Protein 2Y8U (pdb70)

Secondary structure (DSSP, 8-state):
--SSSEE-S--STTEEEEEEES---TTHHHHHHHHHHTT---EEEE-HHHHHH-HHHHHHHHHTT-EEEE--SS---GGGS-HHHHHHHHHHHHHHHHHHHSS-BSEE--GGG---HHHHHHHHHTT-EEE--SEE--GGG--STTHIIIIIIHHHHHHHHTT--EEEE-TTSHHIIIIIHHHHHHHHHHTT-EEE-HHHHTT--GGGGB-/---SSSEE-S--STTEEEEEEES---TTHHHHHHHHHHTT---EEEE-HHHHHH-HHHHHHHHHTT-EEEE--SS---GGGS-HHHHHHHHHHHHHHHHHHHSS-BSEE--GGG---HHHHHHHHHTT-EEE--SEE--GGG--STTHIIIIIIHHHHHHHHTT--EEEE-TTSHHIIIIIHHHHHHHHHHTT-EE--HHHHTT--GGGGB-

InterPro domains:
  IPR002509 NodB homology domain [PF01522] (35-156)
  IPR002509 NodB homology domain [PS51677] (40-222)
  IPR011330 Glycoside hydrolase/deacetylase, beta/alpha-barrel [SSF88713] (28-235)

Organism: Emericella nidulans (strain FGSC A4 / ATCC 38163 / CBS 112.46 / NRRL 194 / M139) (NCBI:txid227321)

B-factor: mean 22.29, std 7.25, range [7.7, 86.78]

Nearest PDB structures (foldseek):
  2y8u-assembly1_A  TM=1.003E+00  e=2.908E-46  Aspergillus nidulans FGSC A4
  7bly-assembly1_A  TM=9.953E-01  e=9.443E-36  Aspergillus niger CBS 513.88
  5o6y-assembly1_A  TM=8.747E-01  e=4.244E-19  Bacillus cereus ATCC 14579
  5o6y-assembly4_D  TM=8.738E-01  e=5.170E-19  Bacillus cereus ATCC 14579
  2cc0-assembly1_B  TM=8.963E-01  e=4.527E-17  Streptomyces lividans

Radius of gyration: 22.56 Å; Cα contacts (8 Å, |Δi|>4): 964; chains: 2; bounding box: 37×63×47 Å

GO terms:
  GO:0004099 chitin deacetylase activity (F, IDA)
  GO:0006032 chitin catabolic process (P, IDA)

Foldseek 3Di:
DAWLDEDAAFPDPQAFAEEAEAADAPQLVLLLVLCVVLVFEHEYAYEAVRLLVCLVSVVSNVVSAYFYAHAFHPLDQLVVDALVVLLCRQVSRQVSNCVSPVWGFQEHEGRVNHDDSRSSVSRNVVNHHYYYYQQELVCVVQQDLCSSVVGSVVSNVVSVVVRTGYYYHHSNGDCCSVPVSNSVSVVSVVPVHHRHYRCVSHVHDPVSRTD/DLAWLDEDAAFDAPQAFAEEAEAADAPQVVLLLVLCVVLVFAHEYAYEAPRLLVCLVSVVVSVVSAHHYAHAFHPLDQLVVDALVVLLCSQVSRQVSRCVSPVWAFQEHEYRVNHDDNSNSVSRNVVNHHYYYYQQELVCVVQQDLVSSCVGSVVSNVVSVVVVTGHYYHHSNGDCCSPPVSNSVSVVSVVDSHHRHYSCVSHVHDPVSRTD

Sequence (423 aa):
VPTGQVITQCTTPNTIALTFDDGPSEYTPQLLDLLSRYSARATFFVLGDAAAQNPGLLQRMRDEGHQVGAHTYDHVSLPSLGYDGIASQMTRLEEVIRPALGVAPAYMRPPYLETNELVLQVMRDLDYRVISASVDTKDYENQDADAIINTSFQLFLDQLDAGGNIVLAHDIHYWTVASLAERMLQEVNARGLIATTVGDCLGDGEIAWYHRVPTGQVITQCTTPNTIALTFDDGPSEYTPQLLDLLSRYSARATFFVLGDAAAQNPGLLQRMRDEGHQVGAHTYDHVSLPSLGYDGIASQMTRLEEVIRPALGVAPAYMRPPYLETNELVLQVMRDLDYRVISASVDTKDYENQDADAIINTSFQLFLDQLDAGGNIVLAHDIHYWTVASLAERMLQEVNARGLIATTVGDCLGDGEIAWYH

CATH classification: 3.20.20.370

Solvent-accessible surface area: 15630 Å² total; per-residue (Å²): 67,71,34,8,97,64,20,54,73,13,103,50,115,78,9,0,0,1,0,2,4,18,2,6,19,125,61,0,48,60,0,0,59,29,0,68,175,68,103,5,77,0,0,2,0,0,31,0,88,21,1,46,133,45,64,40,20,0,78,75,0,78,123,69,24,2,0,0,0,0,3,0,32,60,33,0,6,0,44,9,13,42,96,117,28,0,18,43,8,0,60,87,0,22,118,37,0,95,110,12,26,59,45,0,0,1,0,0,0,1,0,70,61,43,43,61,85,60,0,39,82,0,0,124,81,49,55,0,30,0,0,12,16,29,0,32,0,74,0,73,14,0,30,32,53,91,0,0,43,84,33,0,15,86,50,0,40,70,46,16,98,91,46,7,24,0,0,10,0,20,0,62,44,104,76,0,14,56,22,0,1,64,91,0,1,52,32,8,107,85,84,64,39,100,7,3,0,0,0,58,0,16,66,21,51,64,170,43,5,18,62,148,19,76,38,16,39,66,21,53,80,13,103,52,117,79,11,0,0,1,1,2,4,22,2,6,28,96,78,0,45,81,0,0,63,15,0,67,165,61,106,6,82,0,0,2,0,0,31,0,88,22,1,46,140,46,56,43,32,0,81,63,0,76,122,70,19,1,0,0,0,1,3,0,30,55,32,0,4,0,44,9,14,38,96,116,26,0,17,47,6,0,49,89,0,21,115,40,0,97,108,24,27,60,40,0,0,2,0,0,0,0,0,70,59,56,44,63,86,58,0,44,77,0,0,132,68,51,55,1,35,0,0,13,16,28,1,35,0,69,0,76,22,1,32,32,52,92,0,0,43,78,35,0,22,86,50,0,40,72,51,18,98,92,41,6,28,0,0,11,1,18,0,65,40,107,79,0,11,57,21,0,1,67,100,0,1,84,35,7,69,85,84,65,44,101,9,2,0,0,0,54,0,18,64,18,51,57,170,44,4,17,60

Structure (mmCIF, N/CA/C/O backbone):
data_2Y8U
#
_entry.id   2Y8U
#
_cell.length_a   35.640
_cell.length_b   64.520
_cell.length_c   86.540
_cell.angle_alpha   90.00
_cell.angle_beta   101.16
_cell.angle_gamma   90.00
#
_symmetry.space_group_name_H-M   'P 1 21 1'
#
loop_
_entity.id
_entity.type
_entity.pdbx_description
1 polymer 'CHITIN DEACETYLASE'
2 non-polymer 'PHOSPHATE ION'
3 non-polymer 'COBALT (II) ION'
4 non-polymer 'SODIUM ION'
5 non-polymer 'CHLORIDE ION'
6 water water
#
loop_
_atom_site.group_PDB
_atom_site.id
_atom_site.type_symbol
_atom_site.label_atom_id
_atom_site.label_alt_id
_atom_site.label_comp_id
_atom_site.label_asym_id
_atom_site.label_entity_id
_atom_site.label_seq_id
_atom_site.pdbx_PDB_ins_code
_atom_site.Cartn_x
_atom_site.Cartn_y
_atom_site.Cartn_z
_atom_site.occupancy
_atom_site.B_iso_or_equiv
_atom_site.auth_seq_id
_atom_site.auth_comp_id
_atom_site.auth_asym_id
_atom_site.auth_atom_id
_atom_site.pdbx_PDB_model_num
ATOM 1 N N . VAL A 1 20 ? 4.038 -4.843 8.483 1.00 30.74 27 VAL A N 1
ATOM 2 C CA . VAL A 1 20 ? 4.123 -6.236 9.053 1.00 29.31 27 VAL A CA 1
ATOM 3 C C . VAL A 1 20 ? 4.000 -7.262 7.910 1.00 28.99 27 VAL A C 1
ATOM 4 O O . VAL A 1 20 ? 2.947 -7.339 7.268 1.00 28.28 27 VAL A O 1
ATOM 8 N N . PRO A 1 21 ? 5.069 -8.048 7.644 1.00 29.29 28 PRO A N 1
ATOM 9 C CA . PRO A 1 21 ? 4.946 -8.992 6.512 1.00 29.34 28 PRO A CA 1
ATOM 10 C C . PRO A 1 21 ? 3.908 -10.095 6.771 1.00 28.18 28 PRO A C 1
ATOM 11 O O . PRO A 1 21 ? 3.668 -10.502 7.941 1.00 26.64 28 PRO A O 1
ATOM 15 N N . THR A 1 22 ? 3.313 -10.562 5.669 1.00 28.13 29 THR A N 1
ATOM 16 C CA . THR A 1 22 ? 2.387 -11.706 5.645 1.00 26.31 29 THR A CA 1
ATOM 17 C C . THR A 1 22 ? 3.223 -12.948 5.265 1.00 26.85 29 THR A C 1
ATOM 18 O O . THR A 1 22 ? 4.352 -12.800 4.663 1.00 26.86 29 THR A O 1
ATOM 22 N N . GLY A 1 23 ? 2.696 -14.158 5.588 1.00 25.10 30 GLY A N 1
ATOM 23 C CA . GLY A 1 23 ? 3.359 -15.452 5.236 1.00 24.57 30 GLY A CA 1
ATOM 24 C C . GLY A 1 23 ? 4.820 -15.574 5.668 1.00 25.16 30 GLY A C 1
ATOM 25 O O . GLY A 1 23 ? 5.674 -16.186 4.977 1.00 25.06 30 GLY A O 1
ATOM 26 N N . GLN A 1 24 ? 5.109 -14.957 6.813 1.00 24.63 31 GLN A N 1
ATOM 27 C CA . GLN A 1 24 ? 6.411 -15.047 7.453 1.00 24.86 31 GLN A CA 1
ATOM 28 C C . GLN A 1 24 ? 6.233 -15.233 8.977 1.00 22.21 31 GLN A C 1
ATOM 29 O O . GLN A 1 24 ? 5.588 -14.416 9.617 1.00 22.16 31 GLN A O 1
ATOM 35 N N . VAL A 1 25 ? 6.744 -16.345 9.527 1.00 21.69 32 VAL A N 1
ATOM 36 C CA . VAL A 1 25 ? 6.681 -16.658 10.972 1.00 20.87 32 VAL A CA 1
ATOM 37 C C . VAL A 1 25 ? 7.166 -15.497 11.845 1.00 20.97 32 VAL A C 1
ATOM 38 O O . VAL A 1 25 ? 8.285 -15.023 11.711 1.00 19.87 32 VAL A O 1
ATOM 42 N N . ILE A 1 26 ? 6.283 -14.966 12.668 1.00 17.65 33 ILE A N 1
ATOM 43 C CA . ILE A 1 26 ? 6.693 -13.907 13.588 1.00 17.11 33 ILE A CA 1
ATOM 44 C C . ILE A 1 26 ? 6.648 -14.486 15.037 1.00 17.31 33 ILE A C 1
ATOM 45 O O . ILE A 1 26 ? 5.616 -15.052 15.460 1.00 15.71 33 ILE A O 1
ATOM 50 N N . THR A 1 27 ? 7.747 -14.327 15.791 1.00 17.34 34 THR A N 1
ATOM 51 C CA . THR A 1 27 ? 7.887 -14.847 17.160 1.00 18.28 34 THR A CA 1
ATOM 52 C C . THR A 1 27 ? 8.175 -13.748 18.211 1.00 18.21 34 THR A C 1
ATOM 53 O O . THR A 1 27 ? 7.958 -13.971 19.378 1.00 18.61 34 THR A O 1
ATOM 57 N N . GLN A 1 28 ? 8.624 -12.567 17.797 1.00 18.96 35 GLN A N 1
ATOM 58 C CA . GLN A 1 28 ? 9.075 -11.485 18.695 1.00 18.42 35 GLN A CA 1
ATOM 59 C C . GLN A 1 28 ? 8.319 -10.183 18.396 1.00 19.68 35 GLN A C 1
ATOM 60 O O . GLN A 1 28 ? 8.154 -9.841 17.209 1.00 20.31 35 GLN A O 1
ATOM 66 N N . CYS A 1 29 ? 7.838 -9.480 19.429 1.00 20.79 36 CYS A N 1
ATOM 67 C CA . CYS A 1 29 ? 7.341 -8.087 19.298 1.00 23.08 36 CYS A CA 1
ATOM 68 C C . CYS A 1 29 ? 8.433 -7.148 18.757 1.00 24.33 36 CYS A C 1
ATOM 69 O O . CYS A 1 29 ? 9.636 -7.376 18.916 1.00 23.42 36 CYS A O 1
ATOM 72 N N . THR A 1 30 ? 8.029 -6.052 18.140 1.00 24.58 37 THR A N 1
ATOM 73 C CA . THR A 1 30 ? 9.060 -5.149 17.660 1.00 27.82 37 THR A CA 1
ATOM 74 C C . THR A 1 30 ? 8.971 -3.820 18.428 1.00 28.27 37 THR A C 1
ATOM 75 O O . THR A 1 30 ? 9.845 -3.004 18.315 1.00 30.28 37 THR A O 1
ATOM 79 N N . THR A 1 31 ? 7.910 -3.596 19.193 1.00 28.50 38 THR A N 1
ATOM 80 C CA . THR A 1 31 ? 7.818 -2.378 20.075 1.00 28.62 38 THR A CA 1
ATOM 81 C C . THR A 1 31 ? 8.499 -2.600 21.456 1.00 28.09 38 THR A C 1
ATOM 82 O O . THR A 1 31 ? 8.195 -3.608 22.131 1.00 27.04 38 THR A O 1
ATOM 86 N N . PRO A 1 32 ? 9.433 -1.686 21.868 1.00 28.79 39 PRO A N 1
ATOM 87 C CA . PRO A 1 32 ? 10.105 -1.773 23.184 1.00 27.51 39 PRO A CA 1
ATOM 88 C C . PRO A 1 32 ? 9.118 -1.826 24.360 1.00 25.17 39 PRO A C 1
ATOM 89 O O . PRO A 1 32 ? 8.030 -1.191 24.323 1.00 22.25 39 PRO A O 1
ATOM 93 N N . ASN A 1 33 ? 9.440 -2.648 25.347 1.00 23.25 40 ASN A N 1
ATOM 94 C CA . ASN A 1 33 ? 8.647 -2.666 26.608 1.00 22.40 40 ASN A CA 1
ATOM 95 C C . ASN A 1 33 ? 7.227 -3.236 26.474 1.00 20.02 40 ASN A C 1
ATOM 96 O O . ASN A 1 33 ? 6.397 -3.037 27.358 1.00 19.09 40 ASN A O 1
ATOM 101 N N . THR A 1 34 ? 6.963 -3.978 25.388 1.00 19.35 41 THR A N 1
ATOM 102 C CA . THR A 1 34 ? 5.668 -4.594 25.193 1.00 19.48 41 THR A CA 1
ATOM 103 C C . THR A 1 34 ? 5.750 -6.136 25.376 1.00 17.91 41 THR A C 1
ATOM 104 O O . THR A 1 34 ? 6.809 -6.774 25.204 1.00 16.70 41 THR A O 1
ATOM 108 N N . ILE A 1 35 ? 4.631 -6.730 25.745 1.00 14.28 42 ILE A N 1
ATOM 109 C CA . ILE A 1 35 ? 4.563 -8.199 25.770 1.00 14.95 42 ILE A CA 1
ATOM 110 C C . ILE A 1 35 ? 3.150 -8.548 25.257 1.00 14.18 42 ILE A C 1
ATOM 111 O O . ILE A 1 35 ? 2.185 -7.843 25.608 1.00 14.28 42 ILE A O 1
ATOM 116 N N . ALA A 1 36 ? 3.056 -9.598 24.432 1.00 11.62 43 ALA A N 1
ATOM 117 C CA . ALA A 1 36 ? 1.806 -9.964 23.824 1.00 11.74 43 ALA A CA 1
ATOM 118 C C . ALA A 1 36 ? 1.381 -11.252 24.509 1.00 11.85 43 ALA A C 1
ATOM 119 O O . ALA A 1 36 ? 1.969 -12.299 24.307 1.00 11.70 43 ALA A O 1
ATOM 121 N N . LEU A 1 37 ? 0.408 -11.115 25.399 1.00 10.58 44 LEU A N 1
ATOM 122 C CA . LEU A 1 37 ? -0.255 -12.301 25.977 1.00 11.83 44 LEU A CA 1
ATOM 123 C C . LEU A 1 37 ? -1.244 -12.820 24.985 1.00 12.14 44 LEU A C 1
ATOM 124 O O . LEU A 1 37 ? -2.149 -12.094 24.524 1.00 12.82 44 LEU A O 1
ATOM 129 N N . THR A 1 38 ? -1.073 -14.077 24.593 1.00 11.92 45 THR A N 1
ATOM 130 C CA . THR A 1 38 ? -1.932 -14.599 23.558 1.00 11.77 45 THR A CA 1
ATOM 131 C C . THR A 1 38 ? -2.531 -15.930 24.029 1.00 12.72 45 THR A C 1
ATOM 132 O O . THR A 1 38 ? -1.896 -16.677 24.824 1.00 12.45 45 THR A O 1
ATOM 136 N N . PHE A 1 39 ? -3.797 -16.182 23.613 1.00 11.84 46 PHE A N 1
ATOM 137 C CA . PHE A 1 39 ? -4.547 -17.328 24.129 1.00 12.34 46 PHE A CA 1
ATOM 138 C C . PHE A 1 39 ? -5.202 -18.090 22.943 1.00 13.93 46 PHE A C 1
ATOM 139 O O . PHE A 1 39 ? -5.942 -17.467 22.126 1.00 13.04 46 PHE A O 1
ATOM 147 N N . ASP A 1 40 ? -4.841 -19.368 22.795 1.00 12.35 47 ASP A N 1
ATOM 148 C CA . ASP A 1 40 ? -5.346 -20.155 21.714 1.00 13.34 47 ASP A CA 1
ATOM 149 C C . ASP A 1 40 ? -6.537 -21.078 22.134 1.00 14.35 47 ASP A C 1
ATOM 150 O O . ASP A 1 40 ? -6.669 -21.510 23.300 1.00 13.49 47 ASP A O 1
ATOM 155 N N . ASP A 1 41 ? -7.306 -21.443 21.093 1.00 14.76 48 ASP A N 1
ATOM 156 C CA . ASP A 1 41 ? -8.254 -22.565 21.022 1.00 15.47 48 ASP A CA 1
ATOM 157 C C . ASP A 1 41 ? -9.650 -22.171 21.566 1.00 17.20 48 ASP A C 1
ATOM 158 O O . ASP A 1 41 ? -10.535 -22.972 21.538 1.00 16.55 48 ASP A O 1
ATOM 163 N N . GLY A 1 42 ? -9.830 -20.928 22.000 1.00 15.73 49 GLY A N 1
ATOM 164 C CA . GLY A 1 42 ? -11.125 -20.489 22.394 1.00 17.91 49 GLY A CA 1
ATOM 165 C C . GLY A 1 42 ? -11.985 -19.936 21.300 1.00 16.86 49 GLY A C 1
ATOM 166 O O . GLY A 1 42 ? -11.727 -20.179 20.119 1.00 18.09 49 GLY A O 1
ATOM 167 N N . PRO A 1 43 ? -13.066 -19.264 21.690 1.00 19.50 50 PRO A N 1
ATOM 168 C CA . PRO A 1 43 ? -13.419 -18.971 23.080 1.00 20.03 50 PRO A CA 1
ATOM 169 C C . PRO A 1 43 ? -13.986 -20.171 23.869 1.00 20.69 50 PRO A C 1
ATOM 170 O O . PRO A 1 43 ? -14.475 -21.194 23.267 1.00 21.59 50 PRO A O 1
ATOM 174 N N . SER A 1 44 ? -13.905 -20.069 25.193 1.00 18.50 51 SER A N 1
ATOM 175 C CA . SER A 1 44 ? -14.328 -21.187 26.042 1.00 19.84 51 SER A CA 1
ATOM 176 C C . SER A 1 44 ? -15.136 -20.679 27.206 1.00 19.94 51 SER A C 1
ATOM 177 O O . SER A 1 44 ? -15.304 -19.45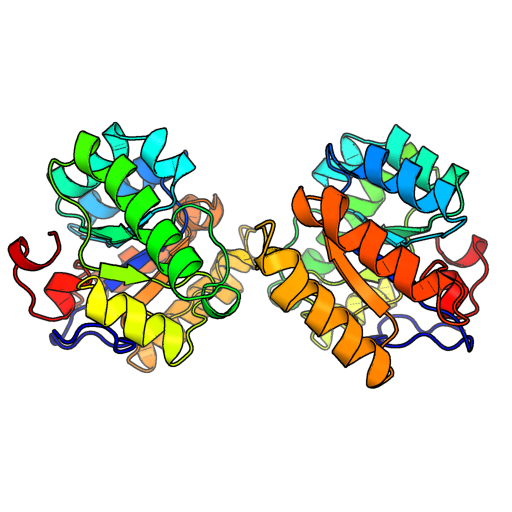9 27.377 1.00 20.13 51 SER A O 1
ATOM 180 N N . GLU A 1 45 ? -15.615 -21.591 28.042 1.00 21.07 52 GLU A N 1
ATOM 181 C CA . GLU A 1 45 ? -16.393 -21.145 29.226 1.00 22.19 52 GLU A CA 1
ATOM 182 C C . GLU A 1 45 ? -15.540 -20.299 30.203 1.00 20.75 52 GLU A C 1
ATOM 183 O O . GLU A 1 45 ? -16.074 -19.685 31.112 1.00 21.11 52 GLU A O 1
ATOM 187 N N . TYR A 1 46 ? -14.197 -20.299 30.036 1.00 17.59 53 TYR A N 1
ATOM 188 C CA . TYR A 1 46 ? -13.329 -19.553 30.969 1.00 17.62 53 TYR A CA 1
ATOM 189 C C . TYR A 1 46 ? -12.908 -18.186 30.418 1.00 16.70 53 TYR A C 1
ATOM 190 O O . TYR A 1 46 ? -12.388 -17.334 31.167 1.00 17.86 53 TYR A O 1
ATOM 199 N N . THR A 1 47 ? -13.112 -17.983 29.128 1.00 14.82 54 THR A N 1
ATOM 200 C CA . THR A 1 47 ? -12.870 -16.683 28.525 1.00 14.93 54 THR A CA 1
ATOM 201 C C . THR A 1 47 ? -13.472 -15.461 29.203 1.00 15.54 54 THR A C 1
ATOM 202 O O . THR A 1 47 ? -12.789 -14.465 29.371 1.00 13.82 54 THR A O 1
ATOM 206 N N . PRO A 1 48 ? -14.781 -15.508 29.636 1.00 16.36 55 PRO A N 1
ATOM 207 C CA . PRO A 1 48 ? -15.318 -14.364 30.334 1.00 17.46 55 PRO A CA 1
ATOM 208 C C . PRO A 1 48 ? -14.489 -13.955 31.608 1.00 18.54 55 PRO A C 1
ATOM 209 O O . PRO A 1 48 ? -14.180 -12.760 31.795 1.00 19.02 55 PRO A O 1
ATOM 213 N N . GLN A 1 49 ? -14.124 -14.920 32.445 1.00 17.44 56 GLN A N 1
ATOM 214 C CA . GLN A 1 49 ? -13.347 -14.604 33.658 1.00 17.57 56 GLN A CA 1
ATOM 215 C C . GLN A 1 49 ? -11.977 -14.049 33.214 1.00 17.93 56 GLN A C 1
ATOM 216 O O . GLN A 1 49 ? -11.470 -13.076 33.809 1.00 19.53 56 GLN A O 1
ATOM 218 N N . LEU A 1 50 ? -11.379 -14.655 32.198 1.00 14.48 57 LEU A N 1
ATOM 219 C CA . LEU A 1 50 ? -10.096 -14.093 31.693 1.00 14.62 57 LEU A CA 1
ATOM 220 C C . LEU A 1 50 ? -10.202 -12.610 31.203 1.00 15.43 57 LEU A C 1
ATOM 221 O O . LEU A 1 50 ? -9.355 -11.780 31.540 1.00 17.54 57 LEU A O 1
ATOM 226 N N . LEU A 1 51 ? -11.238 -12.244 30.443 1.00 16.62 58 LEU A N 1
ATOM 227 C CA . LEU A 1 51 ? -11.411 -10.827 30.025 1.00 16.52 58 LEU A CA 1
ATOM 228 C C . LEU A 1 51 ? -11.548 -9.895 31.191 1.00 18.97 58 LEU A C 1
ATOM 229 O O . LEU A 1 51 ? -10.974 -8.815 31.159 1.00 18.27 58 LEU A O 1
ATOM 234 N N . ASP A 1 52 ? -12.317 -10.299 32.221 1.00 20.57 59 ASP A N 1
ATOM 235 C CA . ASP A 1 52 ? -12.453 -9.460 33.424 1.00 23.42 59 ASP A CA 1
ATOM 236 C C . ASP A 1 52 ? -11.096 -9.257 34.080 1.00 21.93 59 ASP A C 1
ATOM 237 O O . ASP A 1 52 ? -10.689 -8.105 34.437 1.00 21.95 59 ASP A O 1
ATOM 242 N N . LEU A 1 53 ? -10.361 -10.349 34.212 1.00 21.48 60 LEU A N 1
ATOM 243 C CA . LEU A 1 53 ? -9.015 -10.280 34.799 1.00 21.44 60 LEU A CA 1
ATOM 244 C C . LEU A 1 53 ? -8.087 -9.331 34.001 1.00 21.01 60 LEU A C 1
ATOM 245 O O . LEU A 1 53 ? -7.421 -8.465 34.603 1.00 21.22 60 LEU A O 1
ATOM 250 N N . LEU A 1 54 ? -8.052 -9.478 32.669 1.00 18.23 61 LEU A N 1
ATOM 251 C CA . LEU A 1 54 ? -7.251 -8.563 31.827 1.00 18.49 61 LEU A CA 1
ATOM 252 C C . LEU A 1 54 ? -7.618 -7.050 31.975 1.00 20.27 61 LEU A C 1
ATOM 253 O O . LEU A 1 54 ? -6.741 -6.180 32.030 1.00 17.97 61 LEU A O 1
ATOM 258 N N . SER A 1 55 ? -8.906 -6.732 32.040 1.00 22.21 62 SER A N 1
ATOM 259 C CA . SER A 1 55 ? -9.307 -5.338 32.099 1.00 25.02 62 SER A CA 1
ATOM 260 C C . SER A 1 55 ? -8.885 -4.751 33.435 1.00 26.17 62 SER A C 1
ATOM 261 O O . SER A 1 55 ? -8.536 -3.595 33.556 1.00 27.73 62 SER A O 1
ATOM 264 N N . ARG A 1 56 ? -8.823 -5.586 34.444 1.00 27.05 63 ARG A N 1
ATOM 265 C CA . ARG A 1 56 ? -8.379 -5.170 35.734 1.00 28.86 63 ARG A CA 1
ATOM 266 C C . ARG A 1 56 ? -6.948 -4.639 35.702 1.00 29.13 63 ARG A C 1
ATOM 267 O O . ARG A 1 56 ? -6.600 -3.787 36.509 1.00 30.23 63 ARG A O 1
ATOM 275 N N . TYR A 1 57 ? -6.112 -5.197 34.817 1.00 27.19 64 TYR A N 1
ATOM 276 C CA . TYR A 1 57 ? -4.718 -4.807 34.697 1.00 24.94 64 TYR A CA 1
ATOM 277 C C . TYR A 1 57 ? -4.483 -3.874 33.522 1.00 25.53 64 TYR A C 1
ATOM 278 O O . TYR A 1 57 ? -3.333 -3.709 33.124 1.00 24.59 64 TYR A O 1
ATOM 287 N N . SER A 1 58 ? -5.545 -3.277 32.969 1.00 24.35 65 SER A N 1
ATOM 288 C CA . SER A 1 58 ? -5.474 -2.533 31.694 1.00 25.87 65 SER A CA 1
ATOM 289 C C . SER A 1 58 ? -4.663 -3.270 30.628 1.00 24.86 65 SER A C 1
ATOM 290 O O . SER A 1 58 ? -3.921 -2.644 29.865 1.00 24.82 65 SER A O 1
ATOM 293 N N . ALA A 1 59 ? -4.792 -4.593 30.592 1.00 22.04 66 ALA A N 1
ATOM 294 C CA . ALA A 1 59 ? -4.010 -5.394 29.679 1.00 21.29 66 ALA A CA 1
ATOM 295 C C . ALA A 1 59 ? -4.875 -5.775 28.492 1.00 19.97 66 ALA A C 1
ATOM 296 O O . ALA A 1 59 ? -6.050 -6.121 28.647 1.00 17.02 66 ALA A O 1
ATOM 298 N N . ARG A 1 60 ? -4.301 -5.683 27.300 1.00 18.44 67 ARG A N 1
ATOM 299 C CA . ARG A 1 60 ? -4.982 -6.105 26.090 1.00 18.15 67 ARG A CA 1
ATOM 300 C C . ARG A 1 60 ? -4.355 -7.399 25.571 1.00 17.54 67 ARG A C 1
ATOM 301 O O . ARG A 1 60 ? -3.127 -7.519 25.468 1.00 15.85 67 ARG A O 1
ATOM 309 N N . ALA A 1 61 ? -5.178 -8.401 25.258 1.00 16.75 68 ALA A N 1
ATOM 310 C CA . ALA A 1 61 ? -4.576 -9.665 24.786 1.00 14.08 68 ALA A CA 1
ATOM 311 C C . ALA A 1 61 ? -5.021 -10.010 23.322 1.00 14.55 68 ALA A C 1
ATOM 312 O O . ALA A 1 61 ? -5.862 -9.281 22.695 1.00 13.46 68 ALA A O 1
ATOM 314 N N . THR A 1 62 ? -4.565 -11.169 22.833 1.00 13.77 69 THR A N 1
ATOM 315 C CA . THR A 1 62 ? -4.925 -11.635 21.502 1.00 13.51 69 THR A CA 1
ATOM 316 C C . THR A 1 62 ? -5.448 -13.046 21.643 1.00 13.86 69 THR A C 1
ATOM 317 O O . THR A 1 62 ? -4.816 -13.880 22.311 1.00 12.51 69 THR A O 1
ATOM 321 N N . PHE A 1 63 ? -6.631 -13.284 21.044 1.00 12.08 70 PHE A N 1
ATOM 322 C CA . PHE A 1 63 ? -7.280 -14.558 21.124 1.00 13.38 70 PHE A CA 1
ATOM 323 C C . PHE A 1 63 ? -7.268 -15.156 19.733 1.00 13.37 70 PHE A C 1
ATOM 324 O O . PHE A 1 63 ? -7.851 -14.603 18.805 1.00 13.09 70 PHE A O 1
ATOM 332 N N . PHE A 1 64 ? -6.551 -16.265 19.579 1.00 12.75 71 PHE A N 1
ATOM 333 C CA . PHE A 1 64 ? -6.560 -16.971 18.317 1.00 14.21 71 PHE A CA 1
ATOM 334 C C . PHE A 1 64 ? -7.607 -18.092 18.401 1.00 15.67 71 PHE A C 1
ATOM 335 O O . PHE A 1 64 ? -7.399 -19.169 19.047 1.00 14.89 71 PHE A O 1
ATOM 343 N N . VAL A 1 65 ? -8.741 -17.841 17.735 1.00 15.04 72 VAL A N 1
ATOM 344 C CA . VAL A 1 65 ? -9.933 -18.606 17.950 1.00 14.94 72 VAL A CA 1
ATOM 345 C C . VAL A 1 65 ? -10.162 -19.732 16.923 1.00 15.80 72 VAL A C 1
ATOM 346 O O . VAL A 1 65 ? -9.624 -19.691 15.804 1.00 14.85 72 VAL A O 1
ATOM 350 N N . LEU A 1 66 ? -10.985 -20.708 17.326 1.00 17.67 73 LEU A N 1
ATOM 351 C CA . LEU A 1 66 ? -11.346 -21.911 16.528 1.00 18.70 73 LEU A CA 1
ATOM 352 C C . LEU A 1 66 ? -12.771 -21.808 15.981 1.00 19.08 73 LEU A C 1
ATOM 353 O O . LEU A 1 66 ? -13.579 -20.998 16.489 1.00 19.81 73 LEU A O 1
ATOM 358 N N . GLY A 1 67 ? -13.065 -22.631 14.968 1.00 17.54 74 GLY A N 1
ATOM 359 C CA . GLY A 1 67 ? -14.300 -22.540 14.176 1.00 18.91 74 GLY A CA 1
ATOM 360 C C . GLY A 1 67 ? -15.560 -22.666 15.027 1.00 19.57 74 GLY A C 1
ATOM 361 O O . GLY A 1 67 ? -16.338 -21.691 15.133 1.00 18.42 74 GLY A O 1
ATOM 362 N N . ASP A 1 68 ? -15.755 -23.870 15.586 1.00 19.88 75 ASP A N 1
ATOM 363 C CA . ASP A 1 68 ? -16.986 -24.200 16.340 1.00 22.76 75 ASP A CA 1
ATOM 364 C C . ASP A 1 68 ? -17.155 -23.317 17.562 1.00 21.76 75 ASP A C 1
ATOM 365 O O . ASP A 1 68 ? -18.264 -22.838 17.815 1.00 23.17 75 ASP A O 1
ATOM 370 N N . ALA A 1 69 ? -16.061 -23.088 18.282 1.00 19.52 76 ALA A N 1
ATOM 371 C CA . ALA A 1 69 ? -16.033 -22.213 19.430 1.00 19.35 76 ALA A CA 1
ATOM 372 C C . ALA A 1 69 ? -16.456 -20.788 19.000 1.00 20.75 76 ALA A C 1
ATOM 373 O O . ALA A 1 69 ? -17.321 -20.206 19.659 1.00 18.04 76 ALA A O 1
ATOM 375 N N . ALA A 1 70 ? -15.831 -20.213 17.933 1.00 20.06 77 ALA A N 1
ATOM 376 C CA . ALA A 1 70 ? -16.268 -18.910 17.406 1.00 20.32 77 ALA A CA 1
ATOM 377 C C . ALA A 1 70 ? -17.764 -18.910 16.966 1.00 21.95 77 ALA A C 1
ATOM 378 O O . ALA A 1 70 ? -18.482 -17.979 17.310 1.00 21.84 77 ALA A O 1
ATOM 380 N N . ALA A 1 71 ? -18.204 -19.900 16.177 1.00 22.85 78 ALA A N 1
ATOM 381 C CA . ALA A 1 71 ? -19.615 -19.982 15.719 1.00 25.39 78 ALA A CA 1
ATOM 382 C C . ALA A 1 71 ? -20.534 -19.929 16.896 1.00 26.59 78 ALA A C 1
ATOM 383 O O . ALA A 1 71 ? -21.546 -19.261 16.870 1.00 28.44 78 ALA A O 1
ATOM 385 N N . GLN A 1 72 ? -20.158 -20.608 17.967 1.00 26.53 79 GLN A N 1
ATOM 386 C CA . GLN A 1 72 ? -21.042 -20.764 19.070 1.00 29.75 79 GLN A CA 1
ATOM 387 C C . GLN A 1 72 ? -20.990 -19.572 19.994 1.00 29.44 79 GLN A C 1
ATOM 388 O O . GLN A 1 72 ? -21.877 -19.408 20.793 1.00 30.09 79 GLN A O 1
ATOM 394 N N . ASN A 1 73 ? -19.954 -18.734 19.883 1.00 25.93 80 ASN A N 1
ATOM 395 C CA . ASN A 1 73 ? -19.733 -17.700 20.898 1.00 25.90 80 ASN A CA 1
ATOM 396 C C . ASN A 1 73 ? -19.526 -16.324 20.310 1.00 25.13 80 ASN A C 1
ATOM 397 O O . ASN A 1 73 ? -18.490 -15.715 20.555 1.00 23.60 80 ASN A O 1
ATOM 402 N N . PRO A 1 74 ? -20.519 -15.818 19.531 1.00 25.77 81 PRO A N 1
ATOM 403 C CA . PRO A 1 74 ? -20.229 -14.593 18.795 1.00 24.86 81 PRO A CA 1
ATOM 404 C C . PRO A 1 74 ? -20.152 -13.422 19.746 1.00 25.03 81 PRO A C 1
ATOM 405 O O . PRO A 1 74 ? -19.468 -12.447 19.431 1.00 24.97 81 PRO A O 1
ATOM 409 N N . GLY A 1 75 ? -20.815 -13.530 20.905 1.00 25.97 82 GLY A N 1
ATOM 410 C CA . GLY A 1 75 ? -20.814 -12.491 21.945 1.00 25.31 82 GLY A CA 1
ATOM 411 C C . GLY A 1 75 ? -19.441 -12.303 22.564 1.00 24.36 82 GLY A C 1
ATOM 412 O O . GLY A 1 75 ? -18.993 -11.152 22.814 1.00 24.81 82 GLY A O 1
ATOM 413 N N . LEU A 1 76 ? -18.753 -13.428 22.788 1.00 21.82 83 LEU A N 1
ATOM 414 C CA . LEU A 1 76 ? -17.367 -13.365 23.328 1.00 20.94 83 LEU A CA 1
ATOM 415 C C . LEU A 1 76 ? -16.472 -12.667 22.328 1.00 18.60 83 LEU A C 1
ATOM 416 O O . LEU A 1 76 ? -15.620 -11.839 22.707 1.00 19.52 83 LEU A O 1
ATOM 421 N N . LEU A 1 77 ? -16.601 -12.997 21.046 1.00 17.53 84 LEU A N 1
ATOM 422 C CA . LEU A 1 77 ? -15.826 -12.255 20.032 1.00 18.20 84 LEU A CA 1
ATOM 423 C C . LEU A 1 77 ? -15.992 -10.748 20.097 1.00 19.40 84 LEU A C 1
ATOM 424 O O . LEU A 1 77 ? -15.002 -9.975 19.931 1.00 18.85 84 LEU A O 1
ATOM 429 N N . GLN A 1 78 ? -17.262 -10.344 20.255 1.00 20.95 85 GLN A N 1
ATOM 430 C CA . GLN A 1 78 ? -17.572 -8.977 20.363 1.00 22.68 85 GLN A CA 1
ATOM 431 C C . GLN A 1 78 ? -17.035 -8.404 21.635 1.00 22.26 85 GLN A C 1
ATOM 432 O O . GLN A 1 78 ? -16.532 -7.298 21.600 1.00 23.24 85 GLN A O 1
ATOM 438 N N . ARG A 1 79 ? -17.228 -9.085 22.758 1.00 22.95 86 ARG A N 1
ATOM 439 C CA . ARG A 1 79 ? -16.580 -8.598 24.007 1.00 24.79 86 ARG A CA 1
ATOM 440 C C . ARG A 1 79 ? -15.059 -8.440 23.796 1.00 22.94 86 ARG A C 1
ATOM 441 O O . ARG A 1 79 ? -14.480 -7.467 24.247 1.00 24.04 86 ARG A O 1
ATOM 449 N N . MET A 1 80 ? -14.399 -9.409 23.169 1.00 21.99 87 MET A N 1
ATOM 450 C CA . MET A 1 80 ? -12.966 -9.203 22.859 1.00 20.12 87 MET A CA 1
ATOM 451 C C . MET A 1 80 ? -12.710 -7.861 22.171 1.00 20.97 87 MET A C 1
ATOM 452 O O . MET A 1 80 ? -11.898 -7.045 22.668 1.00 21.62 87 MET A O 1
ATOM 457 N N . ARG A 1 81 ? -13.335 -7.616 21.010 1.00 21.70 88 ARG A N 1
ATOM 458 C CA . ARG A 1 81 ? -13.124 -6.311 20.309 1.00 23.90 88 ARG A CA 1
ATOM 459 C C . ARG A 1 81 ? -13.540 -5.084 21.109 1.00 24.14 88 ARG A C 1
ATOM 460 O O . ARG A 1 81 ? -12.787 -4.119 21.185 1.00 22.00 88 ARG A O 1
ATOM 468 N N . ASP A 1 82 ? -14.749 -5.117 21.674 1.00 25.41 89 ASP A N 1
ATOM 469 C CA . ASP A 1 82 ? -15.244 -3.969 22.414 1.00 27.48 89 ASP A CA 1
ATOM 470 C C . ASP A 1 82 ? -14.284 -3.647 23.537 1.00 28.01 89 ASP A C 1
ATOM 471 O O . ASP A 1 82 ? -14.237 -2.489 23.972 1.00 28.49 89 ASP A O 1
ATOM 476 N N . GLU A 1 83 ? -13.554 -4.658 24.053 1.00 23.99 90 GLU A N 1
ATOM 477 C CA . GLU A 1 83 ? -12.756 -4.394 25.263 1.00 23.34 90 GLU A CA 1
ATOM 478 C C . GLU A 1 83 ? -11.277 -4.145 24.931 1.00 22.93 90 GLU A C 1
ATOM 479 O O . GLU A 1 83 ? -10.473 -4.074 25.814 1.00 21.41 90 GLU A O 1
ATOM 485 N N . GLY A 1 84 ? -10.958 -3.916 23.651 1.00 22.33 91 GLY A N 1
ATOM 486 C CA . GLY A 1 84 ? -9.612 -3.557 23.287 1.00 20.63 91 GLY A CA 1
ATOM 487 C C . GLY A 1 84 ? -8.722 -4.776 22.906 1.00 18.20 91 GLY A C 1
ATOM 488 O O . GLY A 1 84 ? -7.560 -4.588 22.651 1.00 18.78 91 GLY A O 1
ATOM 489 N N . HIS A 1 85 ? -9.247 -5.997 22.877 1.00 17.43 92 HIS A N 1
ATOM 490 C CA . HIS A 1 85 ? -8.449 -7.184 22.564 1.00 16.09 92 HIS A CA 1
ATOM 491 C C . HIS A 1 85 ? -8.427 -7.459 21.052 1.00 18.12 92 HIS A C 1
ATOM 492 O O . HIS A 1 85 ? -9.192 -6.858 20.293 1.00 19.70 92 HIS A O 1
ATOM 499 N N . GLN A 1 86 ? -7.521 -8.323 20.595 1.00 16.00 93 GLN A N 1
ATOM 500 C CA . GLN A 1 86 ? -7.439 -8.568 19.167 1.00 16.29 93 GLN A CA 1
ATOM 501 C C . GLN A 1 86 ? -7.943 -10.009 18.952 1.00 16.12 93 GLN A C 1
ATOM 502 O O . GLN A 1 86 ? -7.515 -10.920 19.664 1.00 15.65 93 GLN A O 1
ATOM 508 N N . VAL A 1 87 ? -8.879 -10.191 18.016 1.00 15.67 94 VAL A N 1
ATOM 509 C CA . VAL A 1 87 ? -9.273 -11.556 17.559 1.00 15.38 94 VAL A CA 1
ATOM 510 C C . VAL A 1 87 ? -8.427 -11.987 16.340 1.00 15.21 94 VAL A C 1
ATOM 511 O O . VAL A 1 87 ? -8.378 -11.322 15.304 1.00 13.79 94 VAL A O 1
ATOM 515 N N . GLY A 1 88 ? -7.711 -13.075 16.523 1.00 14.26 95 GLY A N 1
ATOM 516 C CA . GLY A 1 88 ? -6.964 -13.645 15.429 1.00 13.34 95 GLY A CA 1
ATOM 517 C C . GLY A 1 88 ? -7.520 -15.026 15.079 1.00 12.69 95 GLY A C 1
ATOM 518 O O . GLY A 1 88 ? -8.379 -15.567 15.784 1.00 11.09 95 GLY A O 1
ATOM 519 N N . ALA A 1 89 ? -6.979 -15.606 14.001 1.00 13.84 96 ALA A N 1
ATOM 520 C CA . ALA A 1 89 ? -7.523 -16.850 13.444 1.00 15.24 96 ALA A CA 1
ATOM 521 C C . ALA A 1 89 ? -6.664 -18.010 13.894 1.00 14.46 96 ALA A C 1
ATOM 522 O O . ALA A 1 89 ? -5.439 -17.905 13.901 1.00 14.81 96 ALA A O 1
ATOM 524 N N . HIS A 1 90 ? -7.290 -19.153 14.145 1.00 13.30 97 HIS A N 1
ATOM 525 C CA . HIS A 1 90 ? -6.550 -20.340 14.539 1.00 14.05 97 HIS A CA 1
ATOM 526 C C . HIS A 1 90 ? -6.973 -21.574 13.715 1.00 14.69 97 HIS A C 1
ATOM 527 O O . HIS A 1 90 ? -6.628 -22.666 14.110 1.00 16.45 97 HIS A O 1
ATOM 534 N N . THR A 1 91 ? -7.546 -21.371 12.518 1.00 14.72 98 THR A N 1
ATOM 535 C CA . THR A 1 91 ? -8.113 -22.408 11.611 1.00 17.06 98 THR A CA 1
ATOM 536 C C . THR A 1 91 ? -9.498 -22.784 12.112 1.00 17.34 98 THR A C 1
ATOM 537 O O . THR A 1 91 ? -9.824 -22.450 13.252 1.00 18.42 98 THR A O 1
ATOM 541 N N . TYR A 1 92 ? -10.324 -23.429 11.287 1.00 19.06 99 TYR A N 1
ATOM 542 C CA . TYR A 1 92 ? -11.635 -23.852 11.737 1.00 17.50 99 TYR A CA 1
ATOM 543 C C . TYR A 1 92 ? -11.467 -25.078 12.690 1.00 19.02 99 TYR A C 1
ATOM 544 O O . TYR A 1 92 ? -12.047 -25.123 13.802 1.00 17.71 99 TYR A O 1
ATOM 553 N N . ASP A 1 93 ? -10.728 -26.088 12.214 1.00 18.58 100 ASP A N 1
ATOM 554 C CA . ASP A 1 93 ? -10.771 -27.447 12.800 1.00 20.24 100 ASP A CA 1
ATOM 555 C C . ASP A 1 93 ? -9.555 -27.841 13.633 1.00 19.69 100 ASP A C 1
ATOM 556 O O . ASP A 1 93 ? -9.516 -28.953 14.145 1.00 18.82 100 ASP A O 1
ATOM 561 N N . HIS A 1 94 ? -8.561 -26.948 13.743 1.00 18.40 101 HIS A N 1
ATOM 562 C CA . HIS A 1 94 ? -7.338 -27.199 14.516 1.00 18.31 101 HIS A CA 1
ATOM 563 C C . HIS A 1 94 ? -6.538 -28.404 13.961 1.00 18.59 101 HIS A C 1
ATOM 564 O O . HIS A 1 94 ? -6.153 -29.336 14.683 1.00 17.69 101 HIS A O 1
ATOM 571 N N . VAL A 1 95 ? -6.315 -28.381 12.653 1.00 18.27 102 VAL A N 1
ATOM 572 C CA . VAL A 1 95 ? -5.595 -29.434 11.952 1.00 19.22 102 VAL A CA 1
ATOM 573 C C . VAL A 1 95 ? -4.253 -28.791 11.640 1.00 18.62 102 VAL A C 1
ATOM 574 O O . VAL A 1 95 ? -4.174 -27.629 11.226 1.00 18.55 102 VAL A O 1
ATOM 578 N N . SER A 1 96 ? -3.190 -29.532 11.879 1.00 18.93 103 SER A N 1
ATOM 579 C CA . SER A 1 96 ? -1.865 -29.143 11.468 1.00 18.70 103 SER A CA 1
ATOM 580 C C . SER A 1 96 ? -1.858 -28.829 9.944 1.00 18.65 103 SER A C 1
ATOM 581 O O . SER A 1 96 ? -2.092 -29.695 9.111 1.00 20.05 103 SER A O 1
ATOM 584 N N . LEU A 1 97 ? -1.582 -27.587 9.598 1.00 16.78 104 LEU A N 1
ATOM 585 C CA . LEU A 1 97 ? -1.727 -27.124 8.212 1.00 16.12 104 LEU A CA 1
ATOM 586 C C . LEU A 1 97 ? -0.727 -27.794 7.206 1.00 15.29 104 LEU A C 1
ATOM 587 O O . LEU A 1 97 ? -1.140 -28.004 6.049 1.00 15.53 104 LEU A O 1
ATOM 592 N N . PRO A 1 98 ? 0.551 -28.092 7.628 1.00 15.18 105 PRO A N 1
ATOM 593 C CA . PRO A 1 98 ? 1.421 -28.832 6.724 1.00 17.10 105 PRO A CA 1
ATOM 594 C C . PRO A 1 98 ? 0.839 -30.167 6.326 1.00 18.00 105 PRO A C 1
ATOM 595 O O . PRO A 1 98 ? 1.325 -30.743 5.386 1.00 18.93 105 PRO A O 1
ATOM 599 N N . SER A 1 99 ? -0.232 -30.627 6.973 1.00 18.14 106 SER A N 1
ATOM 600 C CA . SER A 1 99 ? -0.857 -31.909 6.576 1.00 19.25 106 SER A CA 1
ATOM 601 C C . SER A 1 99 ? -1.827 -31.787 5.410 1.00 20.54 106 SER A C 1
ATOM 602 O O . SER A 1 99 ? -2.277 -32.813 4.888 1.00 23.01 106 SER A O 1
ATOM 605 N N . LEU A 1 100 ? -2.117 -30.562 4.968 1.00 20.22 107 LEU A N 1
ATOM 606 C CA . LEU A 1 100 ? -3.088 -30.317 3.943 1.00 21.33 107 LEU A CA 1
ATOM 607 C C . LEU A 1 100 ? -2.453 -29.648 2.706 1.00 21.33 107 LEU A C 1
ATOM 608 O O . LEU A 1 100 ? -1.362 -29.086 2.756 1.00 21.92 107 LEU A O 1
ATOM 613 N N . GLY A 1 101 ? -3.149 -29.774 1.607 1.00 22.57 108 GLY A N 1
ATOM 614 C CA . GLY A 1 101 ? -2.746 -29.214 0.316 1.00 23.37 108 GLY A CA 1
ATOM 615 C C . GLY A 1 101 ? -3.306 -27.805 0.287 1.00 22.79 108 GLY A C 1
ATOM 616 O O . GLY A 1 101 ? -4.074 -27.379 1.204 1.00 20.56 108 GLY A O 1
ATOM 617 N N . TYR A 1 102 ? -2.949 -27.092 -0.779 1.00 22.37 109 TYR A N 1
ATOM 618 C CA . TYR A 1 102 ? -3.354 -25.682 -0.955 1.00 23.09 109 TYR A CA 1
ATOM 619 C C . TYR A 1 102 ? -4.826 -25.433 -0.584 1.00 22.16 109 TYR A C 1
ATOM 620 O O . TYR A 1 102 ? -5.107 -24.577 0.234 1.00 20.57 109 TYR A O 1
ATOM 629 N N . ASP A 1 103 ? -5.738 -26.213 -1.166 1.00 23.11 110 ASP A N 1
ATOM 630 C CA . ASP A 1 103 ? -7.171 -25.947 -1.015 1.00 24.89 110 ASP A CA 1
ATOM 631 C C . ASP A 1 103 ? -7.633 -26.258 0.433 1.00 22.45 110 ASP A C 1
ATOM 632 O O . ASP A 1 103 ? -8.458 -25.562 0.959 1.00 23.89 110 ASP A O 1
ATOM 637 N N . GLY A 1 104 ? -7.117 -27.303 1.035 1.00 21.64 111 GLY A N 1
ATOM 638 C CA . GLY A 1 104 ? -7.429 -27.618 2.457 1.00 20.72 111 GLY A CA 1
ATOM 639 C C . GLY A 1 104 ? -6.953 -26.521 3.440 1.00 18.84 111 GLY A C 1
ATOM 640 O O . GLY A 1 104 ? -7.685 -26.126 4.348 1.00 19.59 111 GLY A O 1
ATOM 641 N N . ILE A 1 105 ? -5.749 -26.017 3.255 1.00 17.95 112 ILE A N 1
ATOM 642 C CA . ILE A 1 105 ? -5.285 -24.909 4.083 1.00 16.95 112 ILE A CA 1
ATOM 643 C C . ILE A 1 105 ? -6.197 -23.722 3.880 1.00 18.41 112 ILE A C 1
ATOM 644 O O . ILE A 1 105 ? -6.682 -23.107 4.867 1.00 17.53 112 ILE A O 1
ATOM 649 N N . ALA A 1 106 ? -6.389 -23.339 2.611 1.00 18.55 113 ALA A N 1
ATOM 650 C CA . ALA A 1 106 ? -7.231 -22.175 2.299 1.00 19.07 113 ALA A CA 1
ATOM 651 C C . ALA A 1 106 ? -8.638 -22.289 2.981 1.00 20.66 113 ALA A C 1
ATOM 652 O O . ALA A 1 106 ? -9.123 -21.340 3.622 1.00 21.53 113 ALA A O 1
ATOM 654 N N . SER A 1 107 ? -9.276 -23.446 2.858 1.00 21.25 114 SER A N 1
ATOM 655 C CA . SER A 1 107 ? -10.619 -23.658 3.394 1.00 22.32 114 SER A CA 1
ATOM 656 C C . SER A 1 107 ? -10.680 -23.576 4.939 1.00 21.87 114 SER A C 1
ATOM 657 O O . SER A 1 107 ? -11.691 -23.080 5.539 1.00 21.88 114 SER A O 1
ATOM 660 N N . GLN A 1 108 ? -9.602 -24.039 5.574 1.00 19.68 115 GLN A N 1
ATOM 661 C CA . GLN A 1 108 ? -9.417 -23.909 7.024 1.00 21.29 115 GLN A CA 1
ATOM 662 C C . GLN A 1 108 ? -9.452 -22.459 7.449 1.00 19.80 115 GLN A C 1
ATOM 663 O O . GLN A 1 108 ? -9.858 -22.158 8.559 1.00 21.94 115 GLN A O 1
ATOM 669 N N . MET A 1 109 ? -8.976 -21.575 6.600 1.00 19.21 116 MET A N 1
ATOM 670 C CA . MET A 1 109 ? -8.911 -20.179 6.986 1.00 20.63 116 MET A CA 1
ATOM 671 C C . MET A 1 109 ? -10.219 -19.563 6.593 1.00 21.39 116 MET A C 1
ATOM 672 O O . MET A 1 109 ? -10.807 -18.824 7.381 1.00 22.17 116 MET A O 1
ATOM 677 N N . THR A 1 110 ? -10.660 -19.801 5.350 1.00 22.73 117 THR A N 1
ATOM 678 C CA . THR A 1 110 ? -11.895 -19.111 4.876 1.00 23.42 117 THR A CA 1
ATOM 679 C C . THR A 1 110 ? -13.182 -19.555 5.595 1.00 23.28 117 THR A C 1
ATOM 680 O O . THR A 1 110 ? -14.115 -18.726 5.811 1.00 21.72 117 THR A O 1
ATOM 684 N N . ARG A 1 111 ? -13.257 -20.838 5.969 1.00 22.93 118 ARG A N 1
ATOM 685 C CA . ARG A 1 111 ? -14.402 -21.289 6.811 1.00 22.04 118 ARG A CA 1
ATOM 686 C C . ARG A 1 111 ? -14.439 -20.588 8.179 1.00 21.80 118 ARG A C 1
ATOM 687 O O . ARG A 1 111 ? -15.520 -20.372 8.760 1.00 20.82 118 ARG A O 1
ATOM 695 N N . LEU A 1 112 ? -13.257 -20.292 8.739 1.00 20.28 119 LEU A N 1
ATOM 696 C CA . LEU A 1 112 ? -13.217 -19.556 9.990 1.00 20.60 119 LEU A CA 1
ATOM 697 C C . LEU A 1 112 ? -13.652 -18.076 9.744 1.00 22.03 119 LEU A C 1
ATOM 698 O O . LEU A 1 112 ? -14.491 -17.555 10.468 1.00 20.06 119 LEU A O 1
ATOM 703 N N . GLU A 1 113 ? -13.126 -17.442 8.687 1.00 21.28 120 GLU A N 1
ATOM 704 C CA . GLU A 1 113 ? -13.518 -16.096 8.366 1.00 23.09 120 GLU A CA 1
ATOM 705 C C . GLU A 1 113 ? -15.010 -15.985 8.259 1.00 24.57 120 GLU A C 1
ATOM 706 O O . GLU A 1 113 ? -15.586 -15.065 8.772 1.00 24.98 120 GLU A O 1
ATOM 712 N N . GLU A 1 114 ? -15.643 -16.951 7.600 1.00 26.47 121 GLU A N 1
ATOM 713 C CA . GLU A 1 114 ? -17.099 -16.859 7.371 1.00 28.42 121 GLU A CA 1
ATOM 714 C C . GLU A 1 114 ? -17.933 -17.030 8.693 1.00 27.26 121 GLU A C 1
ATOM 715 O O . GLU A 1 114 ? -19.093 -16.635 8.789 1.00 27.08 121 GLU A O 1
ATOM 721 N N . VAL A 1 115 ? -17.329 -17.569 9.748 1.00 25.12 122 VAL A N 1
ATOM 722 C CA . VAL A 1 115 ? -18.046 -17.651 11.033 1.00 26.46 122 VAL A CA 1
ATOM 723 C C . VAL A 1 115 ? -17.680 -16.442 11.962 1.00 26.03 122 VAL A C 1
ATOM 724 O O . VAL A 1 115 ? -18.436 -16.062 12.881 1.00 26.32 122 VAL A O 1
ATOM 728 N N . ILE A 1 116 ? -16.547 -15.772 11.683 1.00 22.82 123 ILE A N 1
ATOM 729 C CA . ILE A 1 116 ? -16.221 -14.541 12.414 1.00 22.88 123 ILE A CA 1
ATOM 730 C C . ILE A 1 116 ? -16.881 -13.265 11.885 1.00 24.04 123 ILE A C 1
ATOM 731 O O . ILE A 1 116 ? -17.347 -12.442 12.687 1.00 23.87 123 ILE A O 1
ATOM 736 N N . ARG A 1 117 ? -16.918 -13.097 10.559 1.00 25.77 124 ARG A N 1
ATOM 737 C CA . ARG A 1 117 ? -17.480 -11.890 9.933 1.00 27.31 124 ARG A CA 1
ATOM 738 C C . ARG A 1 117 ? -18.877 -11.528 10.403 1.00 28.66 124 ARG A C 1
ATOM 739 O O . ARG A 1 117 ? -19.149 -10.344 10.502 1.00 29.16 124 ARG A O 1
ATOM 747 N N . PRO A 1 118 ? -19.774 -12.520 10.640 1.00 29.64 125 PRO A N 1
ATOM 748 C CA . PRO A 1 118 ? -21.128 -12.160 11.108 1.00 31.12 125 PRO A CA 1
ATOM 749 C C . PRO A 1 118 ? -21.137 -11.561 12.541 1.00 30.87 125 PRO A C 1
ATOM 750 O O . PRO A 1 118 ? -22.028 -10.802 12.896 1.00 30.73 125 PRO A O 1
ATOM 754 N N . ALA A 1 119 ? -20.144 -11.947 13.352 1.00 29.55 126 ALA A N 1
ATOM 755 C CA . ALA A 1 119 ? -19.999 -11.442 14.710 1.00 28.55 126 ALA A CA 1
ATOM 756 C C . ALA A 1 119 ? -19.332 -10.076 14.686 1.00 28.17 126 ALA A C 1
ATOM 757 O O . ALA A 1 119 ? -19.758 -9.192 15.396 1.00 27.29 126 ALA A O 1
ATOM 759 N N . LEU A 1 120 ? -18.263 -9.927 13.887 1.00 26.35 127 LEU A N 1
ATOM 760 C CA . LEU A 1 120 ? -17.496 -8.673 13.918 1.00 26.08 127 LEU A CA 1
ATOM 761 C C . LEU A 1 120 ? -17.655 -7.786 12.714 1.00 26.85 127 LEU A C 1
ATOM 762 O O . LEU A 1 120 ? -17.238 -6.671 12.759 1.00 26.90 127 LEU A O 1
ATOM 767 N N . GLY A 1 121 ? -18.249 -8.257 11.630 1.00 27.76 128 GLY A N 1
ATOM 768 C CA . GLY A 1 121 ? -18.304 -7.385 10.463 1.00 28.18 128 GLY A CA 1
ATOM 769 C C . GLY A 1 121 ? -16.998 -7.381 9.693 1.00 29.13 128 GLY A C 1
ATOM 770 O O . GLY A 1 121 ? -16.933 -6.778 8.630 1.00 29.83 128 GLY A O 1
ATOM 771 N N . VAL A 1 122 ? -15.947 -8.010 10.250 1.00 26.66 129 VAL A N 1
ATOM 772 C CA . VAL A 1 122 ? -14.599 -8.139 9.594 1.00 24.55 129 VAL A CA 1
ATOM 773 C C . VAL A 1 122 ? -14.020 -9.531 9.964 1.00 23.60 129 VAL A C 1
ATOM 774 O O . VAL A 1 122 ? -14.580 -10.229 10.809 1.00 21.92 129 VAL A O 1
ATOM 778 N N . ALA A 1 123 ? -12.897 -9.921 9.355 1.00 21.91 130 ALA A N 1
ATOM 779 C CA . ALA A 1 123 ? -12.297 -11.196 9.654 1.00 21.03 130 ALA A CA 1
ATOM 780 C C . ALA A 1 123 ? -10.836 -10.889 10.044 1.00 19.88 130 ALA A C 1
ATOM 781 O O . ALA A 1 123 ? -10.303 -9.906 9.555 1.00 20.21 130 ALA A O 1
ATOM 783 N N . PRO A 1 124 ? -10.204 -11.698 10.950 1.00 19.56 131 PRO A N 1
ATOM 784 C CA . PRO A 1 124 ? -8.750 -11.463 11.310 1.00 20.10 131 PRO A CA 1
ATOM 785 C C . PRO A 1 124 ? -7.824 -11.431 10.087 1.00 19.10 131 PRO A C 1
ATOM 786 O O . PRO A 1 124 ? -8.043 -12.191 9.151 1.00 18.20 131 PRO A O 1
ATOM 790 N N . ALA A 1 125 ? -6.791 -10.597 10.122 1.00 18.62 132 ALA A N 1
ATOM 791 C CA . ALA A 1 125 ? -5.684 -10.679 9.167 1.00 18.07 132 ALA A CA 1
ATOM 792 C C . ALA A 1 125 ? -4.358 -11.197 9.830 1.00 16.49 132 ALA A C 1
ATOM 793 O O . ALA A 1 125 ? -3.295 -11.222 9.222 1.00 16.77 132 ALA A O 1
ATOM 795 N N . TYR A 1 126 ? -4.488 -11.669 11.089 1.00 15.40 133 TYR A N 1
ATOM 796 C CA . TYR A 1 126 ? -3.467 -12.357 11.840 1.00 13.78 133 TYR A CA 1
ATOM 797 C C . TYR A 1 126 ? -3.910 -13.759 12.180 1.00 14.63 133 TYR A C 1
ATOM 798 O O . TYR A 1 126 ? -5.075 -13.991 12.488 1.00 12.21 133 TYR A O 1
ATOM 807 N N . MET A 1 127 ? -3.006 -14.701 12.134 1.00 11.72 134 MET A N 1
ATOM 808 C CA . MET A 1 127 ? -3.389 -16.062 12.478 1.00 12.92 134 MET A CA 1
ATOM 809 C C . MET A 1 127 ? -2.225 -16.749 13.212 1.00 13.15 134 MET A C 1
ATOM 810 O O . MET A 1 127 ? -1.063 -16.361 13.053 1.00 14.08 134 MET A O 1
ATOM 815 N N . ARG A 1 128 ? -2.530 -17.807 13.963 1.00 12.35 135 ARG A N 1
ATOM 816 C CA . ARG A 1 128 ? -1.496 -18.665 14.471 1.00 12.64 135 ARG A CA 1
ATOM 817 C C . ARG A 1 128 ? -1.731 -20.116 13.975 1.00 13.43 135 ARG A C 1
ATOM 818 O O . ARG A 1 128 ? -2.857 -20.621 14.070 1.00 13.96 135 ARG A O 1
ATOM 826 N N . PRO A 1 129 ? -0.696 -20.756 13.398 1.00 13.96 136 PRO A N 1
ATOM 827 C CA . PRO A 1 129 ? -0.817 -22.160 12.901 1.00 14.73 136 PRO A CA 1
ATOM 828 C C . PRO A 1 129 ? -0.985 -23.128 14.100 1.00 14.73 136 PRO A C 1
ATOM 829 O O . PRO A 1 129 ? -0.246 -23.075 15.025 1.00 16.86 136 PRO A O 1
ATOM 833 N N . PRO A 1 130 ? -1.932 -24.069 14.030 1.00 17.11 137 PRO A N 1
ATOM 834 C CA . PRO A 1 130 ? -2.128 -25.076 15.071 1.00 16.32 137 PRO A CA 1
ATOM 835 C C . PRO A 1 130 ? -0.791 -25.821 15.251 1.00 17.28 137 PRO A C 1
ATOM 836 O O . PRO A 1 130 ? -0.120 -26.140 14.246 1.00 14.89 137 PRO A O 1
ATOM 840 N N . TYR A 1 131 ? -0.409 -26.020 16.527 1.00 15.75 138 TYR A N 1
ATOM 841 C CA . TYR A 1 131 ? 0.829 -26.716 16.932 1.00 17.26 138 TYR A CA 1
ATOM 842 C C . TYR A 1 131 ? 2.066 -25.982 16.501 1.00 17.07 138 TYR A C 1
ATOM 843 O O . TYR A 1 131 ? 3.109 -26.537 16.516 1.00 17.58 138 TYR A O 1
ATOM 852 N N . LEU A 1 132 ? 1.934 -24.729 16.105 1.00 16.69 139 LEU A N 1
ATOM 853 C CA . LEU A 1 132 ? 3.013 -23.944 15.523 1.00 17.41 139 LEU A CA 1
ATOM 854 C C . LEU A 1 132 ? 3.709 -24.583 14.304 1.00 17.87 139 LEU A C 1
ATOM 855 O O . LEU A 1 132 ? 4.860 -24.380 14.092 1.00 19.61 139 LEU A O 1
ATOM 860 N N . GLU A 1 133 ? 2.990 -25.394 13.549 1.00 17.45 140 GLU A N 1
ATOM 861 C CA . GLU A 1 133 ? 3.620 -26.176 12.462 1.00 17.58 140 GLU A CA 1
ATOM 862 C C . GLU A 1 133 ? 3.382 -25.408 11.160 1.00 17.10 140 GLU A C 1
ATOM 863 O O . GLU A 1 133 ? 2.214 -25.072 10.796 1.00 14.98 140 GLU A O 1
ATOM 866 N N . THR A 1 134 ? 4.479 -25.065 10.469 1.00 16.50 141 THR A N 1
ATOM 867 C CA . THR A 1 134 ? 4.337 -24.462 9.131 1.00 19.90 141 THR A CA 1
ATOM 868 C C . THR A 1 134 ? 5.271 -25.172 8.140 1.00 20.17 141 THR A C 1
ATOM 869 O O . THR A 1 134 ? 6.131 -25.938 8.555 1.00 20.46 141 THR A O 1
ATOM 873 N N . ASN A 1 135 ? 5.117 -24.910 6.847 1.00 19.30 142 ASN A N 1
ATOM 874 C CA . ASN A 1 135 ? 6.114 -25.333 5.840 1.00 19.56 142 ASN A CA 1
ATOM 875 C C . ASN A 1 135 ? 5.991 -24.231 4.763 1.00 20.90 142 ASN A C 1
ATOM 876 O O . ASN A 1 135 ? 5.186 -23.253 4.960 1.00 18.12 142 ASN A O 1
ATOM 881 N N . GLU A 1 136 ? 6.742 -24.348 3.660 1.00 20.81 143 GLU A N 1
ATOM 882 C CA . GLU A 1 136 ? 6.705 -23.274 2.627 1.00 22.82 143 GLU A CA 1
ATOM 883 C C . GLU A 1 136 ? 5.276 -23.119 2.021 1.00 22.17 143 GLU A C 1
ATOM 884 O O . GLU A 1 136 ? 4.825 -22.026 1.768 1.00 20.50 143 GLU A O 1
ATOM 886 N N . LEU A 1 137 ? 4.565 -24.230 1.853 1.00 21.95 144 LEU A N 1
ATOM 887 C CA . LEU A 1 137 ? 3.210 -24.208 1.308 1.00 22.83 144 LEU A CA 1
ATOM 888 C C . LEU A 1 137 ? 2.173 -23.481 2.200 1.00 21.78 144 LEU A C 1
ATOM 889 O O . LEU A 1 137 ? 1.315 -22.685 1.711 1.00 21.22 144 LEU A O 1
ATOM 894 N N . VAL A 1 138 ? 2.186 -23.778 3.493 1.00 18.34 145 VAL A N 1
ATOM 895 C CA . VAL A 1 138 ? 1.331 -22.975 4.330 1.00 18.80 145 VAL A CA 1
ATOM 896 C C . VAL A 1 138 ? 1.709 -21.498 4.347 1.00 18.24 145 VAL A C 1
ATOM 897 O O . VAL A 1 138 ? 0.789 -20.732 4.297 1.00 16.39 145 VAL A O 1
ATOM 901 N N . LEU A 1 139 ? 3.016 -21.119 4.302 1.00 18.01 146 LEU A N 1
ATOM 902 C CA . LEU A 1 139 ? 3.345 -19.687 4.292 1.00 18.31 146 LEU A CA 1
ATOM 903 C C . LEU A 1 139 ? 2.888 -19.055 2.978 1.00 19.83 146 LEU A C 1
ATOM 904 O O . LEU A 1 139 ? 2.467 -17.877 2.952 1.00 18.59 146 LEU A O 1
ATOM 909 N N . GLN A 1 140 ? 2.968 -19.833 1.894 1.00 19.83 147 GLN A N 1
ATOM 910 C CA . GLN A 1 140 ? 2.494 -19.322 0.595 1.00 20.44 147 GLN A CA 1
ATOM 911 C C . GLN A 1 140 ? 0.975 -19.041 0.676 1.00 18.92 147 GLN A C 1
ATOM 912 O O . GLN A 1 140 ? 0.515 -17.948 0.372 1.00 18.41 147 GLN A O 1
ATOM 918 N N . VAL A 1 141 ? 0.189 -19.996 1.139 1.00 18.22 148 VAL A N 1
ATOM 919 C CA . VAL A 1 141 ? -1.260 -19.755 1.260 1.00 16.95 148 VAL A CA 1
ATOM 920 C C . VAL A 1 141 ? -1.562 -18.512 2.141 1.00 18.28 148 VAL A C 1
ATOM 921 O O . VAL A 1 141 ? -2.454 -17.718 1.794 1.00 17.27 148 VAL A O 1
ATOM 925 N N . MET A 1 142 ? -0.847 -18.376 3.269 1.00 18.73 149 MET A N 1
ATOM 926 C CA . MET A 1 142 ? -1.043 -17.252 4.177 1.00 19.17 149 MET A CA 1
ATOM 927 C C . MET A 1 142 ? -0.700 -15.955 3.499 1.00 20.21 149 MET A C 1
ATOM 928 O O . MET A 1 142 ? -1.474 -15.008 3.604 1.00 19.04 149 MET A O 1
ATOM 933 N N . ARG A 1 143 ? 0.394 -15.916 2.726 1.00 22.87 150 ARG A N 1
ATOM 934 C CA . ARG A 1 143 ? 0.670 -14.694 1.924 1.00 24.88 150 ARG A CA 1
ATOM 935 C C . ARG A 1 143 ? -0.465 -14.373 0.951 1.00 24.67 150 ARG A C 1
ATOM 936 O O . ARG A 1 143 ? -0.928 -13.252 0.877 1.00 23.95 150 ARG A O 1
ATOM 944 N N . ASP A 1 144 ? -0.909 -15.377 0.220 1.00 24.93 151 ASP A N 1
ATOM 945 C CA . ASP A 1 144 ? -2.040 -15.238 -0.728 1.00 23.71 151 ASP A CA 1
ATOM 946 C C . ASP A 1 144 ? -3.356 -14.772 -0.059 1.00 24.32 151 ASP A C 1
ATOM 947 O O . ASP A 1 144 ? -4.136 -14.042 -0.694 1.00 24.50 151 ASP A O 1
ATOM 952 N N . LEU A 1 145 ? -3.623 -15.208 1.180 1.00 20.38 152 LEU A N 1
ATOM 953 C CA . LEU A 1 145 ? -4.859 -14.841 1.886 1.00 21.23 152 LEU A CA 1
ATOM 954 C C . LEU A 1 145 ? -4.694 -13.609 2.769 1.00 20.86 152 LEU A C 1
ATOM 955 O O . LEU A 1 145 ? -5.578 -13.240 3.552 1.00 20.60 152 LEU A O 1
ATOM 960 N N . ASP A 1 146 ? -3.530 -12.990 2.663 1.00 21.27 153 ASP A N 1
ATOM 961 C CA . ASP A 1 146 ? -3.275 -11.776 3.393 1.00 22.71 153 ASP A CA 1
ATOM 962 C C . ASP A 1 146 ? -3.294 -12.078 4.913 1.00 21.51 153 ASP A C 1
ATOM 963 O O . ASP A 1 146 ? -3.967 -11.381 5.689 1.00 20.27 153 ASP A O 1
ATOM 968 N N . TYR A 1 147 ? -2.567 -13.127 5.333 1.00 18.64 154 TYR A N 1
ATOM 969 C CA . TYR A 1 147 ? -2.441 -13.326 6.755 1.00 17.36 154 TYR A CA 1
ATOM 970 C C . TYR A 1 147 ? -1.027 -13.089 7.275 1.00 16.40 154 TYR A C 1
ATOM 971 O O . TYR A 1 147 ? -0.071 -13.491 6.637 1.00 14.41 154 TYR A O 1
ATOM 980 N N . ARG A 1 148 ? -0.943 -12.461 8.453 1.00 16.18 155 ARG A N 1
ATOM 981 C CA . ARG A 1 148 ? 0.299 -12.430 9.249 1.00 16.71 155 ARG A CA 1
ATOM 982 C C . ARG A 1 148 ? 0.339 -13.651 10.137 1.00 15.04 155 ARG A C 1
ATOM 983 O O . ARG A 1 148 ? -0.653 -13.998 10.749 1.00 17.70 155 ARG A O 1
ATOM 991 N N . VAL A 1 149 ? 1.494 -14.282 10.196 1.00 13.93 156 VAL A N 1
ATOM 992 C CA . VAL A 1 149 ? 1.610 -15.627 10.795 1.00 13.25 156 VAL A CA 1
ATOM 993 C C . VAL A 1 149 ? 2.378 -15.491 12.149 1.00 14.27 156 VAL A C 1
ATOM 994 O O . VAL A 1 149 ? 3.544 -15.158 12.176 1.00 15.09 156 VAL A O 1
ATOM 998 N N . ILE A 1 150 ? 1.682 -15.747 13.249 1.00 12.96 157 ILE A N 1
ATOM 999 C CA . ILE A 1 150 ? 2.194 -15.436 14.568 1.00 13.35 157 ILE A CA 1
ATOM 1000 C C . ILE A 1 150 ? 2.486 -16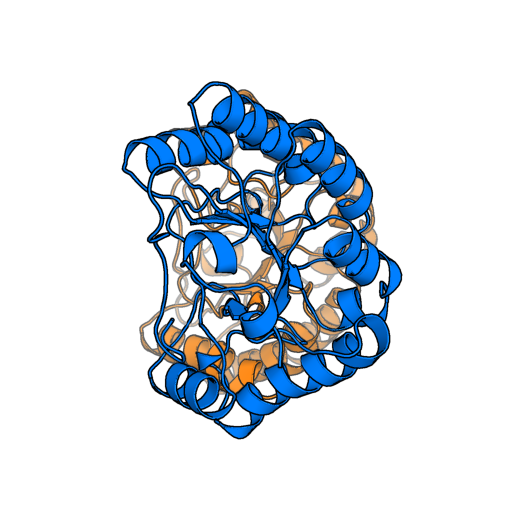.758 15.247 1.00 13.15 157 ILE A C 1
ATOM 1001 O O . ILE A 1 150 ? 1.602 -17.519 15.498 1.00 15.89 157 ILE A O 1
ATOM 1006 N N . SER A 1 151 ? 3.739 -16.968 15.588 1.00 14.44 158 SER A N 1
ATOM 1007 C CA . SER A 1 151 ? 4.136 -18.096 16.371 1.00 15.63 158 SER A CA 1
ATOM 1008 C C . SER A 1 151 ? 4.279 -17.612 17.847 1.00 15.03 158 SER A C 1
ATOM 1009 O O . SER A 1 151 ? 3.402 -16.951 18.354 1.00 15.07 158 SER A O 1
ATOM 1012 N N . ALA A 1 152 ? 5.337 -18.007 18.559 1.00 15.11 159 ALA A N 1
ATOM 1013 C CA . ALA A 1 152 ? 5.492 -17.578 19.955 1.00 15.34 159 ALA A CA 1
ATOM 1014 C C . ALA A 1 152 ? 6.935 -17.704 20.407 1.00 15.54 159 ALA A C 1
ATOM 1015 O O . ALA A 1 152 ? 7.667 -18.579 19.917 1.00 17.00 159 ALA A O 1
ATOM 1017 N N . SER A 1 153 ? 7.347 -16.822 21.319 1.00 14.88 160 SER A N 1
ATOM 1018 C CA . SER A 1 153 ? 8.700 -16.872 21.896 1.00 15.49 160 SER A CA 1
ATOM 1019 C C . SER A 1 153 ? 8.656 -17.272 23.384 1.00 17.34 160 SER A C 1
ATOM 1020 O O . SER A 1 153 ? 9.711 -17.439 24.014 1.00 18.31 160 SER A O 1
ATOM 1023 N N . VAL A 1 154 ? 7.463 -17.364 23.970 1.00 16.21 161 VAL A N 1
ATOM 1024 C CA . VAL A 1 154 ? 7.388 -17.745 25.440 1.00 16.18 161 VAL A CA 1
ATOM 1025 C C . VAL A 1 154 ? 6.316 -18.809 25.397 1.00 17.89 161 VAL A C 1
ATOM 1026 O O . VAL A 1 154 ? 5.116 -18.486 25.309 1.00 19.57 161 VAL A O 1
ATOM 1030 N N . ASP A 1 155 ? 6.710 -20.066 25.372 1.00 16.78 162 ASP A N 1
ATOM 1031 C CA . ASP A 1 155 ? 5.707 -21.096 25.359 1.00 17.66 162 ASP A CA 1
ATOM 1032 C C . ASP A 1 155 ? 5.464 -21.601 26.784 1.00 16.60 162 ASP A C 1
ATOM 1033 O O . ASP A 1 155 ? 6.332 -22.235 27.352 1.00 15.81 162 ASP A O 1
ATOM 1038 N N . THR A 1 156 ? 4.271 -21.376 27.358 1.00 14.65 163 THR A N 1
ATOM 1039 C CA . THR A 1 156 ? 4.061 -21.760 28.758 1.00 13.74 163 THR A CA 1
ATOM 1040 C C . THR A 1 156 ? 3.804 -23.262 28.969 1.00 13.46 163 THR A C 1
ATOM 1041 O O . THR A 1 156 ? 3.797 -23.715 30.105 1.00 15.11 163 THR A O 1
ATOM 1045 N N . LYS A 1 157 ? 3.596 -24.014 27.904 1.00 12.55 164 LYS A N 1
ATOM 1046 C CA . LYS A 1 157 ? 3.204 -25.438 28.000 1.00 14.34 164 LYS A CA 1
ATOM 1047 C C . LYS A 1 157 ? 2.031 -25.608 29.017 1.00 12.65 164 LYS A C 1
ATOM 1048 O O . LYS A 1 157 ? 2.009 -26.556 29.761 1.00 13.00 164 LYS A O 1
ATOM 1054 N N . ASP A 1 158 ? 1.113 -24.653 29.047 1.00 12.95 165 ASP A N 1
ATOM 1055 C CA . ASP A 1 158 ? 0.069 -24.678 30.076 1.00 12.71 165 ASP A CA 1
ATOM 1056 C C . ASP A 1 158 ? -0.826 -25.930 29.905 1.00 12.82 165 ASP A C 1
ATOM 1057 O O . ASP A 1 158 ? -1.317 -26.427 30.899 1.00 13.25 165 ASP A O 1
ATOM 1062 N N . TYR A 1 159 ? -1.069 -26.361 28.665 1.00 10.81 166 TYR A N 1
ATOM 1063 C CA . TYR A 1 159 ? -1.904 -27.530 28.390 1.00 13.54 166 TYR A CA 1
ATOM 1064 C C . TYR A 1 159 ? -1.354 -28.826 29.040 1.00 14.01 166 TYR A C 1
ATOM 1065 O O . TYR A 1 159 ? -2.110 -29.700 29.389 1.00 16.44 166 TYR A O 1
ATOM 1074 N N . GLU A 1 160 ? -0.047 -28.900 29.245 1.00 11.11 167 GLU A N 1
ATOM 1075 C CA . GLU A 1 160 ? 0.601 -30.067 29.931 1.00 14.12 167 GLU A CA 1
ATOM 1076 C C . GLU A 1 160 ? 0.619 -29.971 31.453 1.00 12.22 167 GLU A C 1
ATOM 1077 O O . GLU A 1 160 ? 1.014 -30.933 32.141 1.00 15.07 167 GLU A O 1
ATOM 1083 N N . ASN A 1 161 ? 0.198 -28.811 31.982 1.00 12.79 168 ASN A N 1
ATOM 1084 C CA . ASN A 1 161 ? 0.432 -28.508 33.438 1.00 12.62 168 ASN A CA 1
ATOM 1085 C C . ASN A 1 161 ? -0.834 -28.141 34.160 1.00 13.20 168 ASN A C 1
ATOM 1086 O O . ASN A 1 161 ? -0.839 -27.222 34.970 1.00 13.09 168 ASN A O 1
ATOM 1091 N N . GLN A 1 162 ? -1.897 -28.828 33.809 1.00 11.78 169 GLN A N 1
ATOM 1092 C CA . GLN A 1 162 ? -3.244 -28.544 34.379 1.00 14.62 169 GLN A CA 1
ATOM 1093 C C . GLN A 1 162 ? -3.492 -29.137 35.771 1.00 15.81 169 GLN A C 1
ATOM 1094 O O . GLN A 1 162 ? -4.247 -30.099 35.966 1.00 16.61 169 GLN A O 1
ATOM 1100 N N . ASP A 1 163 ? -2.810 -28.578 36.744 1.00 17.09 170 ASP A N 1
ATOM 1101 C CA . ASP A 1 163 ? -2.885 -29.006 38.135 1.00 19.16 170 ASP A CA 1
ATOM 1102 C C . ASP A 1 163 ? -2.417 -27.764 38.884 1.00 19.40 170 ASP A C 1
ATOM 1103 O O . ASP A 1 163 ? -1.611 -27.012 38.339 1.00 17.79 170 ASP A O 1
ATOM 1108 N N . ALA A 1 164 ? -2.879 -27.563 40.122 1.00 20.02 171 ALA A N 1
ATOM 1109 C CA . ALA A 1 164 ? -2.556 -26.345 40.848 1.00 20.78 171 ALA A CA 1
ATOM 1110 C C . ALA A 1 164 ? -1.056 -26.206 41.134 1.00 21.52 171 ALA A C 1
ATOM 1111 O O . ALA A 1 164 ? -0.544 -25.079 41.191 1.00 22.13 171 ALA A O 1
ATOM 1113 N N . ASP A 1 165 ? -0.339 -27.317 41.300 1.00 21.12 172 ASP A N 1
ATOM 1114 C CA . ASP A 1 165 ? 1.135 -27.206 41.466 1.00 21.93 172 ASP A CA 1
ATOM 1115 C C . ASP A 1 165 ? 1.925 -27.092 40.137 1.00 20.04 172 ASP A C 1
ATOM 1116 O O . ASP A 1 165 ? 2.756 -26.168 39.974 1.00 18.93 172 ASP A O 1
ATOM 1121 N N . ALA A 1 166 ? 1.612 -27.975 39.206 1.00 17.52 173 ALA A N 1
ATOM 1122 C CA . ALA A 1 166 ? 2.266 -27.970 37.886 1.00 17.50 173 ALA A CA 1
ATOM 1123 C C . ALA A 1 166 ? 2.182 -26.610 37.175 1.00 16.32 173 ALA A C 1
ATOM 1124 O O . ALA A 1 166 ? 3.132 -26.184 36.540 1.00 14.95 173 ALA A O 1
ATOM 1126 N N . ILE A 1 167 ? 1.045 -25.940 37.273 1.00 15.50 174 ILE A N 1
ATOM 1127 C CA . ILE A 1 167 ? 0.820 -24.769 36.440 1.00 16.61 174 ILE A CA 1
ATOM 1128 C C . ILE A 1 167 ? 1.780 -23.633 36.953 1.00 16.76 174 ILE A C 1
ATOM 1129 O O . ILE A 1 167 ? 2.082 -22.697 36.233 1.00 15.30 174 ILE A O 1
ATOM 1134 N N . ILE A 1 168 ? 2.195 -23.713 38.220 1.00 18.72 175 ILE A N 1
ATOM 1135 C CA . ILE A 1 168 ? 3.183 -22.762 38.792 1.00 19.65 175 ILE A CA 1
ATOM 1136 C C . ILE A 1 168 ? 4.575 -23.327 38.596 1.00 20.26 175 ILE A C 1
ATOM 1137 O O . ILE A 1 168 ? 5.432 -22.696 37.972 1.00 19.92 175 ILE A O 1
ATOM 1142 N N . ASN A 1 169 ? 4.794 -24.547 39.071 1.00 21.29 176 ASN A N 1
ATOM 1143 C CA . ASN A 1 169 ? 6.129 -25.197 39.007 1.00 23.29 176 ASN A CA 1
ATOM 1144 C C . ASN A 1 169 ? 6.771 -25.148 37.622 1.00 21.74 176 ASN A C 1
ATOM 1145 O O . ASN A 1 169 ? 8.026 -25.050 37.465 1.00 21.24 176 ASN A O 1
ATOM 1150 N N . THR A 1 170 ? 5.948 -25.379 36.608 1.00 19.85 177 THR A N 1
ATOM 1151 C CA . THR A 1 170 ? 6.502 -25.430 35.271 1.00 18.28 177 THR A CA 1
ATOM 1152 C C . THR A 1 170 ? 6.020 -24.268 34.416 1.00 15.73 177 THR A C 1
ATOM 1153 O O . THR A 1 170 ? 6.807 -23.556 33.855 1.00 17.56 177 THR A O 1
ATOM 1157 N N . SER A 1 171 ? 4.742 -24.135 34.244 1.00 14.34 178 SER A N 1
ATOM 1158 C CA . SER A 1 171 ? 4.260 -23.120 33.305 1.00 13.31 178 SER A CA 1
ATOM 1159 C C . SER A 1 171 ? 4.640 -21.714 33.699 1.00 12.24 178 SER A C 1
ATOM 1160 O O . SER A 1 171 ? 5.087 -20.954 32.836 1.00 11.80 178 SER A O 1
ATOM 1163 N N . PHE A 1 172 ? 4.365 -21.324 34.952 1.00 12.05 179 PHE A N 1
ATOM 1164 C CA . PHE A 1 172 ? 4.844 -19.996 35.360 1.00 14.39 179 PHE A CA 1
ATOM 1165 C C . PHE A 1 172 ? 6.343 -19.866 35.323 1.00 15.58 179 PHE A C 1
ATOM 1166 O O . PHE A 1 172 ? 6.897 -18.813 34.966 1.00 16.72 179 PHE A O 1
ATOM 1174 N N . GLN A 1 173 ? 7.037 -20.903 35.763 1.00 16.75 180 GLN A N 1
ATOM 1175 C CA . GLN A 1 173 ? 8.504 -20.892 35.712 1.00 17.58 180 GLN A CA 1
ATOM 1176 C C . GLN A 1 173 ? 9.036 -20.726 34.275 1.00 16.43 180 GLN A C 1
ATOM 1177 O O . GLN A 1 173 ? 9.913 -19.930 34.051 1.00 17.78 180 GLN A O 1
ATOM 1183 N N . LEU A 1 174 ? 8.493 -21.471 33.324 1.00 15.27 181 LEU A N 1
ATOM 1184 C CA . LEU A 1 174 ? 8.801 -21.305 31.921 1.00 14.40 181 LEU A CA 1
ATOM 1185 C C . LEU A 1 174 ? 8.540 -19.899 31.425 1.00 14.57 181 LEU A C 1
ATOM 1186 O O . LEU A 1 174 ? 9.355 -19.330 30.656 1.00 15.22 181 LEU A O 1
ATOM 1191 N N . PHE A 1 175 ? 7.387 -19.348 31.820 1.00 14.07 182 PHE A N 1
ATOM 1192 C CA . PHE A 1 175 ? 7.023 -17.968 31.491 1.00 13.17 182 PHE A CA 1
ATOM 1193 C C . PHE A 1 175 ? 8.103 -16.978 31.979 1.00 13.28 182 PHE A C 1
ATOM 1194 O O . PHE A 1 175 ? 8.540 -16.133 31.222 1.00 13.29 182 PHE A O 1
ATOM 1202 N N . LEU A 1 176 ? 8.472 -17.027 33.259 1.00 13.24 183 LEU A N 1
ATOM 1203 C CA . LEU A 1 176 ? 9.541 -16.159 33.840 1.00 14.69 183 LEU A CA 1
ATOM 1204 C C . LEU A 1 176 ? 10.893 -16.399 33.163 1.00 15.25 183 LEU A C 1
ATOM 1205 O O . LEU A 1 176 ? 11.574 -15.441 32.820 1.00 15.14 183 LEU A O 1
ATOM 1210 N N . ASP A 1 177 ? 11.274 -17.653 32.932 1.00 15.01 184 ASP A N 1
ATOM 1211 C CA . ASP A 1 177 ? 12.583 -17.918 32.320 1.00 17.82 184 ASP A CA 1
ATOM 1212 C C . ASP A 1 177 ? 12.624 -17.372 30.878 1.00 17.21 184 ASP A C 1
ATOM 1213 O O . ASP A 1 177 ? 13.647 -16.821 30.440 1.00 18.53 184 ASP A O 1
ATOM 1218 N N . GLN A 1 178 ? 11.548 -17.576 30.101 1.00 13.90 185 GLN A N 1
ATOM 1219 C CA . GLN A 1 178 ? 11.576 -17.076 28.746 1.00 13.78 185 GLN A CA 1
ATOM 1220 C C . GLN A 1 178 ? 11.381 -15.586 28.649 1.00 14.80 185 GLN A C 1
ATOM 1221 O O . GLN A 1 178 ? 11.903 -14.970 27.730 1.00 14.88 185 GLN A O 1
ATOM 1227 N N . LEU A 1 179 ? 10.549 -15.031 29.525 1.00 15.48 186 LEU A N 1
ATOM 1228 C CA . LEU A 1 179 ? 10.433 -13.604 29.607 1.00 17.34 186 LEU A CA 1
ATOM 1229 C C . LEU A 1 179 ? 11.828 -12.995 29.904 1.00 19.47 186 LEU A C 1
ATOM 1230 O O . LEU A 1 179 ? 12.266 -12.117 29.178 1.00 18.95 186 LEU A O 1
ATOM 1235 N N . ASP A 1 180 ? 12.561 -13.522 30.904 1.00 22.52 187 ASP A N 1
ATOM 1236 C CA . ASP A 1 180 ? 13.923 -13.017 31.215 1.00 24.45 187 ASP A CA 1
ATOM 1237 C C . ASP A 1 180 ? 14.888 -13.142 30.048 1.00 24.56 187 ASP A C 1
ATOM 1238 O O . ASP A 1 180 ? 15.809 -12.307 29.903 1.00 24.00 187 ASP A O 1
ATOM 1243 N N . ALA A 1 181 ? 14.693 -14.175 29.224 1.00 22.49 188 ALA A N 1
ATOM 1244 C CA . ALA A 1 181 ? 15.544 -14.351 28.065 1.00 22.93 188 ALA A CA 1
ATOM 1245 C C . ALA A 1 181 ? 15.100 -13.452 26.890 1.00 22.00 188 ALA A C 1
ATOM 1246 O O . ALA A 1 181 ? 15.653 -13.587 25.807 1.00 21.68 188 ALA A O 1
ATOM 1248 N N . GLY A 1 182 ? 14.090 -12.570 27.091 1.00 20.83 189 GLY A N 1
ATOM 1249 C CA . GLY A 1 182 ? 13.738 -11.589 26.057 1.00 19.20 189 GLY A CA 1
ATOM 1250 C C . GLY A 1 182 ? 12.562 -11.982 25.160 1.00 19.36 189 GLY A C 1
ATOM 1251 O O . GLY A 1 182 ? 12.222 -11.211 24.239 1.00 19.08 189 GLY A O 1
ATOM 1252 N N . GLY A 1 183 ? 11.930 -13.126 25.454 1.00 16.78 190 GLY A N 1
ATOM 1253 C CA . GLY A 1 183 ? 10.748 -13.593 24.772 1.00 15.23 190 GLY A CA 1
ATOM 1254 C C . GLY A 1 183 ? 9.577 -12.650 25.128 1.00 13.77 190 GLY A C 1
ATOM 1255 O O . GLY A 1 183 ? 9.497 -12.153 26.278 1.00 14.15 190 GLY A O 1
ATOM 1256 N N . ASN A 1 184 ? 8.687 -12.399 24.167 1.00 12.77 191 ASN A N 1
ATOM 1257 C CA . ASN A 1 184 ? 7.574 -11.457 24.400 1.00 13.31 191 ASN A CA 1
ATOM 1258 C C . ASN A 1 184 ? 6.268 -11.726 23.722 1.00 13.29 191 ASN A C 1
ATOM 1259 O O . ASN A 1 184 ? 5.376 -10.895 23.802 1.00 13.48 191 ASN A O 1
ATOM 1264 N N . ILE A 1 185 ? 6.184 -12.864 23.041 1.00 10.74 192 ILE A N 1
ATOM 1265 C CA . ILE A 1 185 ? 4.896 -13.323 22.530 1.00 12.57 192 ILE A CA 1
ATOM 1266 C C . ILE A 1 185 ? 4.608 -14.612 23.275 1.00 11.94 192 ILE A C 1
ATOM 1267 O O . ILE A 1 185 ? 5.282 -15.660 23.085 1.00 12.73 192 ILE A O 1
ATOM 1272 N N . VAL A 1 186 ? 3.644 -14.504 24.182 1.00 11.83 193 VAL A N 1
ATOM 1273 C CA . VAL A 1 186 ? 3.412 -15.569 25.143 1.00 12.49 193 VAL A CA 1
ATOM 1274 C C . VAL A 1 186 ? 2.255 -16.437 24.699 1.00 13.06 193 VAL A C 1
ATOM 1275 O O . VAL A 1 186 ? 1.113 -15.930 24.514 1.00 14.55 193 VAL A O 1
ATOM 1279 N N . LEU A 1 187 ? 2.511 -17.741 24.614 1.00 11.43 194 LEU A N 1
ATOM 1280 C CA . LEU A 1 187 ? 1.495 -18.673 24.227 1.00 13.22 194 LEU A CA 1
ATOM 1281 C C . LEU A 1 187 ? 0.875 -19.366 25.444 1.00 13.72 194 LEU A C 1
ATOM 1282 O O . LEU A 1 187 ? 1.563 -20.059 26.181 1.00 14.18 194 LEU A O 1
ATOM 1287 N N . ALA A 1 188 ? -0.428 -19.180 25.618 1.00 13.04 195 ALA A N 1
ATOM 1288 C CA . ALA A 1 188 ? -1.260 -20.039 26.562 1.00 13.13 195 ALA A CA 1
ATOM 1289 C C . ALA A 1 188 ? -2.594 -20.382 25.934 1.00 12.26 195 ALA A C 1
ATOM 1290 O O . ALA A 1 188 ? -2.799 -20.033 24.782 1.00 13.64 195 ALA A O 1
ATOM 1292 N N . HIS A 1 189 ? -3.448 -21.148 26.625 1.00 13.67 196 HIS A N 1
ATOM 1293 C CA . HIS A 1 189 ? -4.738 -21.620 26.039 1.00 12.99 196 HIS A CA 1
ATOM 1294 C C . HIS A 1 189 ? -5.840 -21.307 27.030 1.00 14.29 196 HIS A C 1
ATOM 1295 O O . HIS A 1 189 ? -5.848 -21.893 28.090 1.00 14.72 196 HIS A O 1
ATOM 1302 N N . ASP A 1 190 ? -6.753 -20.382 26.683 1.00 15.00 197 ASP A N 1
ATOM 1303 C CA . ASP A 1 190 ? -7.858 -20.005 27.565 1.00 17.78 197 ASP A CA 1
ATOM 1304 C C . ASP A 1 190 ? -8.979 -21.067 27.621 1.00 19.34 197 ASP A C 1
ATOM 1305 O O . ASP A 1 190 ? -9.910 -20.874 28.309 1.00 19.69 197 ASP A O 1
ATOM 1310 N N . ILE A 1 191 ? -8.855 -22.184 26.919 1.00 20.82 198 ILE A N 1
ATOM 1311 C CA . ILE A 1 191 ? -9.733 -23.330 27.144 1.00 21.28 198 ILE A CA 1
ATOM 1312 C C . ILE A 1 191 ? -9.474 -24.126 28.432 1.00 20.54 198 ILE A C 1
ATOM 1313 O O . ILE A 1 191 ? -10.248 -25.019 28.782 1.00 19.00 198 ILE A O 1
ATOM 1318 N N . HIS A 1 192 ? -8.376 -23.832 29.123 1.00 19.75 199 HIS A N 1
ATOM 1319 C CA . HIS A 1 192 ? -7.958 -24.660 30.250 1.00 18.49 199 HIS A CA 1
ATOM 1320 C C . HIS A 1 192 ? -8.196 -23.962 31.555 1.00 18.42 199 HIS A C 1
ATOM 1321 O O . HIS A 1 192 ? -7.831 -22.787 31.706 1.00 15.28 199 HIS A O 1
ATOM 1328 N N . T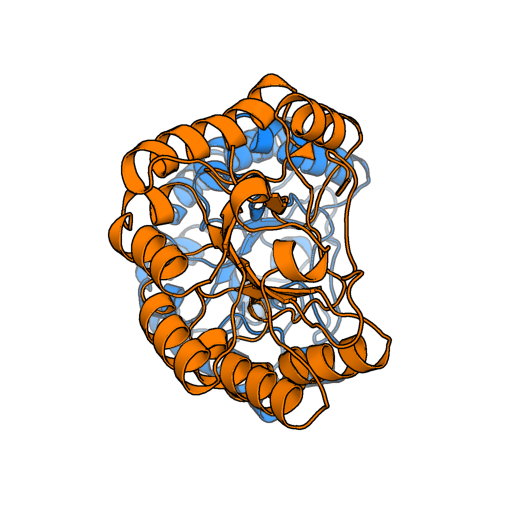YR A 1 193 ? -8.805 -24.690 32.511 1.00 16.33 200 TYR A N 1
ATOM 1329 C CA . TYR A 1 193 ? -9.141 -24.140 33.801 1.00 17.71 200 TYR A CA 1
ATOM 1330 C C . TYR A 1 193 ? -7.988 -23.428 34.549 1.00 18.12 200 TYR A C 1
ATOM 1331 O O . TYR A 1 193 ? -8.116 -22.271 35.000 1.00 16.71 200 TYR A O 1
ATOM 1340 N N . TRP A 1 194 ? -6.857 -24.139 34.699 1.00 15.92 201 TRP A N 1
ATOM 1341 C CA . TRP A 1 194 ? -5.742 -23.619 35.504 1.00 15.47 201 TRP A CA 1
ATOM 1342 C C . TRP A 1 194 ? -4.992 -22.490 34.853 1.00 14.73 201 TRP A C 1
ATOM 1343 O O . TRP A 1 194 ? -4.387 -21.711 35.547 1.00 14.73 201 TRP A O 1
ATOM 1354 N N . THR A 1 195 ? -5.002 -22.430 33.514 1.00 13.39 202 THR A N 1
ATOM 1355 C CA . THR A 1 195 ? -4.522 -21.231 32.813 1.00 13.76 202 THR A CA 1
ATOM 1356 C C . THR A 1 195 ? -5.249 -19.937 33.210 1.00 14.42 202 THR A C 1
ATOM 1357 O O . THR A 1 195 ? -4.632 -18.900 33.439 1.00 13.81 202 THR A O 1
ATOM 1361 N N . VAL A 1 196 ? -6.578 -20.005 33.344 1.00 13.36 203 VAL A N 1
ATOM 1362 C CA . VAL A 1 196 ? -7.350 -18.817 33.598 1.00 15.48 203 VAL A CA 1
ATOM 1363 C C . VAL A 1 196 ? -7.406 -18.615 35.131 1.00 17.65 203 VAL A C 1
ATOM 1364 O O . VAL A 1 196 ? -7.385 -17.473 35.628 1.00 19.36 203 VAL A O 1
ATOM 1368 N N . ALA A 1 197 ? -7.525 -19.715 35.877 1.00 17.79 204 ALA A N 1
ATOM 1369 C CA . ALA A 1 197 ? -7.621 -19.613 37.390 1.00 19.93 204 ALA A CA 1
ATOM 1370 C C . ALA A 1 197 ? -6.306 -19.296 38.124 1.00 18.84 204 ALA A C 1
ATOM 1371 O O . ALA A 1 197 ? -6.340 -18.691 39.167 1.00 19.47 204 ALA A O 1
ATOM 1373 N N . SER A 1 198 ? -5.133 -19.573 37.516 1.00 16.53 205 SER A N 1
ATOM 1374 C CA . SER A 1 198 ? -3.910 -19.417 38.247 1.00 16.33 205 SER A CA 1
ATOM 1375 C C . SER A 1 198 ? -2.783 -18.748 37.408 1.00 14.74 205 SER A C 1
ATOM 1376 O O . SER A 1 198 ? -2.225 -17.765 37.808 1.00 14.28 205 SER A O 1
ATOM 1379 N N . LEU A 1 199 ? -2.525 -19.272 36.213 1.00 11.45 206 LEU A N 1
ATOM 1380 C CA . LEU A 1 199 ? -1.433 -18.743 35.394 1.00 11.75 206 LEU A CA 1
ATOM 1381 C C . LEU A 1 199 ? -1.678 -17.293 34.935 1.00 13.35 206 LEU A C 1
ATOM 1382 O O . LEU A 1 199 ? -0.800 -16.473 35.077 1.00 14.67 206 LEU A O 1
ATOM 1387 N N . ALA A 1 200 ? -2.880 -16.963 34.440 1.00 12.58 207 ALA A N 1
ATOM 1388 C CA . ALA A 1 200 ? -3.084 -15.632 33.883 1.00 14.89 207 ALA A CA 1
ATOM 1389 C C . ALA A 1 200 ? -2.862 -14.524 34.938 1.00 14.86 207 ALA A C 1
ATOM 1390 O O . ALA A 1 200 ? -2.117 -13.580 34.673 1.00 16.09 207 ALA A O 1
ATOM 1392 N N . GLU A 1 201 ? -3.369 -14.738 36.141 1.00 14.49 208 GLU A N 1
ATOM 1393 C CA . GLU A 1 201 ? -3.105 -13.849 37.271 1.00 15.85 208 GLU A CA 1
ATOM 1394 C C . GLU A 1 201 ? -1.659 -13.667 37.628 1.00 14.29 208 GLU A C 1
ATOM 1395 O O . GLU A 1 201 ? -1.211 -12.524 37.794 1.00 14.29 208 GLU A O 1
ATOM 1401 N N . ARG A 1 202 ? -0.902 -14.778 37.691 1.00 14.14 209 ARG A N 1
ATOM 1402 C CA . ARG A 1 202 ? 0.564 -14.735 37.927 1.00 15.47 209 ARG A CA 1
ATOM 1403 C C . ARG A 1 202 ? 1.320 -14.007 36.815 1.00 13.61 209 ARG A C 1
ATOM 1404 O O . ARG A 1 202 ? 2.281 -13.250 37.093 1.00 15.62 209 ARG A O 1
ATOM 1412 N N . MET A 1 203 ? 0.921 -14.234 35.563 1.00 11.54 210 MET A N 1
ATOM 1413 C CA . MET A 1 203 ? 1.576 -13.517 34.438 1.00 12.55 210 MET A CA 1
ATOM 1414 C C . MET A 1 203 ? 1.241 -12.021 34.497 1.00 12.58 210 MET A C 1
ATOM 1415 O O . MET A 1 203 ? 2.115 -11.191 34.275 1.00 12.07 210 MET A O 1
ATOM 1420 N N . LEU A 1 204 ? -0.005 -11.682 34.864 1.00 12.09 211 LEU A N 1
ATOM 1421 C CA . LEU A 1 204 ? -0.360 -10.260 34.892 1.00 13.78 211 LEU A CA 1
ATOM 1422 C C . LEU A 1 204 ? 0.308 -9.534 36.013 1.00 15.30 211 LEU A C 1
ATOM 1423 O O . LEU A 1 204 ? 0.756 -8.400 35.858 1.00 16.64 211 LEU A O 1
ATOM 1428 N N . GLN A 1 205 ? 0.393 -10.154 37.169 1.00 16.01 212 GLN A N 1
ATOM 1429 C CA . GLN A 1 205 ? 1.132 -9.541 38.274 1.00 17.61 212 GLN A CA 1
ATOM 1430 C C . GLN A 1 205 ? 2.601 -9.246 37.896 1.00 17.55 212 GLN A C 1
ATOM 1431 O O . GLN A 1 205 ? 3.218 -8.242 38.291 1.00 14.52 212 GLN A O 1
ATOM 1434 N N . GLU A 1 206 ? 3.170 -10.157 37.129 1.00 17.35 213 GLU A N 1
ATOM 1435 C CA . GLU A 1 206 ? 4.551 -10.049 36.703 1.00 17.75 213 GLU A CA 1
ATOM 1436 C C . GLU A 1 206 ? 4.682 -8.881 35.709 1.00 20.27 213 GLU A C 1
ATOM 1437 O O . GLU A 1 206 ? 5.571 -8.041 35.875 1.00 21.64 213 GLU A O 1
ATOM 1443 N N . VAL A 1 207 ? 3.794 -8.822 34.701 1.00 19.06 214 VAL A N 1
ATOM 1444 C CA . VAL A 1 207 ? 3.720 -7.697 33.752 1.00 21.82 214 VAL A CA 1
ATOM 1445 C C . VAL A 1 207 ? 3.686 -6.363 34.483 1.00 22.53 214 VAL A C 1
ATOM 1446 O O . VAL A 1 207 ? 4.487 -5.448 34.186 1.00 22.43 214 VAL A O 1
ATOM 1450 N N . ASN A 1 208 ? 2.717 -6.242 35.378 1.00 22.41 215 ASN A N 1
ATOM 1451 C CA . ASN A 1 208 ? 2.513 -5.038 36.147 1.00 24.69 215 ASN A CA 1
ATOM 1452 C C . ASN A 1 208 ? 3.787 -4.787 36.985 1.00 25.61 215 ASN A C 1
ATOM 1453 O O . ASN A 1 208 ? 4.288 -3.678 36.966 1.00 27.11 215 ASN A O 1
ATOM 1458 N N . ALA A 1 209 ? 4.327 -5.794 37.683 1.00 23.39 216 ALA A N 1
ATOM 1459 C CA . ALA A 1 209 ? 5.511 -5.581 38.544 1.00 24.83 216 ALA A CA 1
ATOM 1460 C C . ALA A 1 209 ? 6.673 -5.089 37.716 1.00 24.85 216 ALA A C 1
ATOM 1461 O O . ALA A 1 209 ? 7.448 -4.288 38.199 1.00 24.74 216 ALA A O 1
ATOM 1463 N N . ARG A 1 210 ? 6.844 -5.656 36.514 1.00 24.04 217 ARG A N 1
ATOM 1464 C CA . ARG A 1 210 ? 7.943 -5.275 35.663 1.00 24.07 217 ARG A CA 1
ATOM 1465 C C . ARG A 1 210 ? 7.498 -3.987 34.968 1.00 23.54 217 ARG A C 1
ATOM 1466 O O . ARG A 1 210 ? 6.414 -3.413 35.245 1.00 24.91 217 ARG A O 1
ATOM 1474 N N . GLY A 1 211 ? 8.195 -3.405 34.089 1.00 22.87 218 GLY A N 1
ATOM 1475 C CA . GLY A 1 211 ? 7.296 -2.211 33.732 1.00 25.63 218 GLY A CA 1
ATOM 1476 C C . GLY A 1 211 ? 6.367 -2.329 32.511 1.00 24.06 218 GLY A C 1
ATOM 1477 O O . GLY A 1 211 ? 6.160 -1.336 31.808 1.00 24.61 218 GLY A O 1
ATOM 1478 N N . LEU A 1 212 ? 5.832 -3.530 32.235 1.00 21.39 219 LEU A N 1
ATOM 1479 C CA . LEU A 1 212 ? 5.540 -3.880 30.851 1.00 18.88 219 LEU A CA 1
ATOM 1480 C C . LEU A 1 212 ? 4.191 -3.447 30.365 1.00 19.38 219 LEU A C 1
ATOM 1481 O O . LEU A 1 212 ? 3.226 -3.416 31.148 1.00 17.59 219 LEU A O 1
ATOM 1486 N N . ILE A 1 213 ? 4.123 -3.161 29.072 1.00 16.12 220 ILE A N 1
ATOM 1487 C CA . ILE A 1 213 ? 2.854 -2.926 28.424 1.00 17.31 220 ILE A CA 1
ATOM 1488 C C . ILE A 1 213 ? 2.293 -4.192 27.790 1.00 15.54 220 ILE A C 1
ATOM 1489 O O . ILE A 1 213 ? 2.779 -4.642 26.789 1.00 15.45 220 ILE A O 1
ATOM 1494 N N . ALA A 1 214 ? 1.228 -4.711 28.369 1.00 14.50 221 ALA A N 1
ATOM 1495 C CA . ALA A 1 214 ? 0.560 -5.852 27.834 1.00 14.50 221 ALA A CA 1
ATOM 1496 C C . ALA A 1 214 ? -0.446 -5.374 26.796 1.00 15.39 221 ALA A C 1
ATOM 1497 O O . ALA A 1 214 ? -1.557 -4.946 27.148 1.00 14.05 221 ALA A O 1
ATOM 1499 N N . THR A 1 215 ? -0.085 -5.563 25.522 1.00 14.22 222 THR A N 1
ATOM 1500 C CA . THR A 1 215 ? -0.959 -5.183 24.482 1.00 15.61 222 THR A CA 1
ATOM 1501 C C . THR A 1 215 ? -1.137 -6.292 23.438 1.00 14.94 222 THR A C 1
ATOM 1502 O O . THR A 1 215 ? -0.629 -7.402 23.625 1.00 14.90 222 THR A O 1
ATOM 1506 N N . THR A 1 216 ? -1.866 -5.996 22.352 1.00 15.10 223 THR A N 1
ATOM 1507 C CA . THR A 1 216 ? -2.276 -7.006 21.352 1.00 14.68 223 THR A CA 1
ATOM 1508 C C . THR A 1 216 ? -1.063 -7.292 20.483 1.00 14.44 223 THR A C 1
ATOM 1509 O O . THR A 1 216 ? -0.129 -6.492 20.435 1.00 14.78 223 THR A O 1
ATOM 1513 N N . VAL A 1 217 ? -1.081 -8.419 19.782 1.00 13.06 224 VAL A N 1
ATOM 1514 C CA . VAL A 1 217 ? 0.017 -8.739 18.880 1.00 15.18 224 VAL A CA 1
ATOM 1515 C C . VAL A 1 217 ? 0.216 -7.663 17.814 1.00 15.01 224 VAL A C 1
ATOM 1516 O O . VAL A 1 217 ? 1.371 -7.281 17.519 1.00 16.14 224 VAL A O 1
ATOM 1520 N N . GLY A 1 218 ? -0.866 -7.150 17.228 1.00 15.91 225 GLY A N 1
ATOM 1521 C CA . GLY A 1 218 ? -0.714 -6.156 16.143 1.00 15.61 225 GLY A CA 1
ATOM 1522 C C . GLY A 1 218 ? -0.021 -4.909 16.665 1.00 17.45 225 GLY A C 1
ATOM 1523 O O . GLY A 1 218 ? 0.992 -4.415 16.088 1.00 17.31 225 GLY A O 1
ATOM 1524 N N . ASP A 1 219 ? -0.502 -4.457 17.831 1.00 16.85 226 ASP A N 1
ATOM 1525 C CA . ASP A 1 219 ? 0.064 -3.261 18.484 1.00 18.92 226 ASP A CA 1
ATOM 1526 C C . ASP A 1 219 ? 1.561 -3.487 18.881 1.00 19.18 226 ASP A C 1
ATOM 1527 O O . ASP A 1 219 ? 2.418 -2.587 18.733 1.00 19.05 226 ASP A O 1
ATOM 1532 N N . CYS A 1 220 ? 1.893 -4.683 19.354 1.00 17.57 227 CYS A N 1
ATOM 1533 C CA . CYS A 1 220 ? 3.279 -4.985 19.686 1.00 20.00 227 CYS A CA 1
ATOM 1534 C C . CYS A 1 220 ? 4.143 -4.994 18.412 1.00 20.37 227 CYS A C 1
ATOM 1535 O O . CYS A 1 220 ? 5.380 -4.955 18.503 1.00 21.10 227 CYS A O 1
ATOM 1538 N N . LEU A 1 221 ? 3.518 -5.151 17.247 1.00 19.82 228 LEU A N 1
ATOM 1539 C CA . LEU A 1 221 ? 4.256 -5.146 15.964 1.00 20.53 228 LEU A CA 1
ATOM 1540 C C . LEU A 1 221 ? 4.195 -3.826 15.221 1.00 22.26 228 LEU A C 1
ATOM 1541 O O . LEU A 1 221 ? 4.677 -3.733 14.092 1.00 23.26 228 LEU A O 1
ATOM 1546 N N . GLY A 1 222 ? 3.607 -2.808 15.854 1.00 22.83 229 GLY A N 1
ATOM 1547 C CA . GLY A 1 222 ? 3.533 -1.495 15.262 1.00 23.98 229 GLY A CA 1
ATOM 1548 C C . GLY A 1 222 ? 2.473 -1.381 14.183 1.00 24.64 229 GLY A C 1
ATOM 1549 O O . GLY A 1 222 ? 2.480 -0.428 13.395 1.00 24.52 229 GLY A O 1
ATOM 1550 N N . ASP A 1 223 ? 1.523 -2.316 14.197 1.00 25.00 230 ASP A N 1
ATOM 1551 C CA . ASP A 1 223 ? 0.367 -2.298 13.316 1.00 26.77 230 ASP A CA 1
ATOM 1552 C C . ASP A 1 223 ? -0.864 -1.607 13.939 1.00 28.13 230 ASP A C 1
ATOM 1553 O O . ASP A 1 223 ? -1.329 -1.961 15.028 1.00 26.20 230 ASP A O 1
ATOM 1558 N N . GLY A 1 224 ? -1.391 -0.616 13.207 1.00 30.38 231 GLY A N 1
ATOM 1559 C CA . GLY A 1 224 ? -2.656 0.050 13.539 1.00 31.71 231 GLY A CA 1
ATOM 1560 C C . GLY A 1 224 ? -3.786 -0.954 13.507 1.00 32.87 231 GLY A C 1
ATOM 1561 O O . GLY A 1 224 ? -3.744 -1.947 12.737 1.00 32.68 231 GLY A O 1
ATOM 1562 N N . GLU A 1 225 ? -4.768 -0.722 14.374 1.00 33.65 232 GLU A N 1
ATOM 1563 C CA . GLU A 1 225 ? -5.865 -1.648 14.573 1.00 35.88 232 GLU A CA 1
ATOM 1564 C C . GLU A 1 225 ? -6.579 -1.938 13.269 1.00 37.63 232 GLU A C 1
ATOM 1565 O O . GLU A 1 225 ? -7.184 -3.032 13.099 1.00 37.30 232 GLU A O 1
ATOM 1571 N N . ILE A 1 226 ? -6.526 -0.964 12.349 1.00 37.86 233 ILE A N 1
ATOM 1572 C CA . ILE A 1 226 ? -7.232 -1.138 11.110 1.00 38.22 233 ILE A CA 1
ATOM 1573 C C . ILE A 1 226 ? -6.609 -2.321 10.349 1.00 36.65 233 ILE A C 1
ATOM 1574 O O . ILE A 1 226 ? -7.344 -3.180 9.841 1.00 37.40 233 ILE A O 1
ATOM 1579 N N . ALA A 1 227 ? -5.273 -2.419 10.363 1.00 33.42 234 ALA A N 1
ATOM 1580 C CA . ALA A 1 227 ? -4.598 -3.525 9.715 1.00 30.67 234 ALA A CA 1
ATOM 1581 C C . ALA A 1 227 ? -4.760 -4.914 10.401 1.00 26.69 234 ALA A C 1
ATOM 1582 O O . ALA A 1 227 ? -4.212 -5.868 9.888 1.00 27.54 234 ALA A O 1
ATOM 1584 N N . TRP A 1 228 ? -5.459 -5.035 11.545 1.00 23.75 235 TRP A N 1
ATOM 1585 C CA . TRP A 1 228 ? -5.548 -6.352 12.247 1.00 21.84 235 TRP A CA 1
ATOM 1586 C C . TRP A 1 228 ? -6.645 -7.228 11.645 1.00 21.42 235 TRP A C 1
ATOM 1587 O O . TRP A 1 228 ? -6.747 -8.401 12.011 1.00 20.89 235 TRP A O 1
ATOM 1598 N N . TYR A 1 229 ? -7.471 -6.624 10.776 1.00 21.28 236 TYR A N 1
ATOM 1599 C CA . TYR A 1 229 ? -8.625 -7.278 10.158 1.00 23.69 236 TYR A CA 1
ATOM 1600 C C . TYR A 1 229 ? -8.705 -6.994 8.673 1.00 23.76 236 TYR A C 1
ATOM 1601 O O . TYR A 1 229 ? -8.121 -6.035 8.228 1.00 23.88 236 TYR A O 1
ATOM 1610 N N . HIS A 1 230 ? -9.415 -7.835 7.923 1.00 25.61 237 HIS A N 1
ATOM 1611 C CA . HIS A 1 230 ? -9.678 -7.587 6.482 1.00 27.12 237 HIS A CA 1
ATOM 1612 C C . HIS A 1 230 ? -11.004 -8.178 6.026 1.00 29.22 237 HIS A C 1
ATOM 1613 O O . HIS A 1 230 ? -11.840 -8.517 6.889 1.00 30.61 237 HIS A O 1
ATOM 1620 N N . ARG B 1 19 ? 10.321 -60.544 33.690 1.00 41.01 26 ARG B N 1
ATOM 1621 C CA . ARG B 1 19 ? 11.551 -59.708 33.695 1.00 39.86 26 ARG B CA 1
ATOM 1622 C C . ARG B 1 19 ? 11.356 -58.475 32.790 1.00 38.06 26 ARG B C 1
ATOM 1623 O O . ARG B 1 19 ? 12.328 -57.999 32.224 1.00 39.01 26 ARG B O 1
ATOM 1625 N N . VAL B 1 20 ? 10.133 -57.956 32.645 1.00 34.87 27 VAL B N 1
ATOM 1626 C CA . VAL B 1 20 ? 9.968 -56.627 32.021 1.00 32.23 27 VAL B CA 1
ATOM 1627 C C . VAL B 1 20 ? 10.300 -55.606 33.114 1.00 32.38 27 VAL B C 1
ATOM 1628 O O . VAL B 1 20 ? 9.559 -55.514 34.082 1.00 31.84 27 VAL B O 1
ATOM 1632 N N . PRO B 1 21 ? 11.401 -54.832 32.944 1.00 33.09 28 PRO B N 1
ATOM 1633 C CA . PRO B 1 21 ? 11.843 -53.960 34.068 1.00 33.25 28 PRO B CA 1
ATOM 1634 C C . PRO B 1 21 ? 10.854 -52.827 34.322 1.00 31.78 28 PRO B C 1
ATOM 1635 O O . PRO B 1 21 ? 10.195 -52.352 33.385 1.00 29.81 28 PRO B O 1
ATOM 1639 N N . THR B 1 22 ? 10.785 -52.372 35.573 1.00 32.22 29 THR B N 1
ATOM 1640 C CA . THR B 1 22 ? 9.906 -51.273 35.961 1.00 30.67 29 THR B CA 1
ATOM 1641 C C . THR B 1 22 ? 10.725 -49.967 35.949 1.00 30.68 29 THR B C 1
ATOM 1642 O O . THR B 1 22 ? 11.958 -50.017 35.971 1.00 31.11 29 THR B O 1
ATOM 1646 N N . GLY B 1 23 ? 10.079 -48.789 35.918 1.00 29.07 30 GLY B N 1
ATOM 1647 C CA . GLY B 1 23 ? 10.867 -47.516 35.937 1.00 27.85 30 GLY B CA 1
ATOM 1648 C C . GLY B 1 23 ? 11.959 -47.365 34.858 1.00 27.74 30 GLY B C 1
ATOM 1649 O O . GLY B 1 23 ? 12.987 -46.693 35.082 1.00 28.74 30 GLY B O 1
ATOM 1650 N N . GLN B 1 24 ? 11.760 -47.984 33.688 1.00 24.63 31 GLN B N 1
ATOM 1651 C CA . GLN B 1 24 ? 12.700 -47.847 32.564 1.00 22.74 31 GLN B CA 1
ATOM 1652 C C . GLN B 1 24 ? 11.809 -47.609 31.333 1.00 20.17 31 GLN B C 1
ATOM 1653 O O . GLN B 1 24 ? 10.888 -48.370 31.094 1.00 19.90 31 GLN B O 1
ATOM 1655 N N . VAL B 1 25 ? 12.085 -46.553 30.580 1.00 19.20 32 VAL B N 1
ATOM 1656 C CA . VAL B 1 25 ? 11.285 -46.193 29.387 1.00 19.07 32 VAL B CA 1
ATOM 1657 C C . VAL B 1 25 ? 11.455 -47.271 28.311 1.00 18.46 32 VAL B C 1
ATOM 1658 O O . VAL B 1 25 ? 12.578 -47.645 27.914 1.00 18.86 32 VAL B O 1
ATOM 1662 N N . ILE B 1 26 ? 10.347 -47.828 27.918 1.00 16.34 33 ILE B N 1
ATOM 1663 C CA . ILE B 1 26 ? 10.317 -48.906 26.958 1.00 16.30 33 ILE B CA 1
ATOM 1664 C C . ILE B 1 26 ? 9.675 -48.363 25.674 1.00 16.59 33 ILE B C 1
ATOM 1665 O O . ILE B 1 26 ? 8.547 -47.818 25.737 1.00 15.47 33 ILE B O 1
ATOM 1670 N N . THR B 1 27 ? 10.352 -48.496 24.520 1.00 18.07 34 THR B N 1
ATOM 1671 C CA . THR B 1 27 ? 9.816 -47.974 23.261 1.00 19.91 34 THR B CA 1
ATOM 1672 C C . THR B 1 27 ? 9.522 -49.062 22.191 1.00 21.91 34 THR B C 1
ATOM 1673 O O . THR B 1 27 ? 8.753 -48.794 21.245 1.00 22.05 34 THR B O 1
ATOM 1677 N N . GLN B 1 28 ? 10.076 -50.270 22.369 1.00 23.53 35 GLN B N 1
ATOM 1678 C CA . GLN B 1 28 ? 10.018 -51.369 21.356 1.00 25.75 35 GLN B CA 1
ATOM 1679 C C . GLN B 1 28 ? 9.551 -52.713 21.922 1.00 24.51 35 GLN B C 1
ATOM 1680 O O . GLN B 1 28 ? 9.909 -53.080 23.014 1.00 24.31 35 GLN B O 1
ATOM 1686 N N . CYS B 1 29 ? 8.745 -53.434 21.151 1.00 25.82 36 CYS B N 1
ATOM 1687 C CA . CYS B 1 29 ? 8.352 -54.818 21.426 1.00 26.06 36 CYS B CA 1
ATOM 1688 C C . CYS B 1 29 ? 9.602 -55.671 21.415 1.00 26.87 36 CYS B C 1
ATOM 1689 O O . CYS B 1 29 ? 10.550 -55.353 20.739 1.00 26.51 36 CYS B O 1
ATOM 1692 N N . THR B 1 30 ? 9.592 -56.750 22.160 1.00 25.42 37 THR B N 1
ATOM 1693 C CA . THR B 1 30 ? 10.696 -57.681 22.117 1.00 26.75 37 THR B CA 1
ATOM 1694 C C . THR B 1 30 ? 10.288 -59.008 21.417 1.00 28.00 37 THR B C 1
ATOM 1695 O O . THR B 1 30 ? 11.111 -59.671 20.847 1.00 30.58 37 THR B O 1
ATOM 1699 N N . THR B 1 31 ? 9.006 -59.362 21.371 1.00 27.71 38 THR B N 1
ATOM 1700 C CA . THR B 1 31 ? 8.562 -60.603 20.674 1.00 30.49 38 THR B CA 1
ATOM 1701 C C . THR B 1 31 ? 8.603 -60.313 19.163 1.00 31.72 38 THR B C 1
ATOM 1702 O O . THR B 1 31 ? 8.041 -59.294 18.733 1.00 31.08 38 THR B O 1
ATOM 1706 N N . PRO B 1 32 ? 9.279 -61.158 18.350 1.00 33.88 39 PRO B N 1
ATOM 1707 C CA . PRO B 1 32 ? 9.325 -60.750 16.920 1.00 34.35 39 PRO B CA 1
ATOM 1708 C C . PRO B 1 32 ? 7.961 -60.901 16.194 1.00 33.06 39 PRO B C 1
ATOM 1709 O O . PRO B 1 32 ? 7.084 -61.685 16.626 1.00 32.78 39 PRO B O 1
ATOM 1713 N N . ASN B 1 33 ? 7.777 -60.134 15.120 1.00 33.15 40 ASN B N 1
ATOM 1714 C CA . ASN B 1 33 ? 6.527 -60.226 14.359 1.00 32.36 40 ASN B CA 1
ATOM 1715 C C . ASN B 1 33 ? 5.314 -59.676 15.127 1.00 29.33 40 ASN B C 1
ATOM 1716 O O . ASN B 1 33 ? 4.172 -59.957 14.742 1.00 27.38 40 ASN B O 1
ATOM 1721 N N . THR B 1 34 ? 5.538 -58.897 16.204 1.00 26.33 41 THR B N 1
ATOM 1722 C CA . THR B 1 34 ? 4.390 -58.322 16.904 1.00 23.93 41 THR B CA 1
ATOM 1723 C C . THR B 1 34 ? 4.354 -56.799 16.777 1.00 21.91 41 THR B C 1
ATOM 1724 O O . THR B 1 34 ? 5.370 -56.134 16.606 1.00 20.99 41 THR B O 1
ATOM 1728 N N . ILE B 1 35 ? 3.157 -56.231 16.876 1.00 19.20 42 ILE B N 1
ATOM 1729 C CA . ILE B 1 35 ? 3.068 -54.798 16.897 1.00 18.28 42 ILE B CA 1
ATOM 1730 C C . ILE B 1 35 ? 2.068 -54.481 18.024 1.00 16.63 42 ILE B C 1
ATOM 1731 O O . ILE B 1 35 ? 1.154 -55.228 18.206 1.00 19.08 42 ILE B O 1
ATOM 1736 N N . ALA B 1 36 ? 2.260 -53.400 18.774 1.00 15.99 43 ALA B N 1
ATOM 1737 C CA . ALA B 1 36 ? 1.371 -53.013 19.873 1.00 13.39 43 ALA B CA 1
ATOM 1738 C C . ALA B 1 36 ? 0.663 -51.750 19.449 1.00 14.63 43 ALA B C 1
ATOM 1739 O O . ALA B 1 36 ? 1.256 -50.694 19.480 1.00 12.65 43 ALA B O 1
ATOM 1741 N N . LEU B 1 37 ? -0.604 -51.870 19.013 1.00 15.97 44 LEU B N 1
ATOM 1742 C CA . LEU B 1 37 ? -1.455 -50.698 18.754 1.00 17.37 44 LEU B CA 1
ATOM 1743 C C . LEU B 1 37 ? -1.938 -50.208 20.131 1.00 17.06 44 LEU B C 1
ATOM 1744 O O . LEU B 1 37 ? -2.505 -51.008 20.922 1.00 15.69 44 LEU B O 1
ATOM 1749 N N . THR B 1 38 ? -1.613 -48.955 20.458 1.00 15.89 45 THR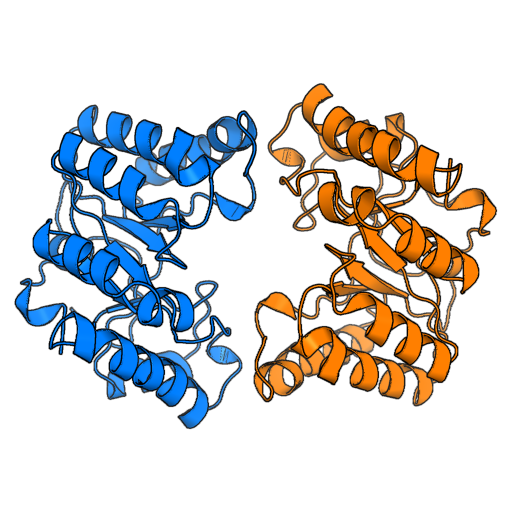 B N 1
ATOM 1750 C CA . THR B 1 38 ? -1.996 -48.453 21.811 1.00 15.76 45 THR B CA 1
ATOM 1751 C C . THR B 1 38 ? -2.807 -47.160 21.676 1.00 15.98 45 THR B C 1
ATOM 1752 O O . THR B 1 38 ? -2.605 -46.391 20.733 1.00 15.35 45 THR B O 1
ATOM 1756 N N . PHE B 1 39 ? -3.752 -46.931 22.593 1.00 14.38 46 PHE B N 1
ATOM 1757 C CA . PHE B 1 39 ? -4.684 -45.802 22.453 1.00 14.97 46 PHE B CA 1
ATOM 1758 C C . PHE B 1 39 ? -4.760 -45.141 23.798 1.00 15.96 46 PHE B C 1
ATOM 1759 O O . PHE B 1 39 ? -5.032 -45.805 24.776 1.00 16.49 46 PHE B O 1
ATOM 1767 N N . ASP B 1 40 ? -4.416 -43.862 23.838 1.00 16.50 47 ASP B N 1
ATOM 1768 C CA . ASP B 1 40 ? -4.393 -43.081 25.061 1.00 17.79 47 ASP B CA 1
ATOM 1769 C C . ASP B 1 40 ? -5.602 -42.199 25.194 1.00 16.66 47 ASP B C 1
ATOM 1770 O O . ASP B 1 40 ? -6.208 -41.763 24.207 1.00 17.02 47 ASP B O 1
ATOM 1775 N N . ASP B 1 41 ? -5.933 -41.918 26.450 1.00 15.70 48 ASP B N 1
ATOM 1776 C CA . ASP B 1 41 ? -6.747 -40.787 26.891 1.00 16.82 48 ASP B CA 1
ATOM 1777 C C . ASP B 1 41 ? -8.204 -41.196 27.026 1.00 17.65 48 ASP B C 1
ATOM 1778 O O . ASP B 1 41 ? -8.977 -40.395 27.472 1.00 18.13 48 ASP B O 1
ATOM 1783 N N . GLY B 1 42 ? -8.549 -42.452 26.712 1.00 18.40 49 GLY B N 1
ATOM 1784 C CA . GLY B 1 42 ? -9.927 -42.926 26.816 1.00 19.83 49 GLY B CA 1
ATOM 1785 C C . GLY B 1 42 ? -10.349 -43.419 28.200 1.00 21.49 49 GLY B C 1
ATOM 1786 O O . GLY B 1 42 ? -9.618 -43.213 29.210 1.00 20.44 49 GLY B O 1
ATOM 1787 N N . PRO B 1 43 ? -11.492 -44.144 28.270 1.00 21.69 50 PRO B N 1
ATOM 1788 C CA . PRO B 1 43 ? -12.323 -44.542 27.126 1.00 22.61 50 PRO B CA 1
ATOM 1789 C C . PRO B 1 43 ? -13.209 -43.334 26.742 1.00 23.05 50 PRO B C 1
ATOM 1790 O O . PRO B 1 43 ? -13.390 -42.459 27.543 1.00 23.69 50 PRO B O 1
ATOM 1794 N N . SER B 1 44 ? -13.681 -43.266 25.508 1.00 24.06 51 SER B N 1
ATOM 1795 C CA . SER B 1 44 ? -14.529 -42.167 25.039 1.00 24.06 51 SER B CA 1
ATOM 1796 C C . SER B 1 44 ? -15.715 -42.861 24.406 1.00 25.28 51 SER B C 1
ATOM 1797 O O . SER B 1 44 ? -15.793 -44.094 24.398 1.00 24.11 51 SER B O 1
ATOM 1800 N N . GLU B 1 45 ? -16.614 -42.046 23.833 1.00 26.38 52 GLU B N 1
ATOM 1801 C CA . GLU B 1 45 ? -17.765 -42.514 23.056 1.00 26.68 52 GLU B CA 1
ATOM 1802 C C . GLU B 1 45 ? -17.287 -43.321 21.823 1.00 24.64 52 GLU B C 1
ATOM 1803 O O . GLU 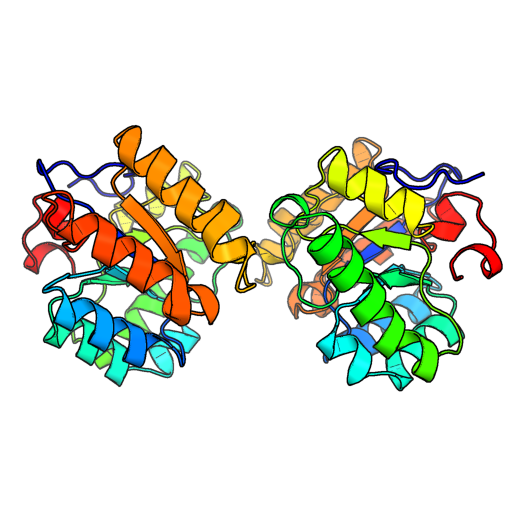B 1 45 ? -18.036 -44.118 21.295 1.00 25.24 52 GLU B O 1
ATOM 1805 N N . TYR B 1 46 ? -16.060 -43.118 21.349 1.00 22.05 53 TYR B N 1
ATOM 1806 C CA . TYR B 1 46 ? -15.574 -43.932 20.219 1.00 22.82 53 TYR B CA 1
ATOM 1807 C C . TYR B 1 46 ? -14.935 -45.308 20.548 1.00 23.00 53 TYR B C 1
ATOM 1808 O O . TYR B 1 46 ? -14.728 -46.136 19.656 1.00 22.79 53 TYR B O 1
ATOM 1817 N N . THR B 1 47 ? -14.593 -45.534 21.811 1.00 22.41 54 THR B N 1
ATOM 1818 C CA . THR B 1 47 ? -13.948 -46.791 22.199 1.00 22.40 54 THR B CA 1
ATOM 1819 C C . THR B 1 47 ? -14.800 -48.060 21.877 1.00 22.81 54 THR B C 1
ATOM 1820 O O . THR B 1 47 ? -14.255 -48.990 21.327 1.00 24.74 54 THR B O 1
ATOM 1824 N N . PRO B 1 48 ? -16.132 -48.081 22.170 1.00 24.64 55 PRO B N 1
ATOM 1825 C CA . PRO B 1 48 ? -16.905 -49.264 21.736 1.00 26.24 55 PRO B CA 1
ATOM 1826 C C . PRO B 1 48 ? -16.770 -49.628 20.246 1.00 27.63 55 PRO B C 1
ATOM 1827 O O . PRO B 1 48 ? -16.494 -50.801 19.925 1.00 28.23 55 PRO B O 1
ATOM 1831 N N . GLN B 1 49 ? -16.973 -48.663 19.347 1.00 28.53 56 GLN B N 1
ATOM 1832 C CA . GLN B 1 49 ? -16.717 -48.849 17.884 1.00 28.77 56 GLN B CA 1
ATOM 1833 C C . GLN B 1 49 ? -15.358 -49.467 17.664 1.00 27.41 56 GLN B C 1
ATOM 1834 O O . GLN B 1 49 ? -15.228 -50.382 16.854 1.00 26.48 56 GLN B O 1
ATOM 1837 N N . LEU B 1 50 ? -14.334 -48.918 18.354 1.00 25.90 57 LEU B N 1
ATOM 1838 C CA . LEU B 1 50 ? -12.947 -49.383 18.239 1.00 22.14 57 LEU B CA 1
ATOM 1839 C C . LEU B 1 50 ? -12.771 -50.812 18.708 1.00 22.02 57 LEU B C 1
ATOM 1840 O O . LEU B 1 50 ? -12.071 -51.617 18.047 1.00 20.48 57 LEU B O 1
ATOM 1845 N N . LEU B 1 51 ? -13.372 -51.135 19.859 1.00 20.64 58 LEU B N 1
ATOM 1846 C CA . LEU B 1 51 ? -13.393 -52.526 20.354 1.00 21.71 58 LEU B CA 1
ATOM 1847 C C . LEU B 1 51 ? -14.056 -53.479 19.337 1.00 23.54 58 LEU B C 1
ATOM 1848 O O . LEU B 1 51 ? -13.563 -54.580 19.103 1.00 23.22 58 LEU B O 1
ATOM 1853 N N . ASP B 1 52 ? -15.151 -53.041 18.708 1.00 25.17 59 ASP B N 1
ATOM 1854 C CA . ASP B 1 52 ? -15.801 -53.877 17.669 1.00 27.16 59 ASP B CA 1
ATOM 1855 C C . ASP B 1 52 ? -14.892 -54.097 16.465 1.00 26.15 59 ASP B C 1
ATOM 1856 O O . ASP B 1 52 ? -14.806 -55.207 15.977 1.00 25.04 59 ASP B O 1
ATOM 1861 N N . LEU B 1 53 ? -14.221 -53.027 16.007 1.00 25.55 60 LEU B N 1
ATOM 1862 C CA . LEU B 1 53 ? -13.263 -53.080 14.900 1.00 24.50 60 LEU B CA 1
ATOM 1863 C C . LEU B 1 53 ? -12.048 -53.975 15.162 1.00 23.58 60 LEU B C 1
ATOM 1864 O O . LEU B 1 53 ? -11.651 -54.798 14.293 1.00 25.56 60 LEU B O 1
ATOM 1869 N N . LEU B 1 54 ? -11.451 -53.866 16.349 1.00 21.01 61 LEU B N 1
ATOM 1870 C CA . LEU B 1 54 ? -10.293 -54.691 16.734 1.00 21.00 61 LEU B CA 1
ATOM 1871 C C . LEU B 1 54 ? -10.686 -56.201 16.714 1.00 22.49 61 LEU B C 1
ATOM 1872 O O . LEU B 1 54 ? -9.915 -57.081 16.253 1.00 23.34 61 LEU B O 1
ATOM 1877 N N . SER B 1 55 ? -11.871 -56.498 17.225 1.00 24.06 62 SER B N 1
ATOM 1878 C CA . SER B 1 55 ? -12.373 -57.882 17.245 1.00 26.79 62 SER B CA 1
ATOM 1879 C C . SER B 1 55 ? -12.574 -58.453 15.812 1.00 27.64 62 SER B C 1
ATOM 1880 O O . SER B 1 55 ? -12.235 -59.596 15.539 1.00 27.84 62 SER B O 1
ATOM 1883 N N . ARG B 1 56 ? -13.103 -57.636 14.897 1.00 28.69 63 ARG B N 1
ATOM 1884 C CA . ARG B 1 56 ? -13.246 -58.005 13.477 1.00 31.32 63 ARG B CA 1
ATOM 1885 C C . ARG B 1 56 ? -11.906 -58.296 12.811 1.00 30.42 63 ARG B C 1
ATOM 1886 O O . ARG B 1 56 ? -11.816 -59.054 11.845 1.00 30.46 63 ARG B O 1
ATOM 1894 N N . TYR B 1 57 ? -10.837 -57.777 13.379 1.00 28.97 64 TYR B N 1
ATOM 1895 C CA . TYR B 1 57 ? -9.517 -58.185 12.909 1.00 27.89 64 TYR B CA 1
ATOM 1896 C C . TYR B 1 57 ? -8.795 -59.179 13.820 1.00 27.64 64 TYR B C 1
ATOM 1897 O O . TYR B 1 57 ? -7.618 -59.418 13.613 1.00 28.96 64 TYR B O 1
ATOM 1906 N N . SER B 1 58 ? -9.469 -59.744 14.823 1.00 27.39 65 SER B N 1
ATOM 1907 C CA . SER B 1 58 ? -8.788 -60.535 15.867 1.00 28.57 65 SER B CA 1
ATOM 1908 C C . SER B 1 58 ? -7.465 -59.877 16.335 1.00 27.22 65 SER B C 1
ATOM 1909 O O . SER B 1 58 ? -6.430 -60.567 16.395 1.00 28.25 65 SER B O 1
ATOM 1912 N N . ALA B 1 59 ? -7.503 -58.577 16.607 1.00 24.40 66 ALA B N 1
ATOM 1913 C CA . ALA B 1 59 ? -6.367 -57.836 17.114 1.00 23.07 66 ALA B CA 1
ATOM 1914 C C . ALA B 1 59 ? -6.653 -57.508 18.580 1.00 21.89 66 ALA B C 1
ATOM 1915 O O . ALA B 1 59 ? -7.814 -57.281 18.945 1.00 22.19 66 ALA B O 1
ATOM 1917 N N . ARG B 1 60 ? -5.594 -57.485 19.378 1.00 20.40 67 ARG B N 1
ATOM 1918 C CA . ARG B 1 60 ? -5.626 -57.048 20.783 1.00 19.31 67 ARG B CA 1
ATOM 1919 C C . ARG B 1 60 ? -4.864 -55.734 20.893 1.00 18.93 67 ARG B C 1
ATOM 1920 O O . ARG B 1 60 ? -3.876 -55.563 20.225 1.00 19.24 67 ARG B O 1
ATOM 1928 N N . ALA B 1 61 ? -5.346 -54.785 21.687 1.00 17.52 68 ALA B N 1
ATOM 1929 C CA . ALA B 1 61 ? -4.684 -53.511 21.756 1.00 15.38 68 ALA B CA 1
ATOM 1930 C C . ALA B 1 61 ? -4.474 -53.186 23.255 1.00 15.84 68 ALA B C 1
ATOM 1931 O O . ALA B 1 61 ? -4.946 -53.953 24.119 1.00 16.12 68 ALA B O 1
ATOM 1933 N N . THR B 1 62 ? -3.825 -52.039 23.550 1.00 15.54 69 THR B N 1
ATOM 1934 C CA . THR B 1 62 ? -3.609 -51.586 24.888 1.00 16.36 69 THR B CA 1
ATOM 1935 C C . THR B 1 62 ? -4.221 -50.194 25.037 1.00 16.19 69 THR B C 1
ATOM 1936 O O . THR B 1 62 ? -3.995 -49.322 24.184 1.00 16.97 69 THR B O 1
ATOM 1940 N N . PHE B 1 63 ? -5.003 -49.991 26.089 1.00 14.47 70 PHE B N 1
ATOM 1941 C CA . PHE B 1 63 ? -5.667 -48.713 26.299 1.00 14.24 70 PHE B CA 1
ATOM 1942 C C . PHE B 1 63 ? -5.106 -48.092 27.566 1.00 14.61 70 PHE B C 1
ATOM 1943 O O . PHE B 1 63 ? -5.250 -48.676 28.642 1.00 16.18 70 PHE B O 1
ATOM 1951 N N . PHE B 1 64 ? -4.450 -46.934 27.433 1.00 13.30 71 PHE B N 1
ATOM 1952 C CA . PHE B 1 64 ? -3.957 -46.176 28.558 1.00 13.71 71 PHE B CA 1
ATOM 1953 C C . PHE B 1 64 ? -5.007 -45.157 28.936 1.00 14.66 71 PHE B C 1
ATOM 1954 O O . PHE B 1 64 ? -5.126 -44.091 28.310 1.00 14.94 71 PHE B O 1
ATOM 1962 N N . VAL B 1 65 ? -5.742 -45.438 30.015 1.00 14.83 72 VAL B N 1
ATOM 1963 C CA . VAL B 1 65 ? -6.941 -44.750 30.316 1.00 14.92 72 VAL B CA 1
ATOM 1964 C C . VAL B 1 65 ? -6.681 -43.654 31.314 1.00 16.77 72 VAL B C 1
ATOM 1965 O O . VAL B 1 65 ? -5.689 -43.689 32.070 1.00 14.84 72 VAL B O 1
ATOM 1969 N N . LEU B 1 66 ? -7.616 -42.707 31.360 1.00 16.51 73 LEU B N 1
ATOM 1970 C CA . LEU B 1 66 ? -7.447 -41.547 32.210 1.00 19.98 73 LEU B CA 1
ATOM 1971 C C . LEU B 1 66 ? -8.463 -41.572 33.314 1.00 21.66 73 LEU B C 1
ATOM 1972 O O . LEU B 1 66 ? -9.432 -42.333 33.233 1.00 24.34 73 LEU B O 1
ATOM 1977 N N . GLY B 1 67 ? -8.219 -40.739 34.340 1.00 22.66 74 GLY B N 1
ATOM 1978 C CA . GLY B 1 67 ? -8.981 -40.706 35.570 1.00 25.22 74 GLY B CA 1
ATOM 1979 C C . GLY B 1 67 ? -10.482 -40.687 35.409 1.00 26.57 74 GLY B C 1
ATOM 1980 O O . GLY B 1 67 ? -11.149 -41.676 35.717 1.00 26.36 74 GLY B O 1
ATOM 1981 N N . ASP B 1 68 ? -11.023 -39.583 34.893 1.00 26.99 75 ASP B N 1
ATOM 1982 C CA . ASP B 1 68 ? -12.503 -39.476 34.844 1.00 28.75 75 ASP B CA 1
ATOM 1983 C C . ASP B 1 68 ? -13.186 -40.412 33.862 1.00 26.37 75 ASP B C 1
ATOM 1984 O O . ASP B 1 68 ? -14.250 -40.991 34.145 1.00 28.83 75 ASP B O 1
ATOM 1989 N N . ALA B 1 69 ? -12.592 -40.547 32.692 1.00 25.64 76 ALA B N 1
ATOM 1990 C CA . ALA B 1 69 ? -13.062 -41.516 31.695 1.00 24.73 76 ALA B CA 1
ATOM 1991 C C . ALA B 1 69 ? -13.153 -42.909 32.311 1.00 23.83 76 ALA B C 1
ATOM 1992 O O . ALA B 1 69 ? -14.150 -43.591 32.094 1.00 25.13 76 ALA B O 1
ATOM 1994 N N . ALA B 1 70 ? -12.154 -43.303 33.112 1.00 23.61 77 ALA B N 1
ATOM 1995 C CA . ALA B 1 70 ? -12.125 -44.640 33.669 1.00 24.35 77 ALA B CA 1
ATOM 1996 C C . ALA B 1 70 ? -13.233 -44.835 34.719 1.00 26.07 77 ALA B C 1
ATOM 1997 O O . ALA B 1 70 ? -13.987 -45.833 34.654 1.00 26.51 77 ALA B O 1
ATOM 1999 N N . ALA B 1 71 ? -13.383 -43.865 35.623 1.00 27.08 78 ALA B N 1
ATOM 2000 C CA . ALA B 1 71 ? -14.366 -43.957 36.718 1.00 27.49 78 ALA B CA 1
ATOM 2001 C C . ALA B 1 71 ? -15.800 -43.970 36.157 1.00 29.39 78 ALA B C 1
ATOM 2002 O O . ALA B 1 71 ? -16.708 -44.615 36.686 1.00 29.65 78 ALA B O 1
ATOM 2004 N N . GLN B 1 72 ? -16.014 -43.256 35.067 1.00 29.44 79 GLN B N 1
ATOM 2005 C CA . GLN B 1 72 ? -17.323 -43.283 34.442 1.00 31.58 79 GLN B CA 1
ATOM 2006 C C . GLN B 1 72 ? -17.602 -44.497 33.548 1.00 31.13 79 GLN B C 1
ATOM 2007 O O . GLN B 1 72 ? -18.758 -44.703 33.162 1.00 31.23 79 GLN B O 1
ATOM 2013 N N . ASN B 1 73 ? -16.548 -45.268 33.185 1.00 29.23 80 ASN B N 1
ATOM 2014 C CA . ASN B 1 73 ? -16.685 -46.396 32.276 1.00 28.95 80 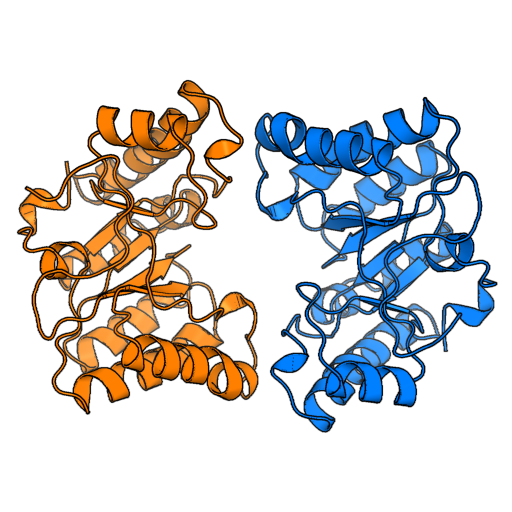ASN B CA 1
ATOM 2015 C C . ASN B 1 73 ? -16.125 -47.773 32.768 1.00 28.97 80 ASN B C 1
ATOM 2016 O O . ASN B 1 73 ? -15.401 -48.435 32.048 1.00 29.18 80 ASN B O 1
ATOM 2021 N N . PRO B 1 74 ? -16.488 -48.199 33.985 1.00 29.28 81 PRO B N 1
ATOM 2022 C CA . PRO B 1 74 ? -16.069 -49.520 34.477 1.00 29.06 81 PRO B CA 1
ATOM 2023 C C . PRO B 1 74 ? -16.435 -50.680 33.514 1.00 30.40 81 PRO B C 1
ATOM 2024 O O . PRO B 1 74 ? -15.579 -51.550 33.308 1.00 31.71 81 PRO B O 1
ATOM 2028 N N . GLY B 1 75 ? -17.666 -50.699 32.954 1.00 30.23 82 GLY B N 1
ATOM 2029 C CA . GLY B 1 75 ? -18.133 -51.683 31.945 1.00 29.93 82 GLY B CA 1
ATOM 2030 C C . GLY B 1 75 ? -17.247 -51.802 30.705 1.00 29.67 82 GLY B C 1
ATOM 2031 O O . GLY B 1 75 ? -16.926 -52.891 30.247 1.00 29.89 82 GLY B O 1
ATOM 2032 N N . LEU B 1 76 ? -16.801 -50.673 30.193 1.00 28.71 83 LEU B N 1
ATOM 2033 C CA . LEU B 1 76 ? -15.909 -50.661 29.051 1.00 28.52 83 LEU B CA 1
ATOM 2034 C C . LEU B 1 76 ? -14.503 -51.154 29.445 1.00 26.21 83 LEU B C 1
ATOM 2035 O O . LEU B 1 76 ? -13.864 -51.849 28.670 1.00 26.71 83 LEU B O 1
ATOM 2040 N N . LEU B 1 77 ? -14.017 -50.798 30.630 1.00 25.25 84 LEU B N 1
ATOM 2041 C CA . LEU B 1 77 ? -12.744 -51.404 31.154 1.00 22.97 84 LEU B CA 1
ATOM 2042 C C . LEU B 1 77 ? -12.893 -52.920 31.252 1.00 23.22 84 LEU B C 1
ATOM 2043 O O . LEU B 1 77 ? -12.029 -53.624 30.782 1.00 21.59 84 LEU B O 1
ATOM 2048 N N . GLN B 1 78 ? -14.016 -53.395 31.814 1.00 23.61 85 GLN B N 1
ATOM 2049 C CA . GLN B 1 78 ? -14.300 -54.844 31.909 1.00 24.96 85 GLN B CA 1
ATOM 2050 C C . GLN B 1 78 ? -14.292 -55.493 30.539 1.00 23.86 85 GLN B C 1
ATOM 2051 O O . GLN B 1 78 ? -13.658 -56.544 30.318 1.00 24.49 85 GLN B O 1
ATOM 2057 N N . ARG B 1 79 ? -15.019 -54.873 29.626 1.00 24.86 86 ARG B N 1
ATOM 2058 C CA . ARG B 1 79 ? -15.065 -55.315 28.224 1.00 24.58 86 ARG B CA 1
ATOM 2059 C C . ARG B 1 79 ? -13.661 -55.367 27.595 1.00 23.87 86 ARG B C 1
ATOM 2060 O O . ARG B 1 79 ? -13.346 -56.346 26.948 1.00 25.05 86 ARG B O 1
ATOM 2068 N N . MET B 1 80 ? -12.818 -54.356 27.782 1.00 22.09 87 MET B N 1
ATOM 2069 C CA . MET B 1 80 ? -11.411 -54.480 27.278 1.00 22.31 87 MET B CA 1
ATOM 2070 C C . MET B 1 80 ? -10.768 -55.759 27.766 1.00 22.57 87 MET B C 1
ATOM 2071 O O . MET B 1 80 ? -10.265 -56.550 26.972 1.00 23.03 87 MET B O 1
ATOM 2076 N N . ARG B 1 81 ? -10.817 -55.974 29.072 1.00 24.21 88 ARG B N 1
ATOM 2077 C CA . ARG B 1 81 ? -10.325 -57.211 29.652 1.00 26.45 88 ARG B CA 1
ATOM 2078 C C . ARG B 1 81 ? -10.956 -58.465 29.030 1.00 27.14 88 ARG B C 1
ATOM 2079 O O . ARG B 1 81 ? -10.223 -59.339 28.512 1.00 27.62 88 ARG B O 1
ATOM 2087 N N . ASP B 1 82 ? -12.286 -58.498 29.007 1.00 27.38 89 ASP B N 1
ATOM 2088 C CA . ASP B 1 82 ? -13.070 -59.636 28.503 1.00 28.66 89 ASP B CA 1
ATOM 2089 C C . ASP B 1 82 ? -12.737 -60.005 27.072 1.00 28.56 89 ASP B C 1
ATOM 2090 O O . ASP B 1 82 ? -12.928 -61.156 26.642 1.00 28.26 89 ASP B O 1
ATOM 2095 N N . GLU B 1 83 ? -12.281 -59.026 26.310 1.00 26.88 90 GLU B N 1
ATOM 2096 C CA . GLU B 1 83 ? -11.913 -59.305 24.918 1.00 27.41 90 GLU B CA 1
ATOM 2097 C C . GLU B 1 83 ? -10.391 -59.413 24.665 1.00 26.21 90 GLU B C 1
ATOM 2098 O O . GLU B 1 83 ? -9.963 -59.403 23.496 1.00 26.97 90 GLU B O 1
ATOM 2104 N N . GLY B 1 84 ? -9.597 -59.538 25.727 1.00 24.38 91 GLY B N 1
ATOM 2105 C CA . GLY B 1 84 ? -8.164 -59.855 25.560 1.00 24.02 91 GLY B CA 1
ATOM 2106 C C . GLY B 1 84 ? -7.287 -58.644 25.255 1.00 22.85 91 GLY B C 1
ATOM 2107 O O . GLY B 1 84 ? -6.103 -58.788 24.890 1.00 22.08 91 GLY B O 1
ATOM 2108 N N . HIS B 1 85 ? -7.836 -57.446 25.486 1.00 21.50 92 HIS B N 1
ATOM 2109 C CA . HIS B 1 85 ? -7.057 -56.202 25.451 1.00 19.50 92 HIS B CA 1
ATOM 2110 C C . HIS B 1 85 ? -6.423 -55.954 26.821 1.00 19.67 92 HIS B C 1
ATOM 2111 O O . HIS B 1 85 ? -6.821 -56.565 27.843 1.00 20.65 92 HIS B O 1
ATOM 2118 N N . GLN B 1 86 ? -5.447 -55.059 26.865 1.00 16.79 93 GLN B N 1
ATOM 2119 C CA . GLN B 1 86 ? -4.818 -54.706 28.092 1.00 15.85 93 GLN B CA 1
ATOM 2120 C C . GLN B 1 86 ? -5.168 -53.252 28.518 1.00 16.42 93 GLN B C 1
ATOM 2121 O O . GLN B 1 86 ? -5.174 -52.337 27.700 1.00 15.17 93 GLN B O 1
ATOM 2127 N N . VAL B 1 87 ? -5.573 -53.097 29.790 1.00 15.94 94 VAL B N 1
ATOM 2128 C CA . VAL B 1 87 ? -5.850 -51.794 30.346 1.00 14.26 94 VAL B CA 1
ATOM 2129 C C . VAL B 1 87 ? -4.589 -51.290 31.054 1.00 13.73 94 VAL B C 1
ATOM 2130 O O . VAL B 1 87 ? -4.034 -51.955 31.942 1.00 13.92 94 VAL B O 1
ATOM 2134 N N . GLY B 1 88 ? -4.089 -50.179 30.562 1.00 13.46 95 GLY B N 1
ATOM 2135 C CA . GLY B 1 88 ? -2.860 -49.540 31.089 1.00 12.97 95 GLY B CA 1
ATOM 2136 C C . GLY B 1 88 ? -3.288 -48.244 31.830 1.00 11.99 95 GLY B C 1
ATOM 2137 O O . GLY B 1 88 ? -4.395 -47.691 31.585 1.00 14.47 95 GLY B O 1
ATOM 2138 N N . ALA B 1 89 ? -2.384 -47.691 32.621 1.00 12.68 96 ALA B N 1
ATOM 2139 C CA . ALA B 1 89 ? -2.573 -46.416 33.352 1.00 13.43 96 ALA B CA 1
ATOM 2140 C C . ALA B 1 89 ? -2.031 -45.217 32.583 1.00 14.19 96 ALA B C 1
ATOM 2141 O O . ALA B 1 89 ? -0.964 -45.303 32.004 1.00 14.30 96 ALA B O 1
ATOM 2143 N N . HIS B 1 90 ? -2.757 -44.100 32.597 1.00 15.13 97 HIS B N 1
ATOM 2144 C CA . HIS B 1 90 ? -2.303 -42.875 31.968 1.00 16.24 97 HIS B CA 1
ATOM 2145 C C . HIS B 1 90 ? -2.300 -41.646 32.877 1.00 16.42 97 HIS B C 1
ATOM 2146 O O . HIS B 1 90 ? -2.285 -40.517 32.371 1.00 16.72 97 HIS B O 1
ATOM 2153 N N . THR B 1 91 ? -2.301 -41.895 34.185 1.00 16.46 98 THR B N 1
ATOM 2154 C CA . THR B 1 91 ? -2.482 -40.907 35.252 1.00 16.27 98 THR B CA 1
ATOM 2155 C C . THR B 1 91 ? -3.939 -40.484 35.400 1.00 17.40 98 THR B C 1
ATOM 2156 O O . THR B 1 91 ? -4.792 -40.752 34.534 1.00 18.62 98 THR B O 1
ATOM 2160 N N . TYR B 1 92 ? -4.237 -39.798 36.494 1.00 18.25 99 TYR B N 1
ATOM 2161 C CA . TYR B 1 92 ? -5.638 -39.403 36.713 1.00 19.06 99 TYR B CA 1
ATOM 2162 C C . TYR B 1 92 ? -5.970 -38.179 35.842 1.00 17.94 99 TYR B C 1
ATOM 2163 O O . TYR B 1 92 ? -6.957 -38.183 35.136 1.00 18.95 99 TYR B O 1
ATOM 2172 N N . ASP B 1 93 ? -5.120 -37.161 35.880 1.00 17.62 100 ASP B N 1
ATOM 2173 C CA . ASP B 1 93 ? -5.478 -35.804 35.398 1.00 19.97 100 ASP B CA 1
ATOM 2174 C C . ASP B 1 93 ? -4.717 -35.422 34.118 1.00 19.24 100 ASP B C 1
ATOM 2175 O O . ASP B 1 93 ? -4.910 -34.320 33.600 1.00 18.96 100 ASP B O 1
ATOM 2180 N N . HIS B 1 94 ? -3.823 -36.289 33.664 1.00 17.46 101 HIS B N 1
ATOM 2181 C CA . HIS B 1 94 ? -3.044 -36.026 32.438 1.00 17.02 101 HIS B CA 1
ATOM 2182 C C . HIS B 1 94 ? -2.147 -34.787 32.576 1.00 16.81 101 HIS B C 1
ATOM 2183 O O . HIS B 1 94 ? -2.186 -33.885 31.749 1.00 14.62 101 HIS B O 1
ATOM 2190 N N . VAL B 1 95 ? -1.348 -34.746 33.624 1.00 16.39 102 VAL B N 1
ATOM 2191 C CA . VAL B 1 95 ? -0.390 -33.691 33.823 1.00 17.26 102 VAL B CA 1
ATOM 2192 C C . VAL B 1 95 ? 0.984 -34.327 33.498 1.00 16.76 102 VAL B C 1
ATOM 2193 O O . VAL B 1 95 ? 1.242 -35.547 33.790 1.00 16.55 102 VAL B O 1
ATOM 2197 N N . SER B 1 96 ? 1.840 -33.530 32.866 1.00 16.80 103 SER B N 1
ATOM 2198 C CA . SER B 1 96 ? 3.251 -33.866 32.696 1.00 14.85 103 SER B CA 1
ATOM 2199 C C . SER B 1 96 ? 3.887 -34.196 34.067 1.00 14.85 103 SER B C 1
ATOM 2200 O O . SER B 1 96 ? 3.994 -33.351 34.981 1.00 16.35 103 SER B O 1
ATOM 2203 N N . LEU B 1 97 ? 4.314 -35.442 34.218 1.00 14.42 104 LEU B N 1
ATOM 2204 C CA . LEU B 1 97 ? 4.769 -35.947 35.539 1.00 15.11 104 LEU B CA 1
ATOM 2205 C C . LEU B 1 97 ? 6.004 -35.228 36.048 1.00 15.47 104 LEU B C 1
ATOM 2206 O O . LEU B 1 97 ? 6.099 -34.986 37.250 1.00 15.44 104 LEU B O 1
ATOM 2211 N N . PRO B 1 98 ? 6.958 -34.861 35.135 1.00 15.80 105 PRO B N 1
ATOM 2212 C CA . PRO B 1 98 ? 8.133 -34.101 35.534 1.00 15.88 105 PRO B CA 1
ATOM 2213 C C . PRO B 1 98 ? 7.820 -32.757 36.161 1.00 17.16 105 PRO B C 1
ATOM 2214 O O . PRO B 1 98 ? 8.676 -32.205 36.850 1.00 17.83 105 PRO B O 1
ATOM 2218 N N . SER B 1 99 ? 6.574 -32.280 36.045 1.00 17.18 106 SER B N 1
ATOM 2219 C CA . SER B 1 99 ? 6.203 -30.991 36.628 1.00 19.64 106 SER B CA 1
ATOM 2220 C C . SER B 1 99 ? 5.805 -31.139 38.084 1.00 21.03 106 SER B C 1
ATOM 2221 O O . SER B 1 99 ? 5.553 -30.139 38.767 1.00 21.27 106 SER B O 1
ATOM 2224 N N . LEU B 1 100 ? 5.814 -32.379 38.576 1.00 20.74 107 LEU B N 1
ATOM 2225 C CA . LEU B 1 100 ? 5.341 -32.670 39.945 1.00 20.29 107 LEU B CA 1
ATOM 2226 C C . LEU B 1 100 ? 6.427 -33.264 40.827 1.00 22.00 107 LEU B C 1
ATOM 2227 O O . LEU B 1 100 ? 7.388 -33.840 40.307 1.00 21.95 107 LEU B O 1
ATOM 2232 N N . GLY B 1 101 ? 6.266 -33.139 42.140 1.00 22.27 108 GLY B N 1
ATOM 2233 C CA . GLY B 1 101 ? 7.141 -33.766 43.101 1.00 23.58 108 GLY B CA 1
ATOM 2234 C C . GLY B 1 101 ? 6.840 -35.240 43.304 1.00 22.06 108 GLY B C 1
ATOM 2235 O O . GLY B 1 101 ? 5.946 -35.815 42.688 1.00 21.05 108 GLY B O 1
ATOM 2236 N N . TYR B 1 102 ? 7.561 -35.864 44.217 1.00 23.04 109 TYR B N 1
ATOM 2237 C CA . TYR B 1 102 ? 7.353 -37.292 44.503 1.00 23.34 109 TYR B CA 1
ATOM 2238 C C . TYR B 1 102 ? 5.876 -37.639 44.775 1.00 23.82 109 TYR B C 1
ATOM 2239 O O . TYR B 1 102 ? 5.302 -38.595 44.174 1.00 22.39 109 TYR B O 1
ATOM 2248 N N . ASP B 1 103 ? 5.272 -36.860 45.666 1.00 25.97 110 ASP B N 1
ATOM 2249 C CA . ASP B 1 103 ? 3.931 -37.146 46.194 1.00 28.03 110 ASP B CA 1
ATOM 2250 C C . ASP B 1 103 ? 2.912 -36.856 45.126 1.00 26.28 110 ASP B C 1
ATOM 2251 O O . ASP B 1 103 ? 1.965 -37.623 44.989 1.00 26.84 110 ASP B O 1
ATOM 2256 N N . GLY B 1 104 ? 3.075 -35.727 44.422 1.00 24.19 111 GLY B N 1
ATOM 2257 C CA . GLY B 1 104 ? 2.240 -35.444 43.233 1.00 23.07 111 GLY B CA 1
ATOM 2258 C C . GLY B 1 104 ? 2.239 -36.572 42.185 1.00 20.66 111 GLY B C 1
ATOM 2259 O O . GLY B 1 104 ? 1.155 -36.980 41.691 1.00 19.28 111 GLY B O 1
ATOM 2260 N N . ILE B 1 105 ? 3.436 -37.064 41.832 1.00 21.12 112 ILE B N 1
ATOM 2261 C CA . ILE B 1 105 ? 3.545 -38.124 40.800 1.00 18.90 112 ILE B CA 1
ATOM 2262 C C . ILE B 1 105 ? 2.858 -39.397 41.308 1.00 20.27 112 ILE B C 1
ATOM 2263 O O . ILE B 1 105 ? 2.066 -39.985 40.609 1.00 19.13 112 ILE B O 1
ATOM 2268 N N . ALA B 1 106 ? 3.125 -39.773 42.568 1.00 21.53 113 ALA B N 1
ATOM 2269 C CA . ALA B 1 106 ? 2.573 -40.978 43.140 1.00 21.62 113 ALA B CA 1
ATOM 2270 C C . ALA B 1 106 ? 1.059 -40.847 43.255 1.00 21.87 113 ALA B C 1
ATOM 2271 O O . ALA B 1 106 ? 0.334 -41.800 43.009 1.00 22.33 113 ALA B O 1
ATOM 2273 N N . SER B 1 107 ? 0.555 -39.653 43.582 1.00 22.22 114 SER B N 1
ATOM 2274 C CA . SER B 1 107 ? -0.883 -39.438 43.673 1.00 23.69 114 SER B CA 1
ATOM 2275 C C . SER B 1 107 ? -1.616 -39.534 42.291 1.00 22.95 114 SER B C 1
ATOM 2276 O O . SER B 1 107 ? -2.738 -40.104 42.172 1.00 23.56 114 SER B O 1
ATOM 2279 N N . GLN B 1 108 ? -0.966 -39.046 41.227 1.00 21.83 115 GLN B N 1
ATOM 2280 C CA . GLN B 1 108 ? -1.507 -39.220 39.860 1.00 21.99 115 GLN B CA 1
ATOM 2281 C C . GLN B 1 108 ? -1.719 -40.721 39.564 1.00 21.97 115 GLN B C 1
ATOM 2282 O O . GLN B 1 108 ? -2.639 -41.061 38.840 1.00 23.35 115 GLN B O 1
ATOM 2288 N N . MET B 1 109 ? -0.860 -41.594 40.087 1.00 21.11 116 MET B N 1
ATOM 2289 C CA . MET B 1 109 ? -0.990 -43.068 39.809 1.00 20.36 116 MET B CA 1
ATOM 2290 C C . MET B 1 109 ? -2.005 -43.711 40.761 1.00 22.36 116 MET B C 1
ATOM 2291 O O . MET B 1 109 ? -2.971 -44.372 40.367 1.00 22.39 116 MET B O 1
ATOM 2296 N N . THR B 1 110 ? -1.832 -43.444 42.051 1.00 22.32 117 THR B N 1
ATOM 2297 C CA . THR B 1 110 ? -2.642 -44.113 43.031 1.00 23.45 117 THR B CA 1
ATOM 2298 C C . THR B 1 110 ? -4.071 -43.669 42.936 1.00 20.97 117 THR B C 1
ATOM 2299 O O . THR B 1 110 ? -4.955 -44.490 43.094 1.00 21.97 117 THR B O 1
ATOM 2303 N N . ARG B 1 111 ? -4.334 -42.405 42.580 1.00 21.45 118 ARG B N 1
ATOM 2304 C CA . ARG B 1 111 ? -5.734 -42.010 42.324 1.00 21.66 118 ARG B CA 1
ATOM 2305 C C . ARG B 1 111 ? -6.442 -42.749 41.210 1.00 20.94 118 ARG B C 1
ATOM 2306 O O . ARG B 1 111 ? -7.654 -43.033 41.289 1.00 20.59 118 ARG B O 1
ATOM 2314 N N . LEU B 1 112 ? -5.702 -43.023 40.142 1.00 18.92 119 LEU B N 1
ATOM 2315 C CA . LEU B 1 112 ? -6.242 -43.819 39.042 1.00 19.48 119 LEU B CA 1
ATOM 2316 C C . LEU B 1 112 ? -6.405 -45.280 39.472 1.00 20.02 119 LEU B C 1
ATOM 2317 O O . LEU B 1 112 ? -7.408 -45.888 39.148 1.00 22.66 119 LEU B O 1
ATOM 2322 N N . GLU B 1 113 ? -5.475 -45.824 40.257 1.00 20.41 120 GLU B N 1
ATOM 2323 C CA . GLU B 1 113 ? -5.651 -47.208 40.702 1.00 22.90 120 GLU B CA 1
ATOM 2324 C C . GLU B 1 113 ? -6.932 -47.274 41.547 1.00 24.34 120 GLU B C 1
ATOM 2325 O O . GLU B 1 113 ? -7.758 -48.185 41.420 1.00 26.18 120 GLU B O 1
ATOM 2331 N N . GLU B 1 114 ? -7.130 -46.260 42.365 1.00 25.58 121 GLU B N 1
ATOM 2332 C CA . GLU B 1 114 ? -8.301 -46.212 43.260 1.00 27.71 121 GLU B CA 1
ATOM 2333 C C . GLU B 1 114 ? -9.635 -46.283 42.507 1.00 27.35 121 GLU B C 1
ATOM 2334 O O . GLU B 1 114 ? -10.594 -46.865 43.015 1.00 30.90 121 GLU B O 1
ATOM 2340 N N . VAL B 1 115 ? -9.725 -45.702 41.306 1.00 27.63 122 VAL B N 1
ATOM 2341 C CA . VAL B 1 115 ? -10.971 -45.779 40.488 1.00 26.70 122 VAL B CA 1
ATOM 2342 C C . VAL B 1 115 ? -11.006 -47.006 39.561 1.00 26.64 122 VAL B C 1
ATOM 2343 O O . VAL B 1 115 ? -12.071 -47.378 39.144 1.00 28.01 122 VAL B O 1
ATOM 2347 N N . ILE B 1 116 ? -9.864 -47.642 39.250 1.00 24.53 123 ILE B N 1
ATOM 2348 C CA . ILE B 1 116 ? -9.877 -48.880 38.411 1.00 24.60 123 ILE B CA 1
ATOM 2349 C C . ILE B 1 116 ? -10.062 -50.211 39.200 1.00 24.36 123 ILE B C 1
ATOM 2350 O O . ILE B 1 116 ? -10.709 -51.100 38.730 1.00 25.65 123 ILE B O 1
ATOM 2355 N N . ARG B 1 117 ? -9.440 -50.337 40.367 1.00 25.91 124 ARG B N 1
ATOM 2356 C CA . ARG B 1 117 ? -9.525 -51.569 41.176 1.00 26.79 124 ARG B CA 1
ATOM 2357 C C . ARG B 1 117 ? -10.948 -51.930 41.537 1.00 27.47 124 ARG B C 1
ATOM 2358 O O . ARG B 1 117 ? -11.279 -53.069 41.484 1.00 28.04 124 ARG B O 1
ATOM 2366 N N . PRO B 1 118 ? -11.796 -50.962 41.915 1.00 29.08 125 PRO B N 1
ATOM 2367 C CA . PRO B 1 118 ? -13.175 -51.371 42.255 1.00 31.69 125 PRO B CA 1
ATOM 2368 C C . PRO B 1 118 ? -13.951 -51.908 41.042 1.00 33.34 125 PRO B C 1
ATOM 2369 O O . PRO B 1 118 ? -14.800 -52.730 41.229 1.00 36.07 125 PRO B O 1
ATOM 2373 N N . ALA B 1 119 ? -13.591 -51.476 39.836 1.00 34.56 126 ALA B N 1
ATOM 2374 C CA . ALA B 1 119 ? -14.202 -51.884 38.559 1.00 35.42 126 ALA B CA 1
ATOM 2375 C C . ALA B 1 119 ? -13.683 -53.230 38.064 1.00 35.40 126 ALA B C 1
ATOM 2376 O O . ALA B 1 119 ? -14.467 -54.116 37.688 1.00 35.82 126 ALA B O 1
ATOM 2378 N N . LEU B 1 120 ? -12.376 -53.429 37.998 1.00 34.04 127 LEU B N 1
ATOM 2379 C CA . LEU B 1 120 ? -12.075 -54.771 37.539 1.00 35.04 127 LEU B CA 1
ATOM 2380 C C . LEU B 1 120 ? -11.315 -55.705 38.515 1.00 34.31 127 LEU B C 1
ATOM 2381 O O . LEU B 1 120 ? -10.874 -56.797 38.121 1.00 33.06 127 LEU B O 1
ATOM 2386 N N . GLY B 1 121 ? -11.180 -55.268 39.778 1.00 32.66 128 GLY B N 1
ATOM 2387 C CA . GLY B 1 121 ? -10.561 -56.096 40.812 1.00 32.63 128 GLY B CA 1
ATOM 2388 C C . GLY B 1 121 ? -9.037 -56.053 40.796 1.00 31.58 128 GLY B C 1
ATOM 2389 O O . GLY B 1 121 ? -8.398 -56.591 41.705 1.00 32.57 128 GLY B O 1
ATOM 2390 N N . VAL B 1 122 ? -8.446 -55.410 39.791 1.00 28.46 129 VAL B N 1
ATOM 2391 C CA . VAL B 1 122 ? -6.983 -55.213 39.762 1.00 25.96 129 VAL B CA 1
ATOM 2392 C C . VAL B 1 122 ? -6.716 -53.805 39.265 1.00 24.79 129 VAL B C 1
ATOM 2393 O O . VAL B 1 122 ? -7.653 -53.153 38.799 1.00 24.45 129 VAL B O 1
ATOM 2397 N N . ALA B 1 123 ? -5.464 -53.339 39.405 1.00 21.73 130 ALA B N 1
ATOM 2398 C CA . ALA B 1 123 ? -5.043 -52.109 38.767 1.00 20.31 130 ALA B CA 1
ATOM 2399 C C . ALA B 1 123 ? -3.895 -52.403 37.755 1.00 18.29 130 ALA B C 1
ATOM 2400 O O . ALA B 1 123 ? -3.146 -53.399 37.949 1.00 17.67 130 ALA B O 1
ATOM 2402 N N . PRO B 1 124 ? -3.742 -51.543 36.718 1.00 17.44 131 PRO B N 1
ATOM 2403 C CA . PRO B 1 124 ? -2.622 -51.736 35.709 1.00 16.34 131 PRO B CA 1
ATOM 2404 C C . PRO B 1 124 ? -1.261 -51.712 36.335 1.00 16.79 131 PRO B C 1
ATOM 2405 O O . PRO B 1 124 ? -1.017 -50.955 37.249 1.00 18.38 131 PRO B O 1
ATOM 2409 N N . ALA B 1 125 ? -0.337 -52.526 35.839 1.00 16.51 132 ALA B N 1
ATOM 2410 C CA . ALA B 1 125 ? 1.058 -52.392 36.255 1.00 17.06 132 ALA B CA 1
ATOM 2411 C C . ALA B 1 125 ? 1.905 -51.808 35.106 1.00 15.97 132 ALA B C 1
ATOM 2412 O O . ALA B 1 125 ? 3.171 -51.798 35.167 1.00 16.63 132 ALA B O 1
ATOM 2414 N N . TYR B 1 126 ? 1.194 -51.377 34.036 1.00 13.90 133 TYR B N 1
ATOM 2415 C CA . TYR B 1 126 ? 1.865 -50.747 32.897 1.00 15.29 133 TYR B CA 1
ATOM 2416 C C . TYR B 1 126 ? 1.297 -49.328 32.807 1.00 14.05 133 TYR B C 1
ATOM 2417 O O . TYR B 1 126 ? 0.089 -49.150 32.971 1.00 15.92 133 TYR B O 1
ATOM 2426 N N . MET B 1 127 ? 2.136 -48.337 32.522 1.00 13.87 134 MET B N 1
ATOM 2427 C CA . MET B 1 127 ? 1.643 -46.984 32.383 1.00 13.13 134 MET B CA 1
ATOM 2428 C C . MET B 1 127 ? 2.317 -46.281 31.236 1.00 13.01 134 MET B C 1
ATOM 2429 O O . MET B 1 127 ? 3.375 -46.717 30.759 1.00 13.86 134 MET B O 1
ATOM 2434 N N . ARG B 1 128 ? 1.705 -45.192 30.789 1.00 11.69 135 ARG B N 1
ATOM 2435 C CA . ARG B 1 128 ? 2.341 -44.370 29.767 1.00 12.37 135 ARG B CA 1
ATOM 2436 C C . ARG B 1 128 ? 2.343 -42.944 30.342 1.00 11.22 135 ARG B C 1
ATOM 2437 O O . ARG B 1 128 ? 1.270 -42.457 30.758 1.00 10.56 135 ARG B O 1
ATOM 2445 N N . PRO B 1 129 ? 3.504 -42.297 30.372 1.00 12.92 136 PRO B N 1
ATOM 2446 C CA . PRO B 1 129 ? 3.541 -40.920 30.936 1.00 13.80 136 PRO B CA 1
ATOM 2447 C C . PRO B 1 129 ? 2.830 -39.918 29.941 1.00 13.18 136 PRO B C 1
ATOM 2448 O O . PRO B 1 129 ? 3.097 -39.934 28.717 1.00 12.58 136 PRO B O 1
ATOM 2452 N N . PRO B 1 130 ? 1.952 -39.063 30.472 1.00 13.68 137 PRO B N 1
ATOM 2453 C CA . PRO B 1 130 ? 1.370 -38.049 29.614 1.00 14.01 137 PRO B CA 1
ATOM 2454 C C . PRO B 1 130 ? 2.513 -37.323 28.864 1.00 13.75 137 PRO B C 1
ATOM 2455 O O . PRO B 1 130 ? 3.504 -36.988 29.475 1.00 14.70 137 PRO B O 1
ATOM 2459 N N . TYR B 1 131 ? 2.301 -37.054 27.559 1.00 13.15 138 TYR B N 1
ATOM 2460 C CA . TYR B 1 131 ? 3.232 -36.270 26.701 1.00 14.06 138 TYR B CA 1
ATOM 2461 C C . TYR B 1 131 ? 4.536 -36.981 26.470 1.00 13.96 138 TYR B C 1
ATOM 2462 O O . TYR B 1 131 ? 5.461 -36.391 25.963 1.00 15.07 138 TYR B O 1
ATOM 2471 N N . LEU B 1 132 ? 4.627 -38.240 26.912 1.00 16.68 139 LEU B N 1
ATOM 2472 C CA . LEU B 1 132 ? 5.841 -39.039 26.889 1.00 16.98 139 LEU B CA 1
ATOM 2473 C C . LEU B 1 132 ? 7.003 -38.393 27.679 1.00 16.59 139 LEU B C 1
ATOM 2474 O O . LEU B 1 132 ? 8.146 -38.589 27.365 1.00 17.68 139 LEU B O 1
ATOM 2479 N N . GLU B 1 133 ? 6.689 -37.644 28.719 1.00 16.66 140 GLU B N 1
ATOM 2480 C CA . GLU B 1 133 ? 7.696 -36.814 29.412 1.00 17.29 140 GLU B CA 1
ATOM 2481 C C . GLU B 1 133 ? 8.022 -37.524 30.709 1.00 16.94 140 GLU B C 1
ATOM 2482 O O . GLU B 1 133 ? 7.095 -37.880 31.470 1.00 17.72 140 GLU B O 1
ATOM 2488 N N . THR B 1 134 ? 9.309 -37.850 30.900 1.00 18.22 141 THR B N 1
ATOM 2489 C CA . THR B 1 134 ? 9.811 -38.462 32.163 1.00 19.72 141 THR B CA 1
ATOM 2490 C C . THR B 1 134 ? 11.072 -37.720 32.570 1.00 20.99 141 THR B C 1
ATOM 2491 O O . THR B 1 134 ? 11.644 -36.985 31.775 1.00 22.30 141 THR B O 1
ATOM 2495 N N . ASN B 1 135 ? 11.516 -37.927 33.803 1.00 20.98 142 ASN B N 1
ATOM 2496 C CA . ASN B 1 135 ? 12.802 -37.491 34.285 1.00 22.99 142 ASN B CA 1
ATOM 2497 C C . ASN B 1 135 ? 13.220 -38.569 35.341 1.00 22.93 142 ASN B C 1
ATOM 2498 O O . ASN B 1 135 ? 12.494 -39.561 35.529 1.00 20.82 142 ASN B O 1
ATOM 2503 N N . GLU B 1 136 ? 14.390 -38.423 35.979 1.00 23.97 143 GLU B N 1
ATOM 2504 C CA . GLU B 1 136 ? 14.830 -39.438 36.978 1.00 23.25 143 GLU B CA 1
ATOM 2505 C C . GLU B 1 136 ? 13.783 -39.668 38.105 1.00 23.90 143 GLU B C 1
ATOM 2506 O O . GLU B 1 136 ? 13.471 -40.825 38.464 1.00 22.63 143 GLU B O 1
ATOM 2508 N N . LEU B 1 137 ? 13.217 -38.580 38.636 1.00 22.42 144 LEU B N 1
ATOM 2509 C CA . LEU B 1 137 ? 12.213 -38.681 39.694 1.00 21.92 144 LEU B CA 1
ATOM 2510 C C . LEU B 1 137 ? 10.969 -39.443 39.271 1.00 21.16 144 LEU B C 1
ATOM 2511 O O . LEU B 1 137 ? 10.455 -40.281 40.036 1.00 21.18 144 LEU B O 1
ATOM 2516 N N . VAL B 1 138 ? 10.423 -39.127 38.095 1.00 20.06 145 VAL B N 1
ATOM 2517 C CA . VAL B 1 138 ? 9.241 -39.906 37.603 1.00 18.38 145 VAL B CA 1
ATOM 2518 C C . VAL B 1 138 ? 9.643 -41.401 37.546 1.00 18.79 145 VAL B C 1
ATOM 2519 O O . VAL B 1 138 ? 8.879 -42.235 38.001 1.00 17.52 145 VAL B O 1
ATOM 2523 N N . LEU B 1 139 ? 10.816 -41.721 36.988 1.00 17.24 146 LEU B N 1
ATOM 2524 C CA . LEU B 1 139 ? 11.155 -43.167 36.789 1.00 18.48 146 LEU B CA 1
ATOM 2525 C C . LEU B 1 139 ? 11.332 -43.819 38.153 1.00 19.75 146 LEU B C 1
ATOM 2526 O O . LEU B 1 139 ? 10.881 -44.951 38.404 1.00 18.90 146 LEU B O 1
ATOM 2531 N N . GLN B 1 140 ? 11.839 -43.007 39.082 1.00 20.16 147 GLN B N 1
ATOM 2532 C CA . GLN B 1 140 ? 12.011 -43.508 40.418 1.00 21.61 147 GLN B CA 1
ATOM 2533 C C . GLN B 1 140 ? 10.677 -43.892 41.083 1.00 19.59 147 GLN B C 1
ATOM 2534 O O . GLN B 1 140 ? 10.597 -44.932 41.684 1.00 19.89 147 GLN B O 1
ATOM 2540 N N . VAL B 1 141 ? 9.654 -43.044 40.949 1.00 18.94 148 VAL B N 1
ATOM 2541 C CA . VAL B 1 141 ? 8.329 -43.244 41.509 1.00 18.00 148 VAL B CA 1
ATOM 2542 C C . VAL B 1 141 ? 7.610 -44.424 40.821 1.00 18.68 148 VAL B C 1
ATOM 2543 O O . VAL B 1 141 ? 6.954 -45.243 41.504 1.00 16.21 148 VAL B O 1
ATOM 2547 N N . MET B 1 142 ? 7.736 -44.531 39.488 1.00 15.85 149 MET B N 1
ATOM 2548 C CA . MET B 1 142 ? 7.170 -45.736 38.823 1.00 17.93 149 MET B CA 1
ATOM 2549 C C . MET B 1 142 ? 7.797 -47.047 39.295 1.00 17.51 149 MET B C 1
ATOM 2550 O O . MET B 1 142 ? 7.108 -48.081 39.386 1.00 19.00 149 MET B O 1
ATOM 2555 N N . ARG B 1 143 ? 9.109 -47.034 39.494 1.00 18.98 150 ARG B N 1
ATOM 2556 C CA . ARG B 1 143 ? 9.772 -48.226 40.006 1.00 21.12 150 ARG B CA 1
ATOM 2557 C C . ARG B 1 143 ? 9.208 -48.579 41.402 1.00 20.73 150 ARG B C 1
ATOM 2558 O O . ARG B 1 143 ? 8.967 -49.738 41.732 1.00 20.75 150 ARG B O 1
ATOM 2566 N N . ASP B 1 144 ? 9.068 -47.574 42.252 1.00 20.15 151 ASP B N 1
ATOM 2567 C CA . ASP B 1 144 ? 8.572 -47.764 43.612 1.00 21.32 151 ASP B CA 1
ATOM 2568 C C . ASP B 1 144 ? 7.143 -48.231 43.622 1.00 21.32 151 ASP B C 1
ATOM 2569 O O . ASP B 1 144 ? 6.748 -48.941 44.571 1.00 21.25 151 ASP B O 1
ATOM 2574 N N . LEU B 1 145 ? 6.362 -47.820 42.615 1.00 18.59 152 LEU B N 1
ATOM 2575 C CA . LEU B 1 145 ? 4.937 -48.205 42.603 1.00 20.35 152 LEU B CA 1
ATOM 2576 C C . LEU B 1 145 ? 4.740 -49.460 41.707 1.00 19.91 152 LEU B C 1
ATOM 2577 O O . LEU B 1 145 ? 3.629 -49.861 41.442 1.00 21.27 152 LEU B O 1
ATOM 2582 N N . ASP B 1 146 ? 5.831 -50.059 41.254 1.00 20.32 153 ASP B N 1
ATOM 2583 C CA . ASP B 1 146 ? 5.767 -51.308 40.465 1.00 20.99 153 ASP B CA 1
ATOM 2584 C C . ASP B 1 146 ? 5.177 -51.062 39.061 1.00 19.89 153 ASP B C 1
ATOM 2585 O O . ASP B 1 146 ? 4.256 -51.820 38.637 1.00 20.25 153 ASP B O 1
ATOM 2590 N N . TYR B 1 147 ? 5.618 -49.974 38.379 1.00 17.76 154 TYR B N 1
ATOM 2591 C CA . TYR B 1 147 ? 5.103 -49.640 37.037 1.00 18.13 154 TYR B CA 1
ATOM 2592 C C . TYR B 1 147 ? 6.073 -49.910 35.941 1.00 19.12 154 TYR B C 1
ATOM 2593 O O . TYR B 1 147 ? 7.243 -49.544 36.065 1.00 21.25 154 TYR B O 1
ATOM 2602 N N . ARG B 1 148 ? 5.606 -50.579 34.883 1.00 17.22 155 ARG B N 1
ATOM 2603 C CA . ARG B 1 148 ? 6.365 -50.610 33.656 1.00 17.11 155 ARG B CA 1
ATOM 2604 C C . ARG B 1 148 ? 6.073 -49.377 32.823 1.00 16.54 155 ARG B C 1
ATOM 2605 O O . ARG B 1 148 ? 4.928 -48.976 32.712 1.00 16.52 155 ARG B O 1
ATOM 2613 N N . VAL B 1 149 ? 7.129 -48.772 32.263 1.00 15.42 156 VAL B N 1
ATOM 2614 C CA . VAL B 1 149 ? 6.945 -47.430 31.673 1.00 15.30 156 VAL B CA 1
ATOM 2615 C C . VAL B 1 149 ? 6.986 -47.477 30.147 1.00 15.16 156 VAL B C 1
ATOM 2616 O O . VAL B 1 149 ? 8.076 -47.679 29.538 1.00 15.87 156 VAL B O 1
ATOM 2620 N N . ILE B 1 150 ? 5.818 -47.244 29.539 1.00 14.47 157 ILE B N 1
ATOM 2621 C CA . ILE B 1 150 ? 5.668 -47.456 28.074 1.00 13.71 157 ILE B CA 1
ATOM 2622 C C . ILE B 1 150 ? 5.616 -46.144 27.318 1.00 15.16 157 ILE B C 1
ATOM 2623 O O . ILE B 1 150 ? 4.700 -45.368 27.511 1.00 15.44 157 ILE B O 1
ATOM 2628 N N . SER B 1 151 ? 6.618 -45.916 26.473 1.00 15.61 158 SER B N 1
ATOM 2629 C CA . SER B 1 151 ? 6.631 -44.750 25.607 1.00 16.72 158 SER B CA 1
ATOM 2630 C C . SER B 1 151 ? 6.166 -45.262 24.247 1.00 17.48 158 SER B C 1
ATOM 2631 O O . SER B 1 151 ? 5.163 -45.929 24.171 1.00 18.60 158 SER B O 1
ATOM 2634 N N . ALA B 1 152 ? 6.862 -44.968 23.175 1.00 18.38 159 ALA B N 1
ATOM 2635 C CA . ALA B 1 152 ? 6.322 -45.310 21.837 1.00 18.40 159 ALA B CA 1
ATOM 2636 C C . ALA B 1 152 ? 7.438 -45.264 20.814 1.00 18.60 159 ALA B C 1
ATOM 2637 O O . ALA B 1 152 ? 8.373 -44.477 20.981 1.00 20.46 159 ALA B O 1
ATOM 2639 N N . SER B 1 153 ? 7.386 -46.122 19.784 1.00 19.31 160 SER B N 1
ATOM 2640 C CA . SER B 1 153 ? 8.383 -45.995 18.685 1.00 18.56 160 SER B CA 1
ATOM 2641 C C . SER B 1 153 ? 7.741 -45.643 17.343 1.00 20.93 160 SER B C 1
ATOM 2642 O O . SER B 1 153 ? 8.449 -45.625 16.303 1.00 21.47 160 SER B O 1
ATOM 2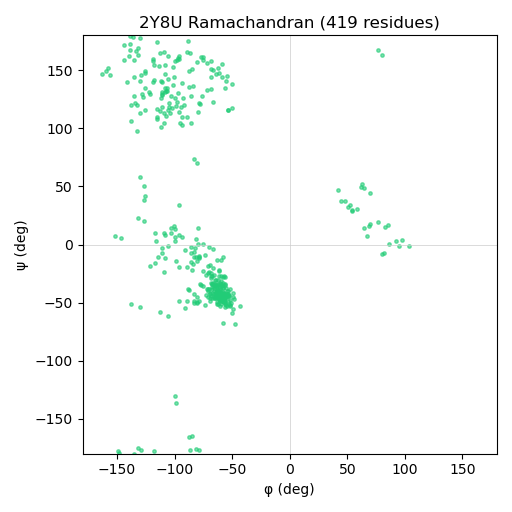645 N N . VAL B 1 154 ? 6.411 -45.433 17.329 1.00 20.35 161 VAL B N 1
ATOM 2646 C CA . VAL B 1 154 ? 5.645 -44.974 16.113 1.00 19.75 161 VAL B CA 1
ATOM 2647 C C . VAL B 1 154 ? 4.663 -43.923 16.645 1.00 21.60 161 VAL B C 1
ATOM 2648 O O . VAL B 1 154 ? 3.736 -44.272 17.340 1.00 21.05 161 VAL B O 1
ATOM 2652 N N . ASP B 1 155 ? 4.887 -42.635 16.390 1.00 21.18 162 ASP B N 1
ATOM 2653 C CA . ASP B 1 155 ? 3.976 -41.634 16.917 1.00 20.63 162 ASP B CA 1
ATOM 2654 C C . ASP B 1 155 ? 3.103 -41.161 15.751 1.00 19.93 162 ASP B C 1
ATOM 2655 O O . ASP B 1 155 ? 3.585 -40.528 14.836 1.00 20.03 162 ASP B O 1
ATOM 2660 N N . THR B 1 156 ? 1.809 -41.447 15.793 1.00 18.55 163 THR B N 1
ATOM 2661 C CA . THR B 1 156 ? 0.981 -41.118 14.614 1.00 18.54 163 THR B CA 1
ATOM 2662 C C . THR B 1 156 ? 0.608 -39.634 14.541 1.00 19.51 163 THR B C 1
ATOM 2663 O O . THR B 1 156 ? 0.143 -39.172 13.494 1.00 20.17 163 THR B O 1
ATOM 2667 N N . LYS B 1 157 ? 0.838 -38.884 15.618 1.00 17.98 164 LYS B N 1
ATOM 2668 C CA . LYS B 1 157 ? 0.418 -37.448 15.670 1.00 19.01 164 LYS B CA 1
ATOM 2669 C C . LYS B 1 157 ? -1.036 -37.317 15.279 1.00 18.29 164 LYS B C 1
ATOM 2670 O O . LYS B 1 157 ? -1.422 -36.340 14.656 1.00 17.99 164 LYS B O 1
ATOM 2676 N N . ASP B 1 158 ? -1.826 -38.336 15.609 1.00 17.86 165 ASP B N 1
ATOM 2677 C CA . ASP B 1 158 ? -3.251 -38.404 15.157 1.00 17.56 165 ASP B CA 1
ATOM 2678 C C . ASP B 1 158 ? -4.120 -37.246 15.681 1.00 18.86 165 ASP B C 1
ATOM 2679 O O . ASP B 1 158 ? -5.037 -36.769 14.990 1.00 19.19 165 ASP B O 1
ATOM 2684 N N . TYR B 1 159 ? -3.834 -36.794 16.895 1.00 18.53 166 TYR B N 1
ATOM 2685 C CA . TYR B 1 159 ? -4.537 -35.636 17.493 1.00 18.74 166 TYR B CA 1
ATOM 2686 C C . TYR B 1 159 ? -4.340 -34.337 16.679 1.00 18.26 166 TYR B C 1
ATOM 2687 O O . TYR B 1 159 ? -5.191 -33.471 16.710 1.00 20.14 166 TYR B O 1
ATOM 2696 N N . GLU B 1 160 ? -3.226 -34.215 15.946 1.00 17.41 167 GLU B N 1
ATOM 2697 C CA . GLU B 1 160 ? -2.944 -33.015 15.088 1.00 17.93 167 GLU B CA 1
ATOM 2698 C C . GLU B 1 160 ? -3.634 -33.070 13.753 1.00 17.94 167 GLU B C 1
ATOM 2699 O O . GLU B 1 160 ? -3.655 -32.082 12.972 1.00 17.10 167 GLU B O 1
ATOM 2705 N N . ASN B 1 161 ? -4.200 -34.241 13.448 1.00 18.09 168 ASN B N 1
ATOM 2706 C CA . ASN B 1 161 ? -4.632 -34.515 12.072 1.00 18.30 168 ASN B CA 1
ATOM 2707 C C . ASN B 1 161 ? -6.100 -34.944 11.936 1.00 19.61 168 ASN B C 1
ATOM 2708 O O . ASN B 1 161 ? -6.412 -35.870 11.208 1.00 19.44 168 ASN B O 1
ATOM 2713 N N . GLN B 1 162 ? -6.962 -34.279 12.681 1.00 18.88 169 GLN B N 1
ATOM 2714 C CA . GLN B 1 162 ? -8.347 -34.656 12.728 1.00 20.78 169 GLN B CA 1
ATOM 2715 C C . GLN B 1 162 ? -9.095 -34.058 11.558 1.00 22.46 169 GLN B C 1
ATOM 2716 O O . GLN B 1 162 ? -9.890 -33.167 11.738 1.00 23.69 169 GLN B O 1
ATOM 2722 N N . ASP B 1 163 ? -8.844 -34.630 10.382 1.00 21.42 170 ASP B N 1
ATOM 2723 C CA . ASP B 1 163 ? -9.437 -34.229 9.118 1.00 24.38 170 ASP B CA 1
ATOM 2724 C C . ASP B 1 163 ? -9.342 -35.489 8.262 1.00 23.97 170 ASP B C 1
ATOM 2725 O O . ASP B 1 163 ? -8.415 -36.278 8.430 1.00 22.55 170 ASP B O 1
ATOM 2730 N N . ALA B 1 164 ? -10.343 -35.702 7.397 1.00 26.93 171 ALA B N 1
ATOM 2731 C CA . ALA B 1 164 ? -10.398 -36.882 6.528 1.00 26.60 171 ALA B CA 1
ATOM 2732 C C . ALA B 1 164 ? -9.152 -37.022 5.676 1.00 27.72 171 ALA B C 1
ATOM 2733 O O . ALA B 1 164 ? -8.716 -38.137 5.426 1.00 26.50 171 ALA B O 1
ATOM 2735 N N . ASP B 1 165 ? -8.607 -35.889 5.199 1.00 28.38 172 ASP B N 1
ATOM 2736 C CA . ASP B 1 165 ? -7.373 -35.909 4.420 1.00 29.39 172 ASP B CA 1
ATOM 2737 C C . ASP B 1 165 ? -6.094 -36.007 5.292 1.00 26.91 172 ASP B C 1
ATOM 2738 O O . ASP B 1 165 ? -5.254 -36.893 5.064 1.00 28.01 172 ASP B O 1
ATOM 2743 N N . ALA B 1 166 ? -5.994 -35.160 6.315 1.00 23.22 173 ALA B N 1
ATOM 2744 C CA . ALA B 1 166 ? -4.803 -35.094 7.182 1.00 21.35 173 ALA B CA 1
ATOM 2745 C C . ALA B 1 166 ? -4.549 -36.425 7.898 1.00 21.07 173 ALA B C 1
ATOM 2746 O O . ALA B 1 166 ? -3.397 -36.784 8.121 1.00 20.12 173 ALA B O 1
ATOM 2748 N N . ILE B 1 167 ? -5.606 -37.139 8.260 1.00 20.30 174 ILE B N 1
ATOM 2749 C CA . ILE B 1 167 ? -5.444 -38.352 9.048 1.00 22.02 174 ILE B CA 1
ATOM 2750 C C . ILE B 1 167 ? -4.749 -39.432 8.198 1.00 23.11 174 ILE B C 1
ATOM 2751 O O . ILE B 1 167 ? -4.109 -40.343 8.747 1.00 22.29 174 ILE B O 1
ATOM 2756 N N . ILE B 1 168 ? -4.862 -39.339 6.869 1.00 24.73 175 ILE B N 1
ATOM 2757 C CA . ILE B 1 168 ? -4.198 -40.298 5.987 1.00 25.72 175 ILE B CA 1
ATOM 2758 C C . ILE B 1 168 ? -2.880 -39.769 5.504 1.00 26.85 175 ILE B C 1
ATOM 2759 O O . ILE B 1 168 ? -1.889 -40.509 5.586 1.00 25.48 175 ILE B O 1
ATOM 2764 N N . ASN B 1 169 ? -2.879 -38.503 5.010 1.00 27.60 176 ASN B N 1
ATOM 2765 C CA . ASN B 1 169 ? -1.676 -37.856 4.376 1.00 28.45 176 ASN B CA 1
ATOM 2766 C C . ASN B 1 169 ? -0.563 -37.797 5.354 1.00 26.60 176 ASN B C 1
ATOM 2767 O O . ASN B 1 169 ? 0.586 -37.968 4.988 1.00 26.73 176 ASN B O 1
ATOM 2772 N N . THR B 1 170 ? -0.882 -37.443 6.606 1.00 24.96 177 THR B N 1
ATOM 2773 C CA . THR B 1 170 ? 0.141 -37.403 7.630 1.00 23.27 177 THR B CA 1
ATOM 2774 C C . THR B 1 170 ? 0.100 -38.554 8.649 1.00 22.10 177 THR B C 1
ATOM 2775 O O . THR B 1 170 ? 1.077 -39.249 8.763 1.00 19.76 177 THR B O 1
ATOM 2779 N N . SER B 1 171 ? -0.977 -38.718 9.431 1.00 21.04 178 SER B N 1
ATOM 2780 C CA . SER B 1 171 ? -0.959 -39.752 10.471 1.00 19.82 178 SER B CA 1
ATOM 2781 C C . SER B 1 171 ? -0.686 -41.170 9.939 1.00 20.72 178 SER B C 1
ATOM 2782 O O . SER B 1 171 ? 0.196 -41.874 10.460 1.00 20.53 178 SER B O 1
ATOM 2785 N N . PHE B 1 172 ? -1.403 -41.582 8.883 1.00 20.94 179 PHE B N 1
ATOM 2786 C CA . PHE B 1 172 ? -1.076 -42.915 8.285 1.00 21.93 179 PHE B CA 1
ATOM 2787 C C . PHE B 1 172 ? 0.342 -42.977 7.698 1.00 21.42 179 PHE B C 1
ATOM 2788 O O . PHE B 1 172 ? 1.025 -43.979 7.842 1.00 22.50 179 PHE B O 1
ATOM 2796 N N . GLN B 1 173 ? 0.771 -41.920 7.020 1.00 22.43 180 GLN B N 1
ATOM 2797 C CA . GLN B 1 173 ? 2.109 -41.854 6.423 1.00 23.89 180 GLN B CA 1
ATOM 2798 C C . GLN B 1 173 ? 3.151 -41.985 7.515 1.00 23.09 180 GLN B C 1
ATOM 2799 O O . GLN B 1 173 ? 4.053 -42.755 7.370 1.00 22.55 180 GLN B O 1
ATOM 2805 N N . LEU B 1 174 ? 3.018 -41.252 8.635 1.00 22.75 181 LEU B N 1
ATOM 2806 C CA . LEU B 1 174 ? 3.949 -41.439 9.783 1.00 21.48 181 LEU B CA 1
ATOM 2807 C C . LEU B 1 174 ? 3.925 -42.877 10.280 1.00 20.73 181 LEU B C 1
ATOM 2808 O O . LEU B 1 174 ? 4.953 -43.448 10.590 1.00 19.84 181 LEU B O 1
ATOM 2813 N N . PHE B 1 175 ? 2.732 -43.456 10.403 1.00 20.42 182 PHE B N 1
ATOM 2814 C CA . PHE B 1 175 ? 2.648 -44.829 10.857 1.00 19.95 182 PHE B CA 1
ATOM 2815 C C . PHE B 1 175 ? 3.533 -45.733 9.931 1.00 20.88 182 PHE B C 1
ATOM 2816 O O . PHE B 1 175 ? 4.426 -46.488 10.399 1.00 20.59 182 PHE B O 1
ATOM 2824 N N . LEU B 1 176 ? 3.308 -45.620 8.621 1.00 20.70 183 LEU B N 1
ATOM 2825 C CA . LEU B 1 176 ? 4.021 -46.425 7.661 1.00 21.63 183 LEU B CA 1
ATOM 2826 C C . LEU B 1 176 ? 5.512 -46.217 7.695 1.00 22.35 183 LEU B C 1
ATOM 2827 O O . LEU B 1 176 ? 6.269 -47.184 7.730 1.00 22.59 183 LEU B O 1
ATOM 2832 N N . ASP B 1 177 ? 5.928 -44.962 7.760 1.00 23.09 184 ASP B N 1
ATOM 2833 C CA . ASP B 1 177 ? 7.334 -44.583 7.740 1.00 25.55 184 ASP B CA 1
ATOM 2834 C C . ASP B 1 177 ? 8.037 -45.123 8.975 1.00 24.87 184 ASP B C 1
ATOM 2835 O O . ASP B 1 177 ? 9.169 -45.639 8.899 1.00 26.08 184 ASP B O 1
ATOM 2840 N N . GLN B 1 178 ? 7.391 -44.979 10.126 1.00 21.75 185 GLN B N 1
ATOM 2841 C CA . GLN B 1 178 ? 8.035 -45.415 11.382 1.00 20.85 185 GLN B CA 1
ATOM 2842 C C . GLN B 1 178 ? 7.993 -46.928 11.593 1.00 20.68 185 GLN B C 1
ATOM 2843 O O . GLN B 1 178 ? 8.941 -47.515 12.142 1.00 21.19 185 GLN B O 1
ATOM 2849 N N . LEU B 1 179 ? 6.916 -47.563 11.148 1.00 20.62 186 LEU B N 1
ATOM 2850 C CA . LEU B 1 179 ? 6.868 -49.025 11.077 1.00 22.87 186 LEU B CA 1
ATOM 2851 C C . LEU B 1 179 ? 8.050 -49.569 10.213 1.00 24.93 186 LEU B C 1
ATOM 2852 O O . LEU B 1 179 ? 8.803 -50.439 10.646 1.00 22.74 186 LEU B O 1
ATOM 2857 N N . ASP B 1 180 ? 8.244 -48.988 9.031 1.00 26.43 187 ASP B N 1
ATOM 2858 C CA . ASP B 1 180 ? 9.345 -49.395 8.163 1.00 30.27 187 ASP B CA 1
ATOM 2859 C C . ASP B 1 180 ? 10.703 -49.168 8.762 1.00 30.60 187 ASP B C 1
ATOM 2860 O O . ASP B 1 180 ? 11.626 -49.904 8.438 1.00 32.47 187 ASP B O 1
ATOM 2865 N N . ALA B 1 181 ? 10.836 -48.156 9.602 1.00 29.25 188 ALA B N 1
ATOM 2866 C CA . ALA B 1 181 ? 12.099 -47.881 10.279 1.00 29.61 188 ALA B CA 1
ATOM 2867 C C . ALA B 1 181 ? 12.260 -48.818 11.471 1.00 29.52 188 ALA B C 1
ATOM 2868 O O . ALA B 1 181 ? 13.253 -48.721 12.186 1.00 31.44 188 ALA B O 1
ATOM 2870 N N . GLY B 1 182 ? 11.303 -49.712 11.708 1.00 27.54 189 GLY B N 1
ATOM 2871 C CA . GLY B 1 182 ? 11.455 -50.682 12.822 1.00 25.83 189 GLY B CA 1
ATOM 2872 C C . GLY B 1 182 ? 10.624 -50.354 14.076 1.00 23.78 189 GLY B C 1
ATOM 2873 O O . GLY B 1 182 ? 10.686 -51.098 15.062 1.00 22.61 189 GLY B O 1
ATOM 2874 N N . GLY B 1 183 ? 9.884 -49.245 14.055 1.00 20.88 190 GLY B N 1
ATOM 2875 C CA . GLY B 1 183 ? 9.012 -48.907 15.166 1.00 19.62 190 GLY B CA 1
ATOM 2876 C C . GLY B 1 183 ? 7.923 -49.949 15.317 1.00 19.49 190 GLY B C 1
ATOM 2877 O O . GLY B 1 183 ? 7.448 -50.465 14.321 1.00 18.82 190 GLY B O 1
ATOM 2878 N N . ASN B 1 184 ? 7.478 -50.237 16.558 1.00 19.36 191 ASN B N 1
ATOM 2879 C CA . ASN B 1 184 ? 6.421 -51.208 16.758 1.00 17.70 191 ASN B CA 1
ATOM 2880 C C . ASN B 1 184 ? 5.542 -51.021 17.989 1.00 16.79 191 ASN B C 1
ATOM 2881 O O . ASN B 1 184 ? 4.743 -51.912 18.270 1.00 18.21 191 ASN B O 1
ATOM 2886 N N . ILE B 1 185 ? 5.698 -49.904 18.708 1.00 16.07 192 ILE B N 1
ATOM 2887 C CA . ILE B 1 185 ? 4.718 -49.492 19.748 1.00 14.98 192 ILE B CA 1
ATOM 2888 C C . ILE B 1 185 ? 4.130 -48.212 19.241 1.00 14.50 192 ILE B C 1
ATOM 2889 O O . ILE B 1 185 ? 4.823 -47.214 19.184 1.00 16.11 192 ILE B O 1
ATOM 2894 N N . VAL B 1 186 ? 2.860 -48.265 18.844 1.00 14.70 193 VAL B N 1
ATOM 2895 C CA . VAL B 1 186 ? 2.196 -47.236 18.073 1.00 15.26 193 VAL B CA 1
ATOM 2896 C C . VAL B 1 186 ? 1.291 -46.428 18.983 1.00 16.26 193 VAL B C 1
ATOM 2897 O O . VAL B 1 186 ? 0.400 -46.979 19.649 1.00 14.32 193 VAL B O 1
ATOM 2901 N N . LEU B 1 187 ? 1.463 -45.110 18.941 1.00 16.45 194 LEU B N 1
ATOM 2902 C CA . LEU B 1 187 ? 0.726 -44.222 19.836 1.00 16.45 194 LEU B CA 1
ATOM 2903 C C . LEU B 1 187 ? -0.367 -43.558 18.996 1.00 16.14 194 LEU B C 1
ATOM 2904 O O . LEU B 1 187 ? -0.075 -42.852 17.974 1.00 17.24 194 LEU B O 1
ATOM 2909 N N . ALA B 1 188 ? -1.607 -43.810 19.387 1.00 14.18 195 ALA B N 1
ATOM 2910 C CA . ALA B 1 188 ? -2.782 -43.104 18.841 1.00 15.03 195 ALA B CA 1
ATOM 2911 C C . ALA B 1 188 ? -3.759 -42.793 20.006 1.00 14.81 195 ALA B C 1
ATOM 2912 O O . ALA B 1 188 ? -3.520 -43.197 21.189 1.00 13.39 195 ALA B O 1
ATOM 2914 N N . HIS B 1 189 ? -4.805 -42.026 19.705 1.00 15.46 196 HIS B N 1
ATOM 2915 C CA . HIS B 1 189 ? -5.748 -41.622 20.774 1.00 17.50 196 HIS B CA 1
ATOM 2916 C C . HIS B 1 189 ? -7.210 -41.988 20.417 1.00 19.24 196 HIS B C 1
ATOM 2917 O O . HIS B 1 189 ? -7.808 -41.401 19.491 1.00 20.65 196 HIS B O 1
ATOM 2924 N N . ASP B 1 190 ? -7.812 -42.882 21.202 1.00 19.82 197 ASP B N 1
ATOM 2925 C CA . ASP B 1 190 ? -9.156 -43.299 20.864 1.00 21.73 197 ASP B CA 1
ATOM 2926 C C . ASP B 1 190 ? -10.213 -42.260 21.309 1.00 22.32 197 ASP B C 1
ATOM 2927 O O . ASP B 1 190 ? -11.388 -42.522 21.243 1.00 21.98 197 ASP B O 1
ATOM 2932 N N . ILE B 1 191 ? -9.801 -41.042 21.655 1.00 20.80 198 ILE B N 1
ATOM 2933 C CA . ILE B 1 191 ? -10.802 -40.028 21.983 1.00 21.81 198 ILE B CA 1
ATOM 2934 C C . ILE B 1 191 ? -11.189 -39.238 20.714 1.00 22.81 198 ILE B C 1
ATOM 2935 O O . ILE B 1 191 ? -12.063 -38.394 20.774 1.00 21.75 198 ILE B O 1
ATOM 2940 N N . HIS B 1 192 ? -10.526 -39.513 19.580 1.00 21.59 199 HIS B N 1
ATOM 2941 C CA . HIS B 1 192 ? -10.705 -38.720 18.343 1.00 22.39 199 HIS B CA 1
ATOM 2942 C C . HIS B 1 192 ? -11.449 -39.469 17.281 1.00 22.54 199 HIS B C 1
ATOM 2943 O O . HIS B 1 192 ? -11.093 -40.614 16.999 1.00 21.63 199 HIS B O 1
ATOM 2950 N N . TYR B 1 193 ? -12.423 -38.789 16.656 1.00 21.89 200 TYR B N 1
ATOM 2951 C CA . TYR B 1 193 ? -13.312 -39.367 15.666 1.00 22.26 200 TYR B CA 1
ATOM 2952 C C . TYR B 1 193 ? -12.549 -39.988 14.487 1.00 22.58 200 TYR B C 1
ATOM 2953 O O . TYR B 1 193 ? -12.787 -41.150 14.107 1.00 21.26 200 TYR B O 1
ATOM 2962 N N . TRP B 1 194 ? -11.619 -39.210 13.909 1.00 21.39 201 TRP B N 1
ATOM 2963 C CA . TRP B 1 194 ? -10.880 -39.702 12.733 1.00 22.01 201 TRP B CA 1
ATOM 2964 C C . TRP B 1 194 ? -9.910 -40.858 13.027 1.00 21.13 201 TRP B C 1
ATOM 2965 O O . TRP B 1 194 ? -9.585 -41.652 12.123 1.00 21.02 201 TRP B O 1
ATOM 2976 N N . THR B 1 195 ? -9.412 -40.918 14.271 1.00 18.44 202 THR B N 1
ATOM 2977 C CA . THR B 1 195 ? -8.566 -42.037 14.680 1.00 16.95 202 THR B CA 1
ATOM 2978 C C . THR B 1 195 ? -9.342 -43.296 14.614 1.00 17.28 202 THR B C 1
ATOM 2979 O O . THR B 1 195 ? -8.888 -44.255 14.021 1.00 18.82 202 THR B O 1
ATOM 2983 N N . VAL B 1 196 ? -10.543 -43.316 15.198 1.00 19.27 203 VAL B N 1
ATOM 2984 C CA . VAL B 1 196 ? -11.321 -44.530 15.183 1.00 20.39 203 VAL B CA 1
ATOM 2985 C C . VAL B 1 196 ? -12.000 -44.783 13.824 1.00 21.92 203 VAL B C 1
ATOM 2986 O O . VAL B 1 196 ? -12.119 -45.940 13.414 1.00 24.64 203 VAL B O 1
ATOM 2990 N N . ALA B 1 197 ? -12.446 -43.746 13.113 1.00 23.28 204 ALA B N 1
ATOM 2991 C CA . ALA B 1 197 ? -13.247 -43.986 11.884 1.00 24.94 204 ALA B CA 1
ATOM 2992 C C . ALA B 1 197 ? -12.379 -44.230 10.659 1.00 24.74 204 ALA B C 1
ATOM 2993 O O . ALA B 1 197 ? -12.831 -44.762 9.684 1.00 25.66 204 ALA B O 1
ATOM 2995 N N . SER B 1 198 ? -11.137 -43.783 10.693 1.00 23.96 205 SER B N 1
ATOM 2996 C CA . SER B 1 198 ? -10.318 -43.847 9.520 1.00 24.45 205 SER B CA 1
ATOM 2997 C C . SER B 1 198 ? -8.958 -44.478 9.777 1.00 23.34 205 SER B C 1
ATOM 2998 O O . SER B 1 198 ? -8.563 -45.443 9.072 1.00 24.61 205 SER B O 1
ATOM 3001 N N . LEU B 1 199 ? -8.221 -43.957 10.761 1.00 20.57 206 LEU B N 1
ATOM 3002 C CA . LEU B 1 199 ? -6.849 -44.416 10.970 1.00 18.82 206 LEU B CA 1
ATOM 3003 C C . LEU B 1 199 ? -6.766 -45.879 11.510 1.00 19.59 206 LEU B C 1
ATOM 3004 O O . LEU B 1 199 ? -5.906 -46.651 11.084 1.00 18.23 206 LEU B O 1
ATOM 3009 N N . ALA B 1 200 ? -7.630 -46.235 12.471 1.00 18.15 207 ALA B N 1
ATOM 3010 C CA . ALA B 1 200 ? -7.517 -47.568 13.098 1.00 19.04 207 ALA B CA 1
ATOM 3011 C C . ALA B 1 200 ? -7.630 -48.704 12.077 1.00 19.36 207 ALA B C 1
ATOM 3012 O O . ALA B 1 200 ? -6.835 -49.619 12.103 1.00 18.19 207 ALA B O 1
ATOM 3014 N N . GLU B 1 201 ? -8.640 -48.658 11.209 1.00 21.18 208 GLU B N 1
ATOM 3015 C CA . GLU B 1 201 ? -8.788 -49.729 10.192 1.00 22.75 208 GLU B CA 1
ATOM 3016 C C . GLU B 1 201 ? -7.636 -49.757 9.214 1.00 22.64 208 GLU B C 1
ATOM 3017 O O . GLU B 1 201 ? -7.138 -50.874 8.858 1.00 22.01 208 GLU B O 1
ATOM 3023 N N . ARG B 1 202 ? -7.178 -48.558 8.791 1.00 20.40 209 ARG B N 1
ATOM 3024 C CA . ARG B 1 202 ? -5.966 -48.510 7.916 1.00 20.87 209 ARG B CA 1
ATOM 3025 C C . ARG B 1 202 ? -4.763 -49.210 8.574 1.00 19.09 209 ARG B C 1
ATOM 3026 O O . ARG B 1 202 ? -3.960 -49.949 7.920 1.00 20.02 209 ARG B O 1
ATOM 3034 N N . MET B 1 203 ? -4.576 -48.944 9.853 1.00 17.22 210 MET B N 1
ATOM 3035 C CA . MET B 1 203 ? -3.439 -49.578 10.522 1.00 17.05 210 MET B CA 1
ATOM 3036 C C . MET B 1 203 ? -3.599 -51.079 10.597 1.00 16.79 210 MET B C 1
ATOM 3037 O O . MET B 1 203 ? -2.584 -51.798 10.422 1.00 17.01 210 MET B O 1
ATOM 3042 N 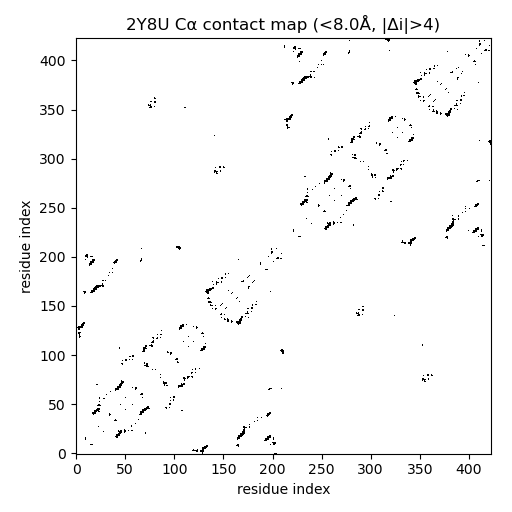N . LEU B 1 204 ? -4.822 -51.514 10.957 1.00 18.25 211 LEU B N 1
ATOM 3043 C CA . LEU B 1 204 ? -5.191 -52.919 11.107 1.00 20.65 211 LEU B CA 1
ATOM 3044 C C . LEU B 1 204 ? -5.018 -53.671 9.779 1.00 24.17 211 LEU B C 1
ATOM 3045 O O . LEU B 1 204 ? -4.514 -54.826 9.768 1.00 26.32 211 LEU B O 1
ATOM 3050 N N . GLN B 1 205 ? -5.438 -53.039 8.673 1.00 24.52 212 GLN B N 1
ATOM 3051 C CA . GLN B 1 205 ? -5.200 -53.612 7.323 1.00 28.63 212 GLN B CA 1
ATOM 3052 C C . GLN B 1 205 ? -3.724 -53.835 7.081 1.00 27.99 212 GLN B C 1
ATOM 3053 O O . GLN B 1 205 ? -3.297 -54.832 6.516 1.00 28.31 212 GLN B O 1
ATOM 3059 N N . GLU B 1 206 ? -2.943 -52.863 7.486 1.00 27.61 213 GLU B N 1
ATOM 3060 C CA . GLU B 1 206 ? -1.523 -52.886 7.229 1.00 27.28 213 GLU B CA 1
ATOM 3061 C C . GLU B 1 206 ? -0.858 -54.002 8.033 1.00 28.31 213 GLU B C 1
ATOM 3062 O O . GLU B 1 206 ? -0.038 -54.801 7.495 1.00 28.98 213 GLU B O 1
ATOM 3068 N N . VAL B 1 207 ? -1.247 -54.104 9.313 1.00 28.23 214 VAL B N 1
ATOM 3069 C CA . VAL B 1 207 ? -0.753 -55.216 10.125 1.00 28.50 214 VAL B CA 1
ATOM 3070 C C . VAL B 1 207 ? -1.163 -56.589 9.546 1.00 28.48 214 VAL B C 1
ATOM 3071 O O . VAL B 1 207 ? -0.309 -57.454 9.445 1.00 27.82 214 VAL B O 1
ATOM 3075 N N . ASN B 1 208 ? -2.444 -56.785 9.184 1.00 28.63 215 ASN B N 1
ATOM 3076 C CA . ASN B 1 208 ? -2.873 -58.041 8.564 1.00 29.92 215 ASN B CA 1
ATOM 3077 C C . ASN B 1 208 ? -2.167 -58.272 7.200 1.00 30.88 215 ASN B C 1
ATOM 3078 O O . ASN B 1 208 ? -1.762 -59.399 6.908 1.00 31.89 215 ASN B O 1
ATOM 3080 N N . ALA B 1 209 ? -2.003 -57.228 6.392 1.00 29.39 216 ALA B N 1
ATOM 3081 C CA . ALA B 1 209 ? -1.297 -57.369 5.070 1.00 30.51 216 ALA B CA 1
ATOM 3082 C C . ALA B 1 209 ? 0.139 -57.839 5.299 1.00 30.65 216 ALA B C 1
ATOM 3083 O O . ALA B 1 209 ? 0.663 -58.652 4.571 1.00 33.26 216 ALA B O 1
ATOM 3085 N N . ARG B 1 210 ? 0.778 -57.336 6.335 1.00 29.75 217 ARG B N 1
ATOM 3086 C CA . ARG B 1 210 ? 2.150 -57.709 6.587 1.00 30.18 217 ARG B CA 1
ATOM 3087 C C . ARG B 1 210 ? 2.060 -58.970 7.400 1.00 30.59 217 ARG B C 1
ATOM 3088 O O . ARG B 1 210 ? 0.949 -59.481 7.660 1.00 30.46 217 ARG B O 1
ATOM 3096 N N . GLY B 1 211 ? 3.179 -59.493 7.827 1.00 29.92 218 GLY B N 1
ATOM 3097 C CA . GLY B 1 211 ? 3.027 -60.700 8.654 1.00 33.38 218 GLY B CA 1
ATOM 3098 C C . GLY B 1 211 ? 2.365 -60.570 10.045 1.00 31.79 218 GLY B C 1
ATOM 3099 O O . GLY B 1 211 ? 2.161 -61.576 10.704 1.00 32.55 218 GLY B O 1
ATOM 3100 N N . LEU B 1 212 ? 2.019 -59.359 10.490 1.00 30.06 219 LEU B N 1
ATOM 3101 C CA . LEU B 1 212 ? 2.119 -59.034 11.925 1.00 29.07 219 LEU B CA 1
ATOM 3102 C C . LEU B 1 212 ? 0.977 -59.397 12.877 1.00 27.40 219 LEU B C 1
ATOM 3103 O O . LEU B 1 212 ? -0.193 -59.442 12.498 1.00 27.93 219 LEU B O 1
ATOM 3108 N N . ILE B 1 213 ? 1.336 -59.638 14.135 1.00 24.91 220 ILE B N 1
ATOM 3109 C CA . ILE B 1 213 ? 0.368 -59.992 15.158 1.00 23.25 220 ILE B CA 1
ATOM 3110 C C . ILE B 1 213 ? 0.142 -58.727 15.981 1.00 21.79 220 ILE B C 1
ATOM 3111 O O . ILE B 1 213 ? 1.090 -58.192 16.570 1.00 20.75 220 ILE B O 1
ATOM 3116 N N . ALA B 1 214 ? -1.079 -58.230 15.974 1.00 20.42 221 ALA B N 1
ATOM 3117 C CA . ALA B 1 214 ? -1.368 -57.068 16.765 1.00 19.59 221 ALA B CA 1
ATOM 3118 C C . ALA B 1 214 ? -1.797 -57.533 18.150 1.00 20.29 221 ALA B C 1
ATOM 3119 O O . ALA B 1 214 ? -2.895 -58.108 18.337 1.00 19.69 221 ALA B O 1
ATOM 3121 N N . THR B 1 215 ? -0.924 -57.293 19.123 1.00 17.87 222 THR B N 1
ATOM 3122 C CA . THR B 1 215 ? -1.176 -57.804 20.442 1.00 18.96 222 THR B CA 1
ATOM 3123 C C . THR B 1 215 ? -0.906 -56.746 21.499 1.00 17.01 222 THR B C 1
ATOM 3124 O O . THR B 1 215 ? -0.608 -55.609 21.152 1.00 14.85 222 THR B O 1
ATOM 3128 N N . THR B 1 216 ? -1.095 -57.074 22.774 1.00 17.82 223 THR B N 1
ATOM 3129 C CA . THR B 1 216 ? -1.051 -56.062 23.834 1.00 16.18 223 THR B CA 1
ATOM 3130 C C . THR B 1 216 ? 0.401 -55.724 24.043 1.00 16.66 223 THR B C 1
ATOM 3131 O O . THR B 1 216 ? 1.314 -56.498 23.670 1.00 15.99 223 THR B O 1
ATOM 3135 N N . VAL B 1 217 ? 0.651 -54.589 24.672 1.00 16.89 224 VAL B N 1
ATOM 3136 C CA . VAL B 1 217 ? 2.051 -54.229 24.970 1.00 16.65 224 VAL B CA 1
ATOM 3137 C C . VAL B 1 217 ? 2.669 -55.300 25.871 1.00 16.38 224 VAL B C 1
ATOM 3138 O O . VAL B 1 217 ? 3.819 -55.764 25.625 1.00 15.41 224 VAL B O 1
ATOM 3142 N N . GLY B 1 218 ? 1.918 -55.749 26.888 1.00 16.40 225 GLY B N 1
ATOM 3143 C CA . GLY B 1 218 ? 2.476 -56.807 27.761 1.00 17.15 225 GLY B CA 1
ATOM 3144 C C . GLY B 1 218 ? 2.896 -58.062 26.962 1.00 18.50 225 GLY B C 1
ATOM 3145 O O . GLY B 1 218 ? 4.073 -58.576 27.081 1.00 18.10 225 GLY B O 1
ATOM 3146 N N . ASP B 1 219 ? 1.943 -58.531 26.151 1.00 17.34 226 ASP B N 1
ATOM 3147 C CA . ASP B 1 219 ? 2.173 -59.712 25.296 1.00 20.51 226 ASP B CA 1
ATOM 3148 C C . ASP B 1 219 ? 3.384 -59.489 24.338 1.00 20.57 226 ASP B C 1
ATOM 3149 O O . ASP B 1 219 ? 4.203 -60.372 24.193 1.00 20.91 226 ASP B O 1
ATOM 3154 N N . CYS B 1 220 ? 3.550 -58.266 23.817 1.00 21.38 227 CYS B N 1
ATOM 3155 C CA . CYS B 1 220 ? 4.650 -57.919 22.922 1.00 22.68 227 CYS B CA 1
ATOM 3156 C C . CYS B 1 220 ? 5.999 -57.854 23.616 1.00 21.63 227 CYS B C 1
ATOM 3157 O O . CYS B 1 220 ? 7.052 -57.820 22.940 1.00 21.76 227 CYS B O 1
ATOM 3160 N N . LEU B 1 221 ? 5.958 -57.739 24.944 1.00 20.39 228 LEU B N 1
ATOM 3161 C CA . LEU B 1 221 ? 7.151 -57.820 25.778 1.00 21.13 228 LEU B CA 1
ATOM 3162 C C . LEU B 1 221 ? 7.398 -59.168 26.456 1.00 22.70 228 LEU B C 1
ATOM 3163 O O . LEU B 1 221 ? 8.365 -59.310 27.203 1.00 22.52 228 LEU B O 1
ATOM 3168 N N . GLY B 1 222 ? 6.551 -60.162 26.183 1.00 23.03 229 GLY B N 1
ATOM 3169 C CA . GLY B 1 222 ? 6.771 -61.495 26.729 1.00 23.88 229 GLY B CA 1
ATOM 3170 C C . GLY B 1 222 ? 6.198 -61.670 28.146 1.00 23.14 229 GLY B C 1
ATOM 3171 O O . GLY B 1 222 ? 6.534 -62.625 28.834 1.00 23.04 229 GLY B O 1
ATOM 3172 N N . ASP B 1 223 ? 5.315 -60.772 28.558 1.00 21.74 230 ASP B N 1
ATOM 3173 C CA . ASP B 1 223 ? 4.668 -60.876 29.862 1.00 23.01 230 ASP B CA 1
ATOM 3174 C C . ASP B 1 223 ? 3.302 -61.537 29.723 1.00 23.11 230 ASP B C 1
ATOM 3175 O O . ASP B 1 223 ? 2.525 -61.103 28.907 1.00 21.95 230 ASP B O 1
ATOM 3180 N N . GLY B 1 224 ? 3.012 -62.551 30.538 1.00 22.93 231 GLY B N 1
ATOM 3181 C CA . GLY B 1 224 ? 1.669 -63.105 30.637 1.00 24.46 231 GLY B CA 1
ATOM 3182 C C . GLY B 1 224 ? 0.704 -62.128 31.287 1.00 24.16 231 GLY B C 1
ATOM 3183 O O . GLY B 1 224 ? 1.105 -61.222 32.016 1.00 21.84 231 GLY B O 1
ATOM 3184 N N . GLU B 1 225 ? -0.571 -62.349 31.015 1.00 25.25 232 GLU B N 1
ATOM 3185 C CA . GLU B 1 225 ? -1.617 -61.443 31.400 1.00 28.14 232 GLU B CA 1
ATOM 3186 C C . GLU B 1 225 ? -1.620 -61.172 32.926 1.00 29.29 232 GLU B C 1
ATOM 3187 O O . GLU B 1 225 ? -1.905 -60.060 33.393 1.00 26.80 232 GLU B O 1
ATOM 3193 N N . ILE B 1 226 ? -1.251 -62.194 33.694 1.00 29.98 233 ILE B N 1
ATOM 3194 C CA . ILE B 1 226 ? -1.288 -62.064 35.156 1.00 31.59 233 ILE B CA 1
ATOM 3195 C C . ILE B 1 226 ? -0.344 -60.904 35.557 1.00 29.90 233 ILE B C 1
ATOM 3196 O O . ILE B 1 226 ? -0.668 -60.105 36.476 1.00 30.31 233 ILE B O 1
ATOM 3201 N N . ALA B 1 227 ? 0.743 -60.756 34.793 1.00 26.79 234 ALA B N 1
ATOM 3202 C CA . ALA B 1 227 ? 1.750 -59.735 35.060 1.00 24.17 234 ALA B CA 1
ATOM 3203 C C . ALA B 1 227 ? 1.404 -58.330 34.519 1.00 22.73 234 ALA B C 1
ATOM 3204 O O . ALA B 1 227 ? 2.157 -57.363 34.759 1.00 23.03 234 ALA B O 1
ATOM 3206 N N . TRP B 1 228 ? 0.282 -58.174 33.813 1.00 20.87 235 TRP B N 1
ATOM 3207 C CA . TRP B 1 228 ? -0.105 -56.804 33.384 1.00 20.12 235 TRP B CA 1
ATOM 3208 C C . TRP B 1 228 ? -0.760 -55.965 34.487 1.00 20.20 235 TRP B C 1
ATOM 3209 O O . TRP B 1 228 ? -1.034 -54.769 34.288 1.00 17.11 235 TRP B O 1
ATOM 3220 N N . TYR B 1 229 ? -1.098 -56.635 35.608 1.00 20.15 236 TYR B N 1
ATOM 3221 C CA . TYR B 1 229 ? -1.867 -55.986 36.663 1.00 20.30 236 TYR B CA 1
ATOM 3222 C C . TYR B 1 229 ? -1.183 -56.268 38.004 1.00 21.71 236 TYR B C 1
ATOM 3223 O O . TYR B 1 229 ? -0.362 -57.201 38.075 1.00 21.28 236 TYR B O 1
ATOM 3232 N N . HIS B 1 230 ? -1.524 -55.490 39.044 1.00 22.58 237 HIS B N 1
ATOM 3233 C CA . HIS B 1 230 ? -0.963 -55.706 40.395 1.00 23.50 237 HIS B CA 1
ATOM 3234 C C . HIS B 1 230 ? -1.880 -55.225 41.541 1.00 25.11 237 HIS B C 1
ATOM 3235 O O . HIS B 1 230 ? -3.044 -54.869 41.265 1.00 28.05 237 HIS B O 1
#